Protein AF-A0A1H1L0J8-F1 (afdb_monomer)

Secondary structure (DSSP, 8-state):
-----------------TTS--HHHHHHHHHHHHHS---HHHHHHHS-EEEE-TT--EEEE--HHHHHHHHHHHHHHHHHHHHHHHHT-S--HHHHHHHHHHHHHHHHHHT-TTSSPPP-TTGGG-HHHHHHHHHHHHHHHHTTHHHHHSS---HHHHHHHHHHHHHHHHHIIIIIITTTSSPPPGGG------GGGGS-TTEETTEEEETTTEEEE-SSSS-EETT---HHHHHHHHHHHHHHHHHHHHHHHHHHHHHHHHHTTHHHHHHHSPP--TTPPPPTTTTT-HHHHHHHHHHHHHHHSTT-----HHHHHHHHHHHTS---HHHHHHHTT---HHHHHHHHHHHHHH-TTS-HHHHHT-BSB-TTS-B-SEEEETTEEEEEEE-TTT--EEEEEPPHHHHHHHHHHHHHHHHHHHHHHHTT-GGGGBS--EEETTTTEEEE---SHHHHHHHHTSHHHHHHHHHHHTTHHHH--HHHHHHHHHHHHHHHH--HHHHHHHTTS-HHHHHHHTS-HHHHHHHHHHHHHHHHHHHHHHHHTT-TTTTTTSS-SSHHHHHHHHHHHPPPPPP---S---S--TTS---TT-PPP----HHHHHHHHHHHHHHHHHGGGS-HHHHHHHHHHHHHHHHHHSTT---HHHHHHHHHHHHH--GGGTHHHH--

Organism: NCBI:txid797277

Foldseek 3Di:
DDDDDPDPDPDPPDDDDPPPDDPVRVVVVVVVVVPDDDDPLVVVLVVFQWAAALQRDIDTADCNLVCVQAHDVLVVLLSVLLNVVRPVDPDCVLVSVLRVLVSVLSVVQQPDCPPHDGDYQVLLADQASVQVSQVSSLCCLPVVPCVVPVDDQDLQNQLVSLVSLLVNVVCCVRRCDVSVSGHQHPPNDHPNDDPVSNDRPQDDPQWGDDVNPFIWGLQALDTHTQPDDDPVVVVVSLVVLVVLLVLLLVLLVVLLVLLVVLQVCLVVLLVLEDADDDPAADDPVQQPPVSNLLSNLSNNCCPVQVLAAACDPVNQVSSCVRRVDHDDLLVSLVSSSAQALLSVLSLLLNLCLQQLQQDPCFQLVQFQADPVGDGDQWDQDPLGIWGWTADPVPRDIDIDHDDPVNSVSLVSLCVNCVSVLVVCVVVVHPLSRTSRKHQPDSRRDNIDGPPDQVSSVVSLVDPVNCVVCCVSNPPSSVSDGSSNSSLSSLVVLCVVPVDLVSSCVSNVHDSVCNVPNRHRPSNVVVVVVVVVLLVVLLVLCVVCVVPPCSCVSHPDPDPVRVVVSCVVRNDPDDPPPPDDDDPDPPPPDPPPDDDDDDDDALVNLLALLLLLVLCVVCDPLFDPVSVVSNVVSVVVLVVCVDPPNDDVRRVVSNVNSVVNRHNVVCNVVGRD

Sequence (672 aa):
MAIDTEVSKSTHVNIFVPSDLTDSQVKECIVQFESIRVDSVRVAKLTGWHVANRNAGSFRLKMGAVFDVLGPAFTRGLHEESQRHALTHSHYGNYANVVSRFDDFVRWYDGDPLEKQPLSRKVLQDPLFVYQFFWTFQRWHFEGYSVRSQTQPMERVLANLQRQWIRIICWAKFVLVRSGLMCLPLGEVWPEGSKKLTRSLREVGHHRYADGEALVSQKLLTQVPLSVTDKEATELLFKRIEDDFNKVVLWARRQIDRTAHRLNAIDRACEKGDLITLGSRISSRAYGQPAMAMSSLVRTVKETHNGFTIIDQTMRGRLVSATGTSFSTADLAENLVLPSKYAIAPIAIWLVAQHPVLTDASLLGCELFDRNGKRTGFVHTDSGSVLVVKKNRKGSQQEVILSEEAASVIELLIQITTPVRSYLKEKGDDGWRRLFIVAGGQGFQEPYVFTSQTSFAKSLRQKTFVHAHSAELGDLIHALSLARIRATAGVLVYLDSLSIEKMAESLGNSKRVAMNHYLPPTIMQFFQERWVRIFQNAVIIHAMKDSRFLLDATDFNSMSELDRFLEAHALRALPEESGPLTSSAEQAFEATGSEIVISLDEGILGVLLSLKLAVENAGPRAAGTAVYWSEFAAKVESHIESDDFLDPYIRSCLVKARGIASPQQFEGLVCG

Mean predicted aligned error: 17.65 Å

pLDDT: mean 81.43, std 15.89, range [28.64, 98.0]

Nearest PDB structures (foldseek):
  8wwm-assembly1_R  TM=1.175E-01  e=3.841E+00  Homo sapiens

Solvent-accessible surface area (backbone atoms only — not comparable to full-atom values): 37532 Å² total; per-residue (Å²): 132,91,78,84,84,80,72,78,79,78,73,81,82,78,83,76,65,90,87,77,63,50,76,67,55,50,52,50,52,48,54,53,56,74,65,56,79,79,55,66,69,62,47,60,65,67,73,55,50,73,34,46,20,58,68,71,50,76,46,71,42,50,48,66,39,35,32,73,58,49,28,66,70,51,41,51,53,50,48,54,40,49,32,59,56,18,48,78,28,80,72,40,67,71,53,36,51,40,44,34,50,49,19,53,47,47,43,59,58,63,74,48,61,91,85,41,85,78,72,39,68,70,54,33,58,34,28,63,50,38,34,50,49,51,49,53,49,48,47,49,62,59,70,45,36,45,77,73,63,79,44,84,77,50,66,68,48,49,13,49,52,40,52,49,48,43,49,41,52,54,46,41,51,62,46,32,31,71,66,62,69,21,45,65,26,50,92,72,57,69,86,66,71,59,80,77,48,46,39,50,96,59,46,63,89,62,27,33,48,51,98,77,79,45,55,21,39,62,52,32,58,52,76,44,57,60,82,74,84,48,74,68,64,48,53,54,48,52,52,47,46,50,50,57,48,50,53,52,43,54,51,19,48,53,53,49,52,52,48,54,56,40,54,74,41,38,63,63,30,32,76,69,19,58,77,68,50,97,89,46,60,58,57,85,91,50,56,61,38,67,70,51,37,51,19,13,51,48,25,29,37,39,74,78,39,60,55,39,64,72,63,49,74,67,54,46,52,50,52,29,65,31,34,59,46,88,78,58,63,48,59,53,22,57,59,63,39,42,28,21,69,75,62,46,48,32,53,57,46,37,51,23,48,78,40,27,47,53,43,59,66,25,55,52,62,19,41,31,32,49,97,85,69,48,68,60,16,55,44,82,50,99,91,40,40,30,40,38,26,53,38,90,90,75,77,43,78,42,80,41,79,44,54,72,69,55,44,53,53,49,50,52,47,47,58,42,30,43,28,56,28,51,53,28,51,76,71,70,39,78,63,45,25,38,56,54,48,29,27,15,91,57,31,36,39,76,66,47,58,62,88,42,65,67,60,51,50,51,53,57,66,31,68,69,52,40,66,76,42,34,88,82,50,46,75,52,53,81,44,64,40,58,66,17,45,24,28,36,42,24,40,49,46,23,73,78,64,76,30,61,62,60,18,4,58,46,38,66,46,54,48,70,54,33,52,76,72,50,48,55,66,45,62,51,49,54,53,50,54,50,50,50,51,53,50,52,50,52,52,50,48,64,75,26,68,90,43,96,53,40,52,82,74,44,97,45,95,44,72,72,52,46,49,55,46,42,78,75,65,53,76,75,76,73,82,80,92,79,71,84,88,69,96,78,76,90,83,79,79,90,66,87,80,86,78,84,88,76,94,77,49,39,65,59,41,13,50,38,50,9,44,29,50,18,30,64,73,48,43,95,52,32,32,72,68,41,50,51,52,24,54,50,33,50,51,54,52,52,49,57,68,34,90,87,45,82,56,68,66,62,45,51,25,49,59,52,10,67,76,64,41,50,27,81,84,31,46,75,68,24,48,105

Radius of gyration: 36.66 Å; Cα contacts (8 Å, |Δi|>4): 808; chains: 1; bounding box: 96×98×92 Å

Structure (mmCIF, N/CA/C/O backbone):
data_AF-A0A1H1L0J8-F1
#
_entry.id   AF-A0A1H1L0J8-F1
#
loop_
_atom_site.group_PDB
_atom_site.id
_atom_site.type_symbol
_atom_site.label_atom_id
_atom_site.label_alt_id
_atom_site.label_comp_id
_atom_site.label_asym_id
_atom_site.label_entity_id
_atom_site.label_seq_id
_atom_site.pdbx_PDB_ins_code
_atom_site.Cartn_x
_atom_site.Cartn_y
_atom_site.Cartn_z
_atom_site.occupancy
_atom_site.B_iso_or_equiv
_atom_site.auth_seq_id
_atom_site.auth_comp_id
_atom_site.auth_asym_id
_atom_site.auth_atom_id
_atom_site.pdbx_PDB_model_num
ATOM 1 N N . MET A 1 1 ? 22.672 -68.314 0.131 1.00 35.62 1 MET A N 1
ATOM 2 C CA . MET A 1 1 ? 23.165 -68.596 -1.233 1.00 35.62 1 MET A CA 1
ATOM 3 C C . MET A 1 1 ? 23.289 -67.268 -1.949 1.00 35.62 1 MET A C 1
ATOM 5 O O . MET A 1 1 ? 22.345 -66.490 -1.896 1.00 35.62 1 MET A O 1
ATOM 9 N N . ALA A 1 2 ? 24.490 -66.975 -2.441 1.00 33.81 2 ALA A N 1
ATOM 10 C CA . ALA A 1 2 ? 24.915 -65.667 -2.924 1.00 33.81 2 ALA A CA 1
ATOM 11 C C . ALA A 1 2 ? 24.088 -65.206 -4.133 1.00 33.81 2 ALA A C 1
ATOM 13 O O . ALA A 1 2 ? 23.899 -65.971 -5.074 1.00 33.81 2 ALA A O 1
ATOM 14 N N . ILE A 1 3 ? 23.599 -63.968 -4.081 1.00 31.56 3 ILE A N 1
ATOM 15 C CA . ILE A 1 3 ? 23.063 -63.250 -5.238 1.00 31.56 3 ILE A CA 1
ATOM 16 C C . ILE A 1 3 ? 24.108 -62.192 -5.570 1.00 31.56 3 ILE A C 1
ATOM 18 O O . ILE A 1 3 ? 24.412 -61.338 -4.736 1.00 31.56 3 ILE A O 1
ATOM 22 N N . ASP A 1 4 ? 24.690 -62.336 -6.755 1.00 28.64 4 ASP A N 1
ATOM 23 C CA . ASP A 1 4 ? 25.772 -61.525 -7.295 1.00 28.64 4 ASP A CA 1
ATOM 24 C C . ASP A 1 4 ? 25.465 -60.024 -7.269 1.00 28.64 4 ASP A C 1
ATOM 26 O O . ASP A 1 4 ? 24.506 -59.530 -7.864 1.00 28.64 4 ASP A O 1
ATOM 30 N N . THR A 1 5 ? 26.355 -59.286 -6.615 1.00 36.59 5 THR A N 1
ATOM 31 C CA . THR A 1 5 ? 26.549 -57.847 -6.784 1.00 36.59 5 THR A CA 1
ATOM 32 C C . THR A 1 5 ? 27.314 -57.592 -8.086 1.00 36.59 5 THR A C 1
ATOM 34 O O . THR A 1 5 ? 28.525 -57.383 -8.068 1.00 36.59 5 THR A O 1
ATOM 37 N N . GLU A 1 6 ? 26.628 -57.553 -9.230 1.00 30.12 6 GLU A N 1
ATOM 38 C CA . GLU A 1 6 ? 27.166 -56.851 -10.404 1.00 30.12 6 GLU A CA 1
ATOM 39 C C . GLU A 1 6 ? 26.907 -55.348 -10.246 1.00 30.12 6 GLU A C 1
ATOM 41 O O . GLU A 1 6 ? 25.922 -54.771 -10.709 1.00 30.12 6 GLU A O 1
ATOM 46 N N . VAL A 1 7 ? 27.828 -54.697 -9.536 1.00 34.91 7 VAL A N 1
ATOM 47 C CA . VAL A 1 7 ? 27.990 -53.246 -9.578 1.00 34.91 7 VAL A CA 1
ATOM 48 C C . VAL A 1 7 ? 28.312 -52.863 -11.021 1.00 34.91 7 VAL A C 1
ATOM 50 O O . VAL A 1 7 ? 29.339 -53.265 -11.563 1.00 34.91 7 VAL A O 1
ATOM 53 N N . SER A 1 8 ? 27.401 -52.093 -11.622 1.00 37.03 8 SER A N 1
ATOM 54 C CA . SER A 1 8 ? 27.532 -51.355 -12.882 1.00 37.03 8 SER A CA 1
ATOM 55 C C . SER A 1 8 ? 28.993 -51.073 -13.244 1.00 37.03 8 SER A C 1
ATOM 57 O O . SER A 1 8 ? 29.598 -50.141 -12.709 1.00 37.03 8 SER A O 1
ATOM 59 N N . LYS A 1 9 ? 29.552 -51.855 -14.176 1.00 35.28 9 LYS A N 1
ATOM 60 C CA . LYS A 1 9 ? 30.834 -51.541 -14.814 1.00 35.28 9 LYS A CA 1
ATOM 61 C C . LYS A 1 9 ? 30.725 -50.131 -15.387 1.00 35.28 9 LYS A C 1
ATOM 63 O O . LYS A 1 9 ? 29.948 -49.885 -16.305 1.00 35.28 9 LYS A O 1
ATOM 68 N N . SER A 1 10 ? 31.471 -49.197 -14.807 1.00 41.50 10 SER A N 1
ATOM 69 C CA . SER A 1 10 ? 31.691 -47.871 -15.373 1.00 41.50 10 SER A CA 1
ATOM 70 C C . SER A 1 10 ? 32.407 -48.050 -16.710 1.00 41.50 10 SER A C 1
ATOM 72 O O . SER A 1 10 ? 33.632 -48.146 -16.757 1.00 41.50 10 SER A O 1
ATOM 74 N N . THR A 1 11 ? 31.659 -48.118 -17.807 1.00 35.66 11 THR A N 1
ATOM 75 C CA . THR A 1 11 ? 32.219 -47.882 -19.136 1.00 35.66 11 THR A CA 1
ATOM 76 C C . THR A 1 11 ? 32.725 -46.447 -19.172 1.00 35.66 11 THR A C 1
ATOM 78 O O . THR A 1 11 ? 31.943 -45.511 -19.003 1.00 35.66 11 THR A O 1
ATOM 81 N N . HIS A 1 12 ? 34.037 -46.277 -19.355 1.00 35.69 12 HIS A N 1
ATOM 82 C CA . HIS A 1 12 ? 34.640 -44.981 -19.650 1.00 35.69 12 HIS A CA 1
ATOM 83 C C . HIS A 1 12 ? 33.871 -44.332 -20.806 1.00 35.69 12 HIS A C 1
ATOM 85 O O . HIS A 1 12 ? 33.848 -44.862 -21.916 1.00 35.69 12 HIS A O 1
ATOM 91 N N . VAL A 1 13 ? 33.222 -43.196 -20.549 1.00 38.91 13 VAL A N 1
ATOM 92 C CA . VAL A 1 13 ? 32.659 -42.368 -21.618 1.00 38.91 13 VAL A CA 1
ATOM 93 C C . VAL A 1 13 ? 33.834 -41.646 -22.268 1.00 38.91 13 VAL A C 1
ATOM 95 O O . VAL A 1 13 ? 34.292 -40.619 -21.772 1.00 38.91 13 VAL A O 1
ATOM 98 N N . ASN A 1 14 ? 34.359 -42.215 -23.350 1.00 45.75 14 ASN A N 1
ATOM 99 C CA . ASN A 1 14 ? 35.328 -41.536 -24.200 1.00 45.75 14 ASN A CA 1
ATOM 100 C C . ASN A 1 14 ? 34.580 -40.479 -25.018 1.00 45.75 14 ASN A C 1
ATOM 102 O O . ASN A 1 14 ? 33.778 -40.803 -25.891 1.00 45.75 14 ASN A O 1
ATOM 106 N N . ILE A 1 15 ? 34.807 -39.206 -24.695 1.00 46.12 15 ILE A N 1
ATOM 107 C CA . ILE A 1 15 ? 34.272 -38.079 -25.460 1.00 46.12 15 ILE A CA 1
ATOM 108 C C . ILE A 1 15 ? 35.155 -37.924 -26.703 1.00 46.12 15 ILE A C 1
ATOM 110 O O . ILE A 1 15 ? 36.281 -37.443 -26.600 1.00 46.12 15 ILE A O 1
ATOM 114 N N . PHE A 1 16 ? 34.659 -38.353 -27.863 1.00 51.94 16 PHE A N 1
ATOM 115 C CA . PHE A 1 16 ? 35.332 -38.138 -29.145 1.00 51.94 16 PHE A CA 1
ATOM 116 C C . PHE A 1 16 ? 35.032 -36.732 -29.677 1.00 51.94 16 PHE A C 1
ATOM 118 O O . PHE A 1 16 ? 33.893 -36.262 -29.621 1.00 51.94 16 PHE A O 1
ATOM 125 N N . VAL A 1 17 ? 36.057 -36.056 -30.197 1.00 51.44 17 VAL A N 1
ATOM 126 C CA . VAL A 1 17 ? 35.898 -34.803 -30.946 1.00 51.44 17 VAL A CA 1
ATOM 127 C C . VAL A 1 17 ? 35.272 -35.156 -32.310 1.00 51.44 17 VAL A C 1
ATOM 129 O O . VAL A 1 17 ? 35.649 -36.178 -32.882 1.00 51.44 17 VAL A O 1
ATOM 132 N N . PRO A 1 18 ? 34.320 -34.370 -32.860 1.00 51.81 18 PRO A N 1
ATOM 133 C CA . PRO A 1 18 ? 33.539 -34.752 -34.051 1.00 51.81 18 PRO A CA 1
ATOM 134 C C . PRO A 1 18 ? 34.341 -35.058 -35.329 1.00 51.81 18 PRO A C 1
ATOM 136 O O . PRO A 1 18 ? 33.763 -35.533 -36.300 1.00 51.81 18 PRO A O 1
ATOM 139 N N . SER A 1 19 ? 35.642 -34.767 -35.356 1.00 56.91 19 SER A N 1
ATOM 140 C CA . SER A 1 19 ? 36.529 -34.933 -36.511 1.00 56.91 19 SER A CA 1
ATOM 141 C C . SER A 1 19 ? 37.076 -36.351 -36.720 1.00 56.91 19 SER A C 1
ATOM 143 O O . SER A 1 19 ? 37.655 -36.598 -37.774 1.00 56.91 19 SER A O 1
ATOM 145 N N . ASP A 1 20 ? 36.891 -37.274 -35.767 1.00 59.44 20 ASP A N 1
ATOM 146 C CA . ASP A 1 20 ? 37.634 -38.551 -35.744 1.00 59.44 20 ASP A CA 1
ATOM 147 C C . ASP A 1 20 ? 36.763 -39.801 -35.982 1.00 59.44 20 ASP A C 1
ATOM 149 O O . ASP A 1 20 ? 37.250 -40.928 -35.889 1.00 59.44 20 ASP A O 1
ATOM 153 N N . LEU A 1 21 ? 35.468 -39.632 -36.274 1.00 68.56 21 LEU A N 1
ATOM 154 C CA . LEU A 1 21 ? 34.533 -40.744 -36.466 1.00 68.56 21 LEU A CA 1
ATOM 155 C C . LEU A 1 21 ? 34.239 -40.966 -37.952 1.00 68.56 21 LEU A C 1
ATOM 157 O O . LEU A 1 21 ? 33.794 -40.066 -38.658 1.00 68.56 21 LEU A O 1
ATOM 161 N N . THR A 1 22 ? 34.447 -42.193 -38.420 1.00 80.25 22 THR A N 1
ATOM 162 C CA . THR A 1 22 ? 34.012 -42.629 -39.756 1.00 80.25 22 THR A CA 1
ATOM 163 C C . THR A 1 22 ? 32.490 -42.806 -39.810 1.00 80.25 22 THR A C 1
ATOM 165 O O . THR A 1 22 ? 31.863 -43.128 -38.801 1.00 80.25 22 THR A O 1
ATOM 168 N N . ASP A 1 23 ? 31.884 -42.697 -40.999 1.00 76.25 23 ASP A N 1
ATOM 169 C CA . ASP A 1 23 ? 30.438 -42.919 -41.207 1.00 76.25 23 ASP A CA 1
ATOM 170 C C . ASP A 1 23 ? 29.936 -44.261 -40.641 1.00 76.25 23 ASP A C 1
ATOM 172 O O . ASP A 1 23 ? 28.797 -44.373 -40.182 1.00 76.25 23 ASP A O 1
ATOM 176 N N . SER A 1 24 ? 30.789 -45.290 -40.655 1.00 77.81 24 SER A N 1
ATOM 177 C CA . SER A 1 24 ? 30.479 -46.598 -40.071 1.00 77.81 24 SER A CA 1
ATOM 178 C C . SER A 1 24 ? 30.391 -46.537 -38.545 1.00 77.81 24 SER A C 1
ATOM 180 O O . SER A 1 24 ? 29.457 -47.087 -37.968 1.00 77.81 24 SER A O 1
ATOM 182 N N . GLN A 1 25 ? 31.325 -45.839 -37.894 1.00 78.19 25 GLN A N 1
ATOM 183 C CA . GLN A 1 25 ? 31.328 -45.657 -36.439 1.00 78.19 25 GLN A CA 1
ATOM 184 C C . GLN A 1 25 ? 30.167 -44.769 -35.986 1.00 78.19 25 GLN A C 1
ATOM 186 O O . GLN A 1 25 ? 29.551 -45.048 -34.964 1.00 78.19 25 GLN A O 1
ATOM 191 N N . VAL A 1 26 ? 29.803 -43.748 -36.771 1.00 77.50 26 VAL A N 1
ATOM 192 C CA . VAL A 1 26 ? 28.619 -42.916 -36.497 1.00 77.50 26 VAL A CA 1
ATOM 193 C C . VAL A 1 26 ? 27.344 -43.760 -36.528 1.00 77.50 26 VAL A C 1
ATOM 195 O O . VAL A 1 26 ? 26.537 -43.675 -35.604 1.00 77.50 26 VAL A O 1
ATOM 198 N N . LYS A 1 27 ? 27.167 -44.615 -37.546 1.00 80.38 27 LYS A N 1
ATOM 199 C CA . LYS A 1 27 ? 26.017 -45.535 -37.620 1.00 80.38 27 LYS A CA 1
ATOM 200 C C . LYS A 1 27 ? 25.979 -46.504 -36.443 1.00 80.38 27 LYS A C 1
ATOM 202 O O . LYS A 1 27 ? 24.908 -46.734 -35.890 1.00 80.38 27 LYS A O 1
ATOM 207 N N . GLU A 1 28 ? 27.126 -47.035 -36.036 1.00 81.75 28 GLU A N 1
ATOM 208 C CA . GLU A 1 28 ? 27.218 -47.917 -34.874 1.00 81.75 28 GLU A CA 1
ATOM 209 C C . GLU A 1 28 ? 26.854 -47.186 -33.574 1.00 81.75 28 GLU A C 1
ATOM 211 O O . GLU A 1 28 ? 26.057 -47.698 -32.791 1.00 81.75 28 GLU A O 1
ATOM 216 N N . CYS A 1 29 ? 27.334 -45.954 -33.375 1.00 78.50 29 CYS A N 1
ATOM 217 C CA . CYS A 1 29 ? 26.951 -45.121 -32.235 1.00 78.50 29 CYS A CA 1
ATOM 218 C C . CYS A 1 29 ? 25.455 -44.772 -32.231 1.00 78.50 29 CYS A C 1
ATOM 220 O O . CYS A 1 29 ? 24.851 -44.753 -31.161 1.00 78.50 29 CYS A O 1
ATOM 222 N N . ILE A 1 30 ? 24.844 -44.520 -33.396 1.00 80.19 30 ILE A N 1
ATOM 223 C CA . ILE A 1 30 ? 23.395 -44.284 -33.516 1.00 80.19 30 ILE A CA 1
ATOM 224 C C . ILE A 1 30 ? 22.621 -45.542 -33.120 1.00 80.19 30 ILE A C 1
ATOM 226 O O . ILE A 1 30 ? 21.742 -45.456 -32.270 1.00 80.19 30 ILE A O 1
ATOM 230 N N . VAL A 1 31 ? 22.985 -46.714 -33.652 1.00 82.75 31 VAL A N 1
ATOM 231 C CA . VAL A 1 31 ? 22.344 -47.989 -33.285 1.00 82.75 31 VAL A CA 1
ATOM 232 C C . VAL A 1 31 ? 22.512 -48.273 -31.791 1.00 82.75 31 VAL A C 1
ATOM 234 O O . VAL A 1 31 ? 21.556 -48.668 -31.125 1.00 82.75 31 VAL A O 1
ATOM 237 N N . GLN A 1 32 ? 23.702 -48.022 -31.235 1.00 81.88 32 GLN A N 1
ATOM 238 C CA . GLN A 1 32 ? 23.944 -48.140 -29.799 1.00 81.88 32 GLN A CA 1
ATOM 239 C C . GLN A 1 32 ? 23.046 -47.183 -29.011 1.00 81.88 32 GLN A C 1
ATOM 241 O O . GLN A 1 32 ? 22.374 -47.640 -28.092 1.00 81.88 32 GLN A O 1
ATOM 246 N N . PHE A 1 33 ? 22.962 -45.904 -29.387 1.00 79.81 33 PHE A N 1
ATOM 247 C CA . PHE A 1 33 ? 22.110 -44.911 -28.730 1.00 79.81 33 PHE A CA 1
ATOM 248 C C . PHE A 1 33 ? 20.619 -45.267 -28.805 1.00 79.81 33 PHE A C 1
ATOM 250 O O . PHE A 1 33 ? 19.932 -45.228 -27.788 1.00 79.81 33 PHE A O 1
ATOM 257 N N . GLU A 1 34 ? 20.124 -45.676 -29.974 1.00 80.44 34 GLU A N 1
ATOM 258 C CA . GLU A 1 34 ? 18.733 -46.099 -30.180 1.00 80.44 34 GLU A CA 1
ATOM 259 C C . GLU A 1 34 ? 18.393 -47.388 -29.417 1.00 80.44 34 GLU A C 1
ATOM 261 O O . GLU A 1 34 ? 17.249 -47.588 -29.007 1.00 80.44 34 GLU A O 1
ATOM 266 N N . SER A 1 35 ? 19.389 -48.244 -29.161 1.00 81.38 35 SER A N 1
ATOM 267 C CA . SER A 1 35 ? 19.229 -49.441 -28.330 1.00 81.38 35 SER A CA 1
ATOM 268 C C . SER A 1 35 ? 19.198 -49.150 -26.821 1.00 81.38 35 SER A C 1
ATOM 270 O O . SER A 1 35 ? 18.783 -50.016 -26.041 1.00 81.38 35 SER A O 1
ATOM 272 N N . ILE A 1 36 ? 19.594 -47.942 -26.383 1.00 82.94 36 ILE A N 1
ATOM 273 C CA . ILE A 1 36 ? 19.550 -47.549 -24.969 1.00 82.94 36 ILE A CA 1
ATOM 274 C C . ILE A 1 36 ? 18.089 -47.442 -24.537 1.00 82.94 36 ILE A C 1
ATOM 276 O O . ILE A 1 36 ? 17.365 -46.503 -24.869 1.00 82.94 36 ILE A O 1
ATOM 280 N N . ARG A 1 37 ? 17.654 -48.394 -23.709 1.00 80.19 37 ARG A N 1
ATOM 281 C CA . ARG A 1 37 ? 16.349 -48.314 -23.053 1.00 80.19 37 ARG A CA 1
ATOM 282 C C . ARG A 1 37 ? 16.339 -47.149 -22.071 1.00 80.19 37 ARG A C 1
ATOM 284 O O . ARG A 1 37 ? 17.086 -47.129 -21.094 1.00 80.19 37 ARG A O 1
ATOM 291 N N . VAL A 1 38 ? 15.448 -46.196 -22.316 1.00 79.62 38 VAL A N 1
ATOM 292 C CA . VAL A 1 38 ? 15.222 -45.066 -21.420 1.00 79.62 38 VAL A CA 1
ATOM 293 C C . VAL A 1 38 ? 14.525 -45.562 -20.152 1.00 79.62 38 VAL A C 1
ATOM 295 O O . VAL A 1 38 ? 13.380 -46.011 -20.186 1.00 79.62 38 VAL A O 1
ATOM 298 N N . ASP A 1 39 ? 15.214 -45.467 -19.017 1.00 80.44 39 ASP A N 1
ATOM 299 C CA . ASP A 1 39 ? 14.640 -45.778 -17.709 1.00 80.44 39 ASP A CA 1
ATOM 300 C C . ASP A 1 39 ? 13.590 -44.718 -17.332 1.00 80.44 39 ASP A C 1
ATOM 302 O O . ASP A 1 39 ? 13.914 -43.586 -16.957 1.00 80.44 39 ASP A O 1
ATOM 306 N N . SER A 1 40 ? 12.314 -45.103 -17.404 1.00 77.56 40 SER A N 1
ATOM 307 C CA . SER A 1 40 ? 11.176 -44.236 -17.086 1.00 77.56 40 SER A CA 1
ATOM 308 C C . SER A 1 40 ? 11.218 -43.667 -15.662 1.00 77.56 40 SER A C 1
ATOM 310 O O . SER A 1 40 ? 10.712 -42.571 -15.422 1.00 77.56 40 SER A O 1
ATOM 312 N N . VAL A 1 41 ? 11.833 -44.380 -14.710 1.00 80.00 41 VAL A N 1
ATOM 313 C CA . VAL A 1 41 ? 11.967 -43.940 -13.314 1.00 80.00 41 VAL A CA 1
ATOM 314 C C . VAL A 1 41 ? 13.005 -42.822 -13.220 1.00 80.00 41 VAL A C 1
ATOM 316 O O . VAL A 1 41 ? 12.751 -41.790 -12.595 1.00 80.00 41 VAL A O 1
ATOM 319 N N . ARG A 1 42 ? 14.146 -42.970 -13.904 1.00 79.06 42 ARG A N 1
ATOM 320 C CA . ARG A 1 42 ? 15.168 -41.912 -13.995 1.00 79.06 42 ARG A CA 1
ATOM 321 C C . ARG A 1 42 ? 14.664 -40.685 -14.751 1.00 79.06 42 ARG A C 1
ATOM 323 O O . ARG A 1 42 ? 14.937 -39.567 -14.317 1.00 79.06 42 ARG A O 1
ATOM 330 N N . VAL A 1 43 ? 13.885 -40.869 -15.819 1.00 80.00 43 VAL A N 1
ATOM 331 C CA . VAL A 1 43 ? 13.243 -39.751 -16.530 1.00 80.00 43 VAL A CA 1
ATOM 332 C C . VAL A 1 43 ? 12.312 -38.980 -15.601 1.00 80.00 43 VAL A C 1
ATOM 334 O O . VAL A 1 43 ? 12.452 -37.765 -15.506 1.00 80.00 43 VAL A O 1
ATOM 337 N N . ALA A 1 44 ? 11.443 -39.664 -14.848 1.00 76.69 44 ALA A N 1
ATOM 338 C CA . ALA A 1 44 ? 10.531 -39.011 -13.906 1.00 76.69 44 ALA A CA 1
ATOM 339 C C . ALA A 1 44 ? 11.266 -38.172 -12.840 1.00 76.69 44 ALA A C 1
ATOM 341 O O . ALA A 1 44 ? 10.792 -37.108 -12.443 1.00 76.69 44 ALA A O 1
ATOM 342 N N . LYS A 1 45 ? 12.456 -38.610 -12.404 1.00 81.62 45 LYS A N 1
ATOM 343 C CA . LYS A 1 45 ? 13.322 -37.830 -11.505 1.00 81.62 45 LYS A CA 1
ATOM 344 C C . LYS A 1 45 ? 13.852 -36.550 -12.172 1.00 81.62 45 LYS A C 1
ATOM 346 O O . LYS A 1 45 ? 13.937 -35.509 -11.516 1.00 81.62 45 LYS A O 1
ATOM 351 N N . LEU A 1 46 ? 14.217 -36.619 -13.455 1.00 80.12 46 LEU A N 1
ATOM 352 C CA . LEU A 1 46 ? 14.873 -35.538 -14.204 1.00 80.12 46 LEU A CA 1
ATOM 353 C C . LEU A 1 46 ? 13.902 -34.511 -14.805 1.00 80.12 46 LEU A C 1
ATOM 355 O O . LEU A 1 46 ? 14.248 -33.331 -14.862 1.00 80.12 46 LEU A O 1
ATOM 359 N N . THR A 1 47 ? 12.684 -34.914 -15.185 1.00 72.56 47 THR A N 1
ATOM 360 C CA . THR A 1 47 ? 11.648 -34.023 -15.754 1.00 72.56 47 THR A CA 1
ATOM 361 C C . THR A 1 47 ? 11.202 -32.921 -14.790 1.00 72.56 47 THR A C 1
ATOM 363 O O . THR A 1 47 ? 10.605 -31.931 -15.205 1.00 72.56 47 THR A O 1
ATOM 366 N N . GLY A 1 48 ? 11.540 -33.053 -13.503 1.00 72.25 48 GLY A N 1
ATOM 367 C CA . GLY A 1 48 ? 11.230 -32.072 -12.474 1.00 72.25 48 GLY A CA 1
ATOM 368 C C . GLY A 1 48 ? 9.757 -32.094 -12.063 1.00 72.25 48 GLY A C 1
ATOM 369 O O . GLY A 1 48 ? 8.878 -32.562 -12.778 1.00 72.25 48 GLY A O 1
ATOM 370 N N . TRP A 1 49 ? 9.482 -31.574 -10.869 1.00 88.75 49 TRP A N 1
ATOM 371 C CA . TRP A 1 49 ? 8.170 -31.690 -10.239 1.00 88.75 49 TRP A CA 1
ATOM 372 C C . TRP A 1 49 ? 7.464 -30.337 -10.210 1.00 88.75 49 TRP A C 1
ATOM 374 O O . TRP A 1 49 ? 7.616 -29.565 -9.263 1.00 88.75 49 TRP A O 1
ATOM 384 N N . HIS A 1 50 ? 6.734 -30.010 -11.273 1.00 91.38 50 HIS A N 1
ATOM 385 C CA . HIS A 1 50 ? 6.055 -28.720 -11.406 1.00 91.38 50 HIS A CA 1
ATOM 386 C C . HIS A 1 50 ? 4.634 -28.743 -10.837 1.00 91.38 50 HIS A C 1
ATOM 388 O O . HIS A 1 50 ? 3.903 -29.725 -10.987 1.00 91.38 50 HIS A O 1
ATOM 394 N N . VAL A 1 51 ? 4.237 -27.640 -10.204 1.00 91.62 51 VAL A N 1
ATOM 395 C CA . VAL A 1 51 ? 2.868 -27.407 -9.731 1.00 91.62 51 VAL A CA 1
ATOM 396 C C . VAL A 1 51 ? 2.388 -26.026 -10.161 1.00 91.62 51 VAL A C 1
ATOM 398 O O . VAL A 1 51 ? 3.153 -25.059 -10.132 1.00 91.62 51 VAL A O 1
ATOM 401 N N . ALA A 1 52 ? 1.116 -25.932 -10.542 1.00 88.25 52 ALA A N 1
ATOM 402 C CA . ALA A 1 52 ? 0.449 -24.674 -10.846 1.00 88.25 52 ALA A CA 1
ATOM 403 C C . ALA A 1 52 ? -0.456 -24.271 -9.677 1.00 88.25 52 ALA A C 1
ATOM 405 O O . ALA A 1 52 ? -1.173 -25.101 -9.119 1.00 88.25 52 ALA A O 1
ATOM 406 N N . ASN A 1 53 ? -0.412 -23.000 -9.286 1.00 84.19 53 ASN A N 1
ATOM 407 C CA . ASN A 1 53 ? -1.297 -22.468 -8.253 1.00 84.19 53 ASN A CA 1
ATOM 408 C C . ASN A 1 53 ? -2.642 -21.990 -8.837 1.00 84.19 53 ASN A C 1
ATOM 410 O O . ASN A 1 53 ? -2.832 -21.983 -10.053 1.00 84.19 53 ASN A O 1
ATOM 414 N N . ARG A 1 54 ? -3.557 -21.505 -7.983 1.00 73.19 54 ARG A N 1
ATOM 415 C CA . ARG A 1 54 ? -4.878 -20.989 -8.410 1.00 73.19 54 ARG A CA 1
ATOM 416 C C . ARG A 1 54 ? -4.817 -19.885 -9.479 1.00 73.19 54 ARG A C 1
ATOM 418 O O . ARG A 1 54 ? -5.752 -19.730 -10.255 1.00 73.19 54 ARG A O 1
ATOM 425 N N . ASN A 1 55 ? -3.730 -19.117 -9.512 1.00 74.44 55 ASN A N 1
ATOM 426 C CA . ASN A 1 55 ? -3.521 -17.998 -10.432 1.00 74.44 55 ASN A CA 1
ATOM 427 C C . ASN A 1 55 ? -2.638 -18.387 -11.636 1.00 74.44 55 ASN A C 1
ATOM 429 O O . ASN A 1 55 ? -2.019 -17.511 -12.235 1.00 74.44 55 ASN A O 1
ATOM 433 N N . ALA A 1 56 ? -2.532 -19.684 -11.949 1.00 74.38 56 ALA A N 1
ATOM 434 C CA . ALA A 1 56 ? -1.688 -20.237 -13.014 1.00 74.38 56 ALA A CA 1
ATOM 435 C C . ALA A 1 56 ? -0.176 -19.941 -12.879 1.00 74.38 56 ALA A C 1
ATOM 437 O O . ALA A 1 56 ? 0.586 -20.083 -13.831 1.00 74.38 56 ALA A O 1
ATOM 438 N N . GLY A 1 57 ? 0.295 -19.567 -11.686 1.00 76.81 57 GLY A N 1
ATOM 439 C CA . GLY A 1 57 ? 1.720 -19.454 -11.387 1.00 76.81 57 GLY A CA 1
ATOM 440 C C . GLY A 1 57 ? 2.364 -20.836 -11.274 1.00 76.81 57 GLY A C 1
ATOM 441 O O . GLY A 1 57 ? 1.891 -21.660 -10.490 1.00 76.81 57 GLY A O 1
ATOM 442 N N . SER A 1 58 ? 3.442 -21.072 -12.028 1.00 87.25 58 SER A N 1
ATOM 443 C CA . SER A 1 58 ? 4.187 -22.340 -12.053 1.00 87.25 58 SER A CA 1
ATOM 444 C C . SER A 1 58 ? 5.359 -22.329 -11.070 1.00 87.25 58 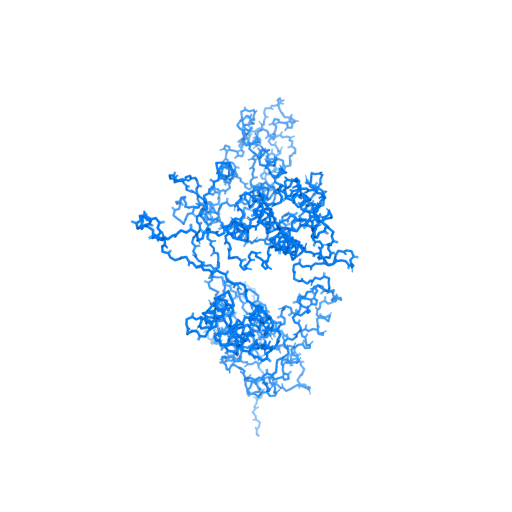SER A C 1
ATOM 446 O O . SER A 1 58 ? 6.155 -21.389 -11.045 1.00 87.25 58 SER A O 1
ATOM 448 N N . PHE A 1 59 ? 5.478 -23.383 -10.261 1.00 89.44 59 PHE A N 1
ATOM 449 C CA . PHE A 1 59 ? 6.543 -23.557 -9.273 1.00 89.44 59 PHE A CA 1
ATOM 450 C C . PHE A 1 59 ? 7.168 -24.943 -9.410 1.00 89.44 59 PHE A C 1
ATOM 452 O O . PHE A 1 59 ? 6.460 -25.948 -9.440 1.00 89.44 59 PHE A O 1
ATOM 459 N N . ARG A 1 60 ? 8.502 -25.007 -9.446 1.00 90.69 60 ARG A N 1
ATOM 460 C CA . ARG A 1 60 ? 9.251 -26.268 -9.413 1.00 90.69 60 ARG A CA 1
ATOM 461 C C . ARG A 1 60 ? 9.503 -26.684 -7.965 1.00 90.69 60 ARG A C 1
ATOM 463 O O . ARG A 1 60 ? 10.042 -25.903 -7.184 1.00 90.69 60 ARG A O 1
ATOM 470 N N . LEU A 1 61 ? 9.143 -27.914 -7.616 1.00 92.81 61 LEU A N 1
ATOM 471 C CA . LEU A 1 61 ? 9.393 -28.513 -6.310 1.00 92.81 61 LEU A CA 1
ATOM 472 C C . LEU A 1 61 ? 10.712 -29.296 -6.328 1.00 92.81 61 LEU A C 1
ATOM 474 O O . LEU A 1 61 ? 10.959 -30.117 -7.215 1.00 92.81 61 LEU A O 1
ATOM 478 N N . LYS A 1 62 ? 11.563 -29.051 -5.330 1.00 92.06 62 LYS A N 1
ATOM 479 C CA . LYS A 1 62 ? 12.785 -29.826 -5.096 1.00 92.06 62 LYS A CA 1
ATOM 480 C C . LYS A 1 62 ? 12.415 -31.077 -4.296 1.00 92.06 62 LYS A C 1
ATOM 482 O O . LYS A 1 62 ? 12.048 -30.946 -3.138 1.00 92.06 62 LYS A O 1
ATOM 487 N N . MET A 1 63 ? 12.477 -32.252 -4.926 1.00 93.12 63 MET A N 1
ATOM 488 C CA . MET A 1 63 ? 12.128 -33.551 -4.318 1.00 93.12 63 MET A CA 1
ATOM 489 C C . MET A 1 63 ? 13.136 -34.654 -4.688 1.00 93.12 63 MET A C 1
ATOM 491 O O . MET A 1 63 ? 12.770 -35.815 -4.839 1.00 93.12 63 MET A O 1
ATOM 495 N N . GLY A 1 64 ? 14.402 -34.286 -4.907 1.00 91.50 64 GLY A N 1
ATOM 496 C CA . GLY A 1 64 ? 15.446 -35.228 -5.316 1.00 91.50 64 GLY A CA 1
ATOM 497 C C . GLY A 1 64 ? 15.807 -36.236 -4.224 1.00 91.50 64 GLY A C 1
ATOM 498 O O . GLY A 1 64 ? 15.790 -37.431 -4.483 1.00 91.50 64 GLY A O 1
ATOM 499 N N . ALA A 1 65 ? 16.067 -35.771 -3.000 1.00 92.94 65 ALA A N 1
ATOM 500 C CA . ALA A 1 65 ? 16.353 -36.655 -1.871 1.00 92.94 65 ALA A CA 1
ATOM 501 C C . ALA A 1 65 ? 15.104 -37.413 -1.417 1.00 92.94 65 ALA A C 1
ATOM 503 O O . ALA A 1 65 ? 15.193 -38.579 -1.061 1.00 92.94 65 ALA A O 1
ATOM 504 N N . VAL A 1 66 ? 13.923 -36.792 -1.501 1.00 94.06 66 VAL A N 1
ATOM 505 C CA . VAL A 1 66 ? 12.658 -37.513 -1.277 1.00 94.06 66 VAL A CA 1
ATOM 506 C C . VAL A 1 66 ? 12.527 -38.692 -2.247 1.00 94.06 66 VAL A C 1
ATOM 508 O O . VAL A 1 66 ? 12.137 -39.776 -1.829 1.00 94.06 66 VAL A O 1
ATOM 511 N N . PHE A 1 67 ? 12.863 -38.495 -3.523 1.00 93.50 67 PHE A N 1
ATOM 512 C CA . PHE A 1 67 ? 12.841 -39.556 -4.531 1.00 93.50 67 PHE A CA 1
ATOM 513 C C . PHE A 1 67 ? 13.848 -40.665 -4.247 1.00 93.50 67 PHE A C 1
ATOM 515 O O . PHE A 1 67 ? 13.497 -41.837 -4.358 1.00 93.50 67 PHE A O 1
ATOM 522 N N . ASP A 1 68 ? 15.067 -40.296 -3.860 1.00 90.25 68 ASP A N 1
ATOM 523 C CA . ASP A 1 68 ? 16.149 -41.251 -3.617 1.00 90.25 68 ASP A CA 1
ATOM 524 C C . ASP A 1 68 ? 15.928 -42.076 -2.343 1.00 90.25 68 ASP A C 1
ATOM 526 O O . ASP A 1 68 ? 16.170 -43.278 -2.348 1.00 90.25 68 ASP A O 1
ATOM 530 N N . VAL A 1 69 ? 15.407 -41.451 -1.284 1.00 92.44 69 VAL A N 1
ATOM 531 C CA . VAL A 1 69 ? 15.282 -42.067 0.046 1.00 92.44 69 VAL A CA 1
ATOM 532 C C . VAL A 1 69 ? 13.912 -42.721 0.262 1.00 92.44 69 VAL A C 1
ATOM 534 O O . VAL A 1 69 ? 13.822 -43.852 0.726 1.00 92.44 69 VAL A O 1
ATOM 537 N N . LEU A 1 70 ? 12.813 -42.035 -0.079 1.00 92.31 70 LEU A N 1
ATOM 538 C CA . LEU A 1 70 ? 11.442 -42.535 0.147 1.00 92.31 70 LEU A CA 1
ATOM 539 C C . LEU A 1 70 ? 10.849 -43.250 -1.078 1.00 92.31 70 LEU A C 1
ATOM 541 O O . LEU A 1 70 ? 9.805 -43.904 -0.980 1.00 92.31 70 LEU A O 1
ATOM 545 N N . GLY A 1 71 ? 11.527 -43.152 -2.220 1.00 91.44 71 GLY A N 1
ATOM 546 C CA . GLY A 1 71 ? 11.226 -43.881 -3.441 1.00 91.44 71 GLY A CA 1
ATOM 547 C C . GLY A 1 71 ? 10.175 -43.225 -4.354 1.00 91.44 71 GLY A C 1
ATOM 548 O O . GLY A 1 71 ? 9.374 -42.384 -3.926 1.00 91.44 71 GLY A O 1
ATOM 549 N N . PRO A 1 72 ? 10.092 -43.668 -5.626 1.00 90.12 72 PRO A N 1
ATOM 550 C CA . PRO A 1 72 ? 9.284 -43.011 -6.662 1.00 90.12 72 PRO A CA 1
ATOM 551 C C . PRO A 1 72 ? 7.778 -42.983 -6.376 1.00 90.12 72 PRO A C 1
ATOM 553 O O . PRO A 1 72 ? 7.069 -42.072 -6.805 1.00 90.12 72 PRO A O 1
ATOM 556 N N . ALA A 1 73 ? 7.256 -43.998 -5.681 1.00 90.44 73 ALA A N 1
ATOM 557 C CA . ALA A 1 73 ? 5.837 -44.072 -5.339 1.00 90.44 73 ALA A CA 1
ATOM 558 C C . ALA A 1 73 ? 5.442 -42.990 -4.323 1.00 90.44 73 ALA A C 1
ATOM 560 O O . ALA A 1 73 ? 4.428 -42.321 -4.511 1.00 90.44 73 ALA A O 1
ATOM 561 N N . PHE A 1 74 ? 6.263 -42.782 -3.289 1.00 93.94 74 PHE A N 1
ATOM 562 C CA . PHE A 1 74 ? 6.026 -41.739 -2.296 1.00 93.94 74 PHE A CA 1
ATOM 563 C C . PHE A 1 74 ? 6.133 -40.348 -2.928 1.00 93.94 74 PHE A C 1
ATOM 565 O O . PHE A 1 74 ? 5.268 -39.505 -2.711 1.00 93.94 74 PHE A O 1
ATOM 572 N N . THR A 1 75 ? 7.152 -40.114 -3.763 1.00 94.12 75 THR A N 1
ATOM 573 C CA . THR A 1 75 ? 7.351 -38.813 -4.419 1.00 94.12 75 THR A CA 1
ATOM 574 C C . THR A 1 75 ? 6.209 -38.441 -5.356 1.00 94.12 75 THR A C 1
ATOM 576 O O . THR A 1 75 ? 5.795 -37.285 -5.355 1.00 94.12 75 THR A O 1
ATOM 579 N N . ARG A 1 76 ? 5.668 -39.401 -6.122 1.00 92.12 76 ARG A N 1
ATOM 580 C CA . ARG A 1 76 ? 4.491 -39.158 -6.972 1.00 92.12 76 ARG A CA 1
ATOM 581 C C . ARG A 1 76 ? 3.263 -38.789 -6.146 1.00 92.12 76 ARG A C 1
ATOM 583 O O . ARG A 1 76 ? 2.642 -37.774 -6.435 1.00 92.12 76 ARG A O 1
ATOM 590 N N . GLY A 1 77 ? 2.985 -39.528 -5.070 1.00 94.38 77 GLY A N 1
ATOM 591 C CA . GLY A 1 77 ? 1.899 -39.176 -4.153 1.00 94.38 77 GLY A CA 1
ATOM 592 C C . GLY A 1 77 ? 2.086 -37.780 -3.549 1.00 94.38 77 GLY A C 1
ATOM 593 O O . GLY A 1 77 ? 1.176 -36.958 -3.580 1.00 94.38 77 GLY A O 1
ATOM 594 N N . LEU A 1 78 ? 3.299 -37.450 -3.094 1.00 95.56 78 LEU A N 1
ATOM 595 C CA . LEU A 1 78 ? 3.613 -36.117 -2.575 1.00 95.56 78 LEU A CA 1
ATOM 596 C C . LEU A 1 78 ? 3.416 -35.011 -3.621 1.00 95.56 78 LEU A C 1
ATOM 598 O O . LEU A 1 78 ? 2.949 -33.918 -3.289 1.00 95.56 78 LEU A O 1
ATOM 602 N N . HIS A 1 79 ? 3.782 -35.276 -4.876 1.00 94.69 79 HIS A N 1
ATOM 603 C CA . HIS A 1 79 ? 3.609 -34.345 -5.987 1.00 94.69 79 HIS A CA 1
ATOM 604 C C . HIS A 1 79 ? 2.132 -34.095 -6.295 1.00 94.69 79 HIS A C 1
ATOM 606 O 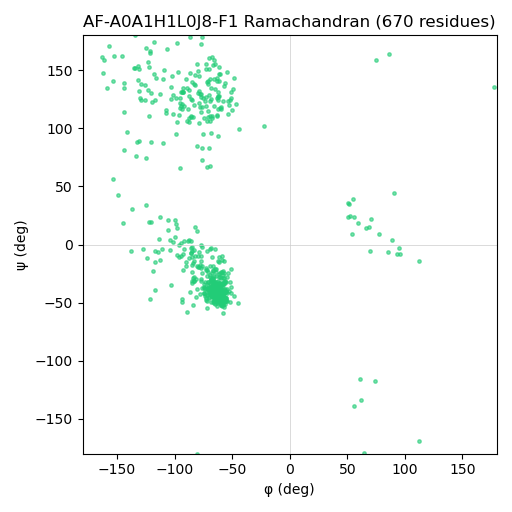O . HIS A 1 79 ? 1.734 -32.933 -6.370 1.00 94.69 79 HIS A O 1
ATOM 612 N N . GLU A 1 80 ? 1.321 -35.147 -6.392 1.00 94.94 80 GLU A N 1
ATOM 613 C CA . GLU A 1 80 ? -0.125 -35.054 -6.629 1.00 94.94 80 GLU A CA 1
ATOM 614 C C . GLU A 1 80 ? -0.830 -34.262 -5.520 1.00 94.94 80 GLU A C 1
ATOM 616 O O . GLU A 1 80 ? -1.588 -33.328 -5.795 1.00 94.94 80 GLU A O 1
ATOM 621 N N . GLU A 1 81 ? -0.528 -34.551 -4.253 1.00 95.56 81 GLU A N 1
ATOM 622 C CA . GLU A 1 81 ? -1.105 -33.802 -3.131 1.00 95.56 81 GLU A CA 1
ATOM 623 C C . GLU A 1 81 ? -0.622 -32.353 -3.098 1.00 95.56 81 GLU A C 1
ATOM 625 O O . GLU A 1 81 ? -1.387 -31.431 -2.804 1.00 95.56 81 GLU A O 1
ATOM 630 N N . SER A 1 82 ? 0.637 -32.117 -3.470 1.00 94.38 82 SER A N 1
ATOM 631 C CA . SER A 1 82 ? 1.166 -30.762 -3.609 1.00 94.38 82 SER A CA 1
ATOM 632 C C . SER A 1 82 ? 0.487 -29.990 -4.744 1.00 94.38 82 SER A C 1
ATOM 634 O O . SER A 1 82 ? 0.310 -28.780 -4.607 1.00 94.38 82 SER A O 1
ATOM 636 N N . GLN A 1 83 ? 0.078 -30.647 -5.837 1.00 92.81 83 GLN A N 1
ATOM 637 C CA . GLN A 1 83 ? -0.724 -30.022 -6.895 1.00 92.81 83 GLN A CA 1
ATOM 638 C C . GLN A 1 83 ? -2.108 -29.626 -6.375 1.00 92.81 83 GLN A C 1
ATOM 640 O O . GLN A 1 83 ? -2.507 -28.471 -6.533 1.00 92.81 83 GLN A O 1
ATOM 645 N N . ARG A 1 84 ? -2.815 -30.532 -5.686 1.00 92.56 84 ARG A N 1
ATOM 646 C CA . ARG A 1 84 ? -4.134 -30.226 -5.098 1.00 92.56 84 ARG A CA 1
ATOM 647 C C . ARG A 1 84 ? -4.046 -29.086 -4.085 1.00 92.56 84 ARG A C 1
ATOM 649 O O . ARG A 1 84 ? -4.845 -28.152 -4.123 1.00 92.56 84 ARG A O 1
ATOM 656 N N . HIS A 1 85 ? -3.029 -29.110 -3.230 1.00 92.25 85 HIS A N 1
ATOM 657 C CA . HIS A 1 85 ? -2.768 -28.047 -2.265 1.00 92.25 85 HIS A CA 1
ATOM 658 C C . HIS A 1 85 ? -2.383 -26.714 -2.940 1.00 92.25 85 HIS A C 1
ATOM 660 O O . HIS A 1 85 ? -2.733 -25.645 -2.440 1.00 92.25 85 HIS A O 1
ATOM 666 N N . ALA A 1 86 ? -1.718 -26.731 -4.099 1.00 88.62 86 ALA A N 1
ATOM 667 C CA . ALA A 1 86 ? -1.404 -25.513 -4.847 1.00 88.62 86 ALA A CA 1
ATOM 668 C C . ALA A 1 86 ? -2.641 -24.824 -5.436 1.00 88.62 86 ALA A C 1
ATOM 670 O O . ALA A 1 86 ? -2.718 -23.591 -5.420 1.00 88.62 86 ALA A O 1
ATOM 671 N N . LEU A 1 87 ? -3.635 -25.592 -5.883 1.00 87.25 87 LEU A N 1
ATOM 672 C CA . LEU A 1 87 ? -4.884 -25.062 -6.439 1.00 87.25 87 LEU A CA 1
ATOM 673 C C . LEU A 1 87 ? -5.744 -24.319 -5.405 1.00 87.25 87 LEU A C 1
ATOM 675 O O . LEU A 1 87 ? -6.525 -23.440 -5.770 1.00 87.25 87 LEU A O 1
ATOM 679 N N . THR A 1 88 ? -5.570 -24.595 -4.110 1.00 83.12 88 THR A N 1
ATOM 680 C CA . THR A 1 88 ? -6.281 -23.878 -3.037 1.00 83.12 88 THR A CA 1
ATOM 681 C C . THR A 1 88 ? -5.615 -22.552 -2.649 1.00 83.12 88 THR A C 1
ATOM 683 O O . THR A 1 88 ? -6.184 -21.777 -1.880 1.00 83.12 88 THR A O 1
ATOM 686 N N . HIS A 1 89 ? -4.445 -22.230 -3.215 1.00 74.56 89 HIS A N 1
ATOM 687 C CA . HIS A 1 89 ? -3.645 -21.065 -2.839 1.00 74.56 89 HIS A CA 1
ATOM 688 C C . HIS A 1 89 ? -3.355 -20.133 -4.024 1.00 74.56 89 HIS A C 1
ATOM 690 O O . HIS A 1 89 ? -2.853 -20.540 -5.068 1.00 74.56 89 HIS A O 1
ATOM 696 N N . SER A 1 90 ? -3.559 -18.826 -3.834 1.00 66.62 90 SER A N 1
ATOM 697 C CA . SER A 1 90 ? -3.226 -17.802 -4.842 1.00 66.62 90 SER A CA 1
ATOM 698 C C . SER A 1 90 ? -1.717 -17.544 -4.998 1.00 66.62 90 SER A C 1
ATOM 700 O O . SER A 1 90 ? -1.285 -17.028 -6.026 1.00 66.62 90 SER A O 1
ATOM 702 N N . HIS A 1 91 ? -0.891 -17.909 -4.006 1.00 72.69 91 HIS A N 1
ATOM 703 C CA . HIS A 1 91 ? 0.567 -17.709 -4.009 1.00 72.69 91 HIS A CA 1
ATOM 704 C C . HIS A 1 91 ? 1.297 -18.906 -3.376 1.00 72.69 91 HIS A C 1
ATOM 706 O O . HIS A 1 91 ? 1.447 -18.974 -2.156 1.00 72.69 91 HIS A O 1
ATOM 712 N N . TYR A 1 92 ? 1.788 -19.838 -4.201 1.00 82.06 92 TYR A N 1
ATOM 713 C CA . TYR A 1 92 ? 2.350 -21.108 -3.722 1.00 82.06 92 TYR A CA 1
ATOM 714 C C . TYR A 1 92 ? 3.867 -21.096 -3.482 1.00 82.06 92 TYR A C 1
ATOM 716 O O . TYR A 1 92 ? 4.406 -22.024 -2.887 1.00 82.06 92 TYR A O 1
ATOM 724 N N . GLY A 1 93 ? 4.574 -20.026 -3.865 1.00 80.12 93 GLY A N 1
ATOM 725 C CA . GLY A 1 93 ? 6.039 -19.962 -3.747 1.00 80.12 93 GLY A CA 1
ATOM 726 C C . GLY A 1 93 ? 6.576 -20.188 -2.327 1.00 80.12 93 GLY A C 1
ATOM 727 O O . GLY A 1 93 ? 7.636 -20.781 -2.150 1.00 80.12 93 GLY A O 1
ATOM 728 N N . ASN A 1 94 ? 5.821 -19.802 -1.291 1.00 81.69 94 ASN A N 1
ATOM 729 C CA . ASN A 1 94 ? 6.202 -20.090 0.096 1.00 81.69 94 ASN A CA 1
ATOM 730 C C . ASN A 1 94 ? 6.179 -21.592 0.420 1.00 81.69 94 ASN A C 1
ATOM 732 O O . ASN A 1 94 ? 7.016 -22.043 1.196 1.00 81.69 94 ASN A O 1
ATOM 736 N N . TYR A 1 95 ? 5.248 -22.352 -0.159 1.00 88.31 95 TYR A N 1
ATOM 737 C CA . TYR A 1 95 ? 5.142 -23.798 0.038 1.00 88.31 95 TYR A CA 1
ATOM 738 C C . TYR A 1 95 ? 6.124 -24.571 -0.841 1.00 88.31 95 TYR A C 1
ATOM 740 O O . TYR A 1 95 ? 6.641 -25.589 -0.400 1.00 88.31 95 TYR A O 1
ATOM 748 N N . ALA A 1 96 ? 6.492 -24.051 -2.016 1.00 88.12 96 ALA A N 1
ATOM 749 C CA . ALA A 1 96 ? 7.610 -24.605 -2.783 1.00 88.12 96 ALA A CA 1
ATOM 750 C C . ALA A 1 96 ? 8.910 -24.623 -1.951 1.00 88.12 96 ALA A C 1
ATOM 752 O O . ALA A 1 96 ? 9.617 -25.630 -1.910 1.00 88.12 96 ALA A O 1
ATOM 753 N N . ASN A 1 97 ? 9.167 -23.551 -1.188 1.00 88.94 97 ASN A N 1
ATOM 754 C CA . ASN A 1 97 ? 10.276 -23.511 -0.230 1.00 88.94 97 ASN A CA 1
ATOM 755 C C . ASN A 1 97 ? 10.111 -24.519 0.919 1.00 88.94 97 ASN A C 1
ATOM 757 O O . ASN A 1 97 ? 11.107 -25.067 1.378 1.00 88.94 97 ASN A O 1
ATOM 761 N N . VAL A 1 98 ? 8.883 -24.783 1.383 1.00 94.00 98 VAL A N 1
ATOM 762 C CA . VAL A 1 98 ? 8.611 -25.813 2.405 1.00 94.00 98 VAL A CA 1
ATOM 763 C C . VAL A 1 98 ? 8.979 -27.203 1.888 1.00 94.00 98 VAL A C 1
ATOM 765 O O . VAL A 1 98 ? 9.703 -27.919 2.574 1.00 94.00 98 VAL A O 1
ATOM 768 N N . VAL A 1 99 ? 8.571 -27.553 0.664 1.00 94.44 99 VAL A N 1
ATOM 769 C CA . VAL A 1 99 ? 8.933 -28.842 0.049 1.00 94.44 99 VAL A CA 1
ATOM 770 C C . VAL A 1 99 ? 10.450 -28.957 -0.111 1.00 94.44 99 VAL A C 1
ATOM 772 O O . VAL A 1 99 ? 11.023 -29.980 0.246 1.00 94.44 99 VAL A O 1
ATOM 775 N N . SER A 1 100 ? 11.126 -27.883 -0.536 1.00 92.12 100 SER A N 1
ATOM 776 C CA . SER A 1 100 ? 12.595 -27.865 -0.597 1.00 92.12 100 SER A CA 1
ATOM 777 C C . SER A 1 100 ? 13.251 -28.076 0.768 1.00 92.12 100 SER A C 1
ATOM 779 O O . SER A 1 100 ? 14.282 -28.736 0.848 1.00 92.12 100 SER A O 1
ATOM 781 N N . ARG A 1 101 ? 12.686 -27.515 1.844 1.00 92.69 101 ARG A N 1
ATOM 782 C CA . ARG A 1 101 ? 13.200 -27.717 3.207 1.00 92.69 101 ARG A CA 1
ATOM 783 C C . ARG A 1 101 ? 13.000 -29.148 3.684 1.00 92.69 101 ARG A C 1
ATOM 785 O O . ARG A 1 101 ? 13.888 -29.679 4.340 1.00 92.69 101 ARG A O 1
ATOM 792 N N . PHE A 1 102 ? 11.867 -29.752 3.347 1.00 96.06 102 PHE A N 1
ATOM 793 C CA . PHE A 1 102 ? 11.611 -31.158 3.626 1.00 96.06 102 PHE A CA 1
ATOM 794 C C . PHE A 1 102 ? 12.590 -32.068 2.866 1.00 96.06 102 PHE A C 1
ATOM 796 O O . PHE A 1 102 ? 13.175 -32.955 3.472 1.00 96.06 102 PHE A O 1
ATOM 803 N N . ASP A 1 103 ? 12.857 -31.793 1.584 1.00 95.00 103 ASP A N 1
ATOM 804 C CA . ASP A 1 103 ? 13.870 -32.512 0.795 1.00 95.00 103 ASP A CA 1
ATOM 805 C C . ASP A 1 103 ? 15.272 -32.421 1.407 1.00 95.00 103 ASP A C 1
ATOM 807 O O . ASP A 1 103 ? 15.975 -33.423 1.521 1.00 95.00 103 ASP A O 1
ATOM 811 N N . ASP A 1 104 ? 15.672 -31.227 1.848 1.00 93.88 104 ASP A N 1
ATOM 812 C CA . ASP A 1 104 ? 16.965 -31.027 2.506 1.00 93.88 104 ASP A CA 1
ATOM 813 C C . ASP A 1 104 ? 17.058 -31.761 3.848 1.00 93.88 104 ASP A C 1
ATOM 815 O O . ASP A 1 104 ? 18.118 -32.294 4.177 1.00 93.88 104 ASP A O 1
ATOM 819 N N . PHE A 1 105 ? 15.959 -31.818 4.602 1.00 94.69 105 PHE A N 1
ATOM 820 C CA . PHE A 1 105 ? 15.896 -32.588 5.838 1.00 94.69 105 PHE A CA 1
ATOM 821 C C . PHE A 1 105 ? 15.985 -34.092 5.581 1.00 94.69 105 PHE A C 1
ATOM 823 O O . PHE A 1 105 ? 16.762 -34.757 6.254 1.00 94.69 105 PHE A O 1
ATOM 830 N N . VAL A 1 106 ? 15.262 -34.621 4.589 1.00 94.38 106 VAL A N 1
ATOM 831 C CA . VAL A 1 106 ? 15.334 -36.042 4.210 1.00 94.38 106 VAL A CA 1
ATOM 832 C C . VAL A 1 106 ? 16.759 -36.420 3.802 1.00 94.38 106 VAL A C 1
ATOM 834 O O . VAL A 1 106 ? 17.275 -37.422 4.285 1.00 94.38 106 VAL A O 1
ATOM 837 N N . ARG A 1 107 ? 17.438 -35.575 3.009 1.00 92.62 107 ARG A N 1
ATOM 838 C CA . ARG A 1 107 ? 18.858 -35.771 2.663 1.00 92.62 107 ARG A CA 1
ATOM 839 C C . ARG A 1 107 ? 19.751 -35.834 3.902 1.00 92.62 107 ARG A C 1
ATOM 841 O O . ARG A 1 107 ? 20.640 -36.670 3.979 1.00 92.62 107 ARG A O 1
ATOM 848 N N . TRP A 1 108 ? 19.547 -34.919 4.849 1.00 91.38 108 TRP A N 1
ATOM 849 C CA . TRP A 1 108 ? 20.333 -34.882 6.083 1.00 91.38 108 TRP A CA 1
ATOM 850 C C . TRP A 1 108 ? 20.037 -36.072 7.003 1.00 91.38 108 TRP A C 1
ATOM 852 O O . TRP A 1 108 ? 20.944 -36.577 7.657 1.00 91.38 108 TRP A O 1
ATOM 862 N N . TYR A 1 109 ? 18.780 -36.510 7.069 1.00 91.25 109 TYR A N 1
ATOM 863 C CA . TYR A 1 109 ? 18.372 -37.635 7.902 1.00 91.25 109 TYR A CA 1
ATOM 864 C C . TYR A 1 109 ? 19.003 -38.941 7.404 1.00 91.25 109 TYR A C 1
ATOM 866 O O . TYR A 1 109 ? 19.478 -39.723 8.219 1.00 91.25 109 TYR A O 1
ATOM 874 N N . ASP A 1 110 ? 19.059 -39.126 6.083 1.00 88.38 110 ASP A N 1
ATOM 875 C CA . ASP A 1 110 ? 19.638 -40.302 5.419 1.00 88.38 110 ASP A CA 1
ATOM 876 C C . ASP A 1 110 ? 21.176 -40.368 5.495 1.00 88.38 110 ASP A C 1
ATOM 878 O O . ASP A 1 110 ? 21.757 -41.447 5.507 1.00 88.38 110 ASP A O 1
ATOM 882 N N . GLY A 1 111 ? 21.849 -39.218 5.604 1.00 82.44 111 GLY A N 1
ATOM 883 C CA . GLY A 1 111 ? 23.314 -39.127 5.577 1.00 82.44 111 GLY A CA 1
ATOM 884 C C . GLY A 1 111 ? 24.060 -39.720 6.781 1.00 82.44 111 GLY A C 1
ATOM 885 O O . GLY A 1 111 ? 25.288 -39.703 6.765 1.00 82.44 111 GLY A O 1
ATOM 886 N N . ASP A 1 112 ? 23.361 -40.218 7.808 1.00 69.75 112 ASP A N 1
ATOM 887 C CA . ASP A 1 112 ? 23.975 -40.885 8.968 1.00 69.75 112 ASP A CA 1
ATOM 888 C C . ASP A 1 112 ? 23.105 -42.059 9.480 1.00 69.75 112 ASP A C 1
ATOM 890 O O . ASP A 1 112 ? 22.310 -41.890 10.414 1.00 69.75 112 ASP A O 1
ATOM 894 N N . PRO A 1 113 ? 23.191 -43.241 8.834 1.00 61.31 113 PRO A N 1
ATOM 895 C CA . PRO A 1 113 ? 22.315 -44.379 9.112 1.00 61.31 113 PRO A CA 1
ATOM 896 C C . PRO A 1 113 ? 22.711 -45.198 10.349 1.00 61.31 113 PRO A C 1
ATOM 898 O O . PRO A 1 113 ? 21.942 -46.060 10.767 1.00 61.31 113 PRO A O 1
ATOM 901 N N . LEU A 1 114 ? 23.888 -44.963 10.945 1.00 57.81 114 LEU A N 1
ATOM 902 C CA . LEU A 1 114 ? 24.381 -45.757 12.081 1.00 57.81 114 LEU A CA 1
ATOM 903 C C . LEU A 1 114 ? 23.632 -45.457 13.392 1.00 57.81 114 LEU A C 1
ATOM 905 O O . LEU A 1 114 ? 23.588 -46.315 14.269 1.00 57.81 114 LEU A O 1
ATOM 909 N N . GLU A 1 115 ? 22.987 -44.291 13.501 1.00 65.44 115 GLU A N 1
ATOM 910 C CA . GLU A 1 115 ? 22.205 -43.888 14.683 1.00 65.44 115 GLU A CA 1
ATOM 911 C C . GLU A 1 115 ? 20.692 -43.745 14.423 1.00 65.44 115 GLU A C 1
ATOM 913 O O . GLU A 1 115 ? 19.924 -43.505 15.357 1.00 65.44 115 GLU A O 1
ATOM 918 N N . LYS A 1 116 ? 20.227 -43.864 13.170 1.00 75.69 116 LYS A N 1
ATOM 919 C CA . LYS A 1 116 ? 18.847 -43.514 12.778 1.00 75.69 116 LYS A CA 1
ATOM 920 C C . LYS A 1 116 ? 18.168 -44.637 12.005 1.00 75.69 116 LYS A C 1
ATOM 922 O O . LYS A 1 116 ? 18.747 -45.232 11.103 1.00 75.69 116 LYS A O 1
ATOM 927 N N . GLN A 1 117 ? 16.896 -44.885 12.317 1.00 82.31 117 GLN A N 1
ATOM 928 C CA . GLN A 1 117 ? 16.083 -45.855 11.585 1.00 82.31 117 GLN A CA 1
ATOM 929 C C . GLN A 1 117 ? 15.903 -45.406 10.120 1.00 82.31 117 GLN A C 1
ATOM 931 O O . GLN A 1 117 ? 15.427 -44.292 9.896 1.00 82.31 117 GLN A O 1
ATOM 936 N N . PRO A 1 118 ? 16.223 -46.249 9.118 1.00 85.69 118 PRO A N 1
ATOM 937 C CA . PRO A 1 118 ? 16.100 -45.881 7.712 1.00 85.69 118 PRO A CA 1
ATOM 938 C C . PRO A 1 118 ? 14.684 -45.453 7.332 1.00 85.69 118 PRO A C 1
ATOM 940 O O . PRO A 1 118 ? 13.690 -46.101 7.683 1.00 85.69 118 PRO A O 1
ATOM 943 N N . LEU A 1 119 ? 14.596 -44.370 6.565 1.00 89.88 119 LEU A N 1
ATOM 944 C CA . LEU A 1 119 ? 13.323 -43.853 6.091 1.00 89.88 119 LEU A CA 1
ATOM 945 C C . LEU A 1 119 ? 12.717 -44.798 5.054 1.00 89.88 119 LEU A C 1
ATOM 947 O O . LEU A 1 119 ? 13.337 -45.183 4.071 1.00 89.88 119 LEU A O 1
ATOM 951 N N . SER A 1 120 ? 11.459 -45.162 5.268 1.00 87.50 120 SER A N 1
ATOM 952 C CA . SER A 1 120 ? 10.681 -45.964 4.333 1.00 87.50 120 SER A CA 1
ATOM 953 C C . SER A 1 120 ? 9.199 -45.654 4.485 1.00 87.50 120 SER A C 1
ATOM 955 O O . SER A 1 120 ? 8.744 -45.144 5.511 1.00 87.50 120 SER A O 1
ATOM 957 N N . ARG A 1 121 ? 8.401 -46.023 3.482 1.00 84.62 121 ARG A N 1
ATOM 958 C CA . ARG A 1 121 ? 6.945 -45.855 3.556 1.00 84.62 121 ARG A CA 1
ATOM 959 C C . ARG A 1 121 ? 6.330 -46.548 4.778 1.00 84.62 121 ARG A C 1
ATOM 961 O O . ARG A 1 121 ? 5.339 -46.054 5.293 1.00 84.62 121 ARG A O 1
ATOM 968 N N . LYS A 1 122 ? 6.896 -47.673 5.234 1.00 87.88 122 LYS A N 1
ATOM 969 C CA . LYS A 1 122 ? 6.358 -48.439 6.370 1.00 87.88 122 LYS A CA 1
ATOM 970 C C . LYS A 1 122 ? 6.549 -47.706 7.697 1.00 87.88 122 LYS A C 1
ATOM 972 O O . LYS A 1 122 ? 5.599 -47.600 8.458 1.00 87.88 122 LYS A O 1
ATOM 977 N N . VAL A 1 123 ? 7.740 -47.160 7.947 1.00 91.88 123 VAL A N 1
ATOM 978 C CA . VAL A 1 123 ? 8.032 -46.454 9.212 1.00 91.88 123 VAL A CA 1
ATOM 979 C C . VAL A 1 123 ? 7.271 -45.133 9.321 1.00 91.88 123 VAL A C 1
ATOM 981 O O . VAL A 1 123 ? 6.884 -44.726 10.405 1.00 91.88 123 VAL A O 1
ATOM 984 N N . LEU A 1 124 ? 6.942 -44.504 8.189 1.00 93.31 124 LEU A N 1
ATOM 985 C CA . LEU A 1 124 ? 6.083 -43.315 8.140 1.00 93.31 124 LEU A CA 1
ATOM 986 C C . LEU A 1 124 ? 4.606 -43.582 8.485 1.00 93.31 124 LEU A C 1
ATOM 988 O O . LEU A 1 124 ? 3.812 -42.642 8.527 1.00 93.31 124 LEU A O 1
ATOM 992 N N . GLN A 1 125 ? 4.232 -44.842 8.707 1.00 95.19 125 GLN A N 1
ATOM 993 C CA . GLN A 1 125 ? 2.903 -45.247 9.173 1.00 95.19 125 GLN A CA 1
ATOM 994 C C . GLN A 1 125 ? 2.899 -45.645 10.659 1.00 95.19 125 GLN A C 1
ATOM 996 O O . GLN A 1 125 ? 1.864 -46.069 11.165 1.00 95.19 125 GLN A O 1
ATOM 1001 N N . ASP A 1 126 ? 4.029 -45.501 11.358 1.00 94.81 126 ASP A N 1
ATOM 1002 C CA . ASP A 1 126 ? 4.127 -45.666 12.809 1.00 94.81 126 ASP A CA 1
ATOM 1003 C C . ASP A 1 126 ? 3.953 -44.299 13.513 1.00 94.81 126 ASP A C 1
ATOM 1005 O O . ASP A 1 126 ? 4.794 -43.407 13.339 1.00 94.81 126 ASP A O 1
ATOM 1009 N N . PRO A 1 127 ? 2.896 -44.107 14.332 1.00 94.44 127 PRO A N 1
ATOM 1010 C CA . PRO A 1 127 ? 2.643 -42.848 15.034 1.00 94.44 127 PRO A CA 1
ATOM 1011 C C . PRO A 1 127 ? 3.788 -42.381 15.936 1.00 94.44 127 PRO A C 1
ATOM 1013 O O . PRO A 1 127 ? 4.007 -41.170 16.068 1.00 94.44 127 PRO A O 1
ATOM 1016 N N . LEU A 1 128 ? 4.521 -43.309 16.561 1.00 93.38 128 LEU A N 1
ATOM 1017 C CA . LEU A 1 128 ? 5.653 -42.974 17.424 1.00 93.38 128 LEU A CA 1
ATOM 1018 C C . LEU A 1 128 ? 6.833 -42.475 16.587 1.00 93.38 128 LEU A C 1
ATOM 1020 O O . LEU A 1 128 ? 7.434 -41.450 16.921 1.00 93.38 128 LEU A O 1
ATOM 1024 N N . PHE A 1 129 ? 7.115 -43.148 15.470 1.00 94.38 129 PHE A N 1
ATOM 1025 C CA . PHE A 1 129 ? 8.148 -42.714 14.535 1.00 94.38 129 PHE A CA 1
ATOM 1026 C C . PHE A 1 129 ? 7.826 -41.335 13.956 1.00 94.38 129 PHE A C 1
ATOM 1028 O O . PHE A 1 129 ? 8.678 -40.451 13.969 1.00 94.38 129 PHE A O 1
ATOM 1035 N N . VAL A 1 130 ? 6.589 -41.107 13.500 1.00 94.25 130 VAL A N 1
ATOM 1036 C CA . VAL A 1 130 ? 6.174 -39.811 12.938 1.00 94.25 130 VAL A CA 1
ATOM 1037 C C . VAL A 1 130 ? 6.289 -38.691 13.975 1.00 94.25 130 VAL A C 1
ATOM 1039 O O . VAL A 1 130 ? 6.769 -37.602 13.648 1.00 94.25 130 VAL A O 1
ATOM 1042 N N . TYR A 1 131 ? 5.916 -38.953 15.232 1.00 93.62 131 TYR A N 1
ATOM 1043 C CA . TYR A 1 131 ? 6.126 -38.009 16.331 1.00 93.62 131 TYR A CA 1
ATOM 1044 C C . TYR A 1 131 ? 7.611 -37.634 16.464 1.00 93.62 131 TYR A C 1
ATOM 1046 O O . TYR A 1 131 ? 7.960 -36.453 16.391 1.00 93.62 131 TYR A O 1
ATOM 1054 N N . GLN A 1 132 ? 8.499 -38.624 16.584 1.00 92.81 132 GLN A N 1
ATOM 1055 C CA . GLN A 1 132 ? 9.942 -38.393 16.717 1.00 92.81 132 GLN A CA 1
ATOM 1056 C C . GLN A 1 132 ? 10.528 -37.686 15.488 1.00 92.81 132 GLN A C 1
ATOM 1058 O O . GLN A 1 132 ? 11.285 -36.727 15.630 1.00 92.81 132 GLN A O 1
ATOM 1063 N N . PHE A 1 133 ? 10.116 -38.091 14.287 1.00 94.06 133 PHE A N 1
ATOM 1064 C CA . PHE A 1 133 ? 10.553 -37.531 13.014 1.00 94.06 133 PHE A CA 1
ATOM 1065 C C . PHE A 1 133 ? 10.323 -36.015 12.937 1.00 94.06 133 PHE A C 1
ATOM 1067 O O . PHE A 1 133 ? 11.235 -35.272 12.567 1.00 94.06 133 PHE A O 1
ATOM 1074 N N . PHE A 1 134 ? 9.146 -35.521 13.342 1.00 95.06 134 PHE A N 1
ATOM 1075 C CA . PHE A 1 134 ? 8.870 -34.079 13.333 1.00 95.06 134 PHE A CA 1
ATOM 1076 C C . PHE A 1 134 ? 9.642 -33.305 14.407 1.00 95.06 134 PHE A C 1
ATOM 1078 O O . PHE A 1 134 ? 10.031 -32.162 14.158 1.00 95.06 134 PHE A O 1
ATOM 1085 N N . TRP A 1 135 ? 9.920 -33.905 15.567 1.00 92.88 135 TRP A N 1
ATOM 1086 C CA . TRP A 1 135 ? 10.794 -33.296 16.576 1.00 92.88 135 TRP A CA 1
ATOM 1087 C C . TRP A 1 135 ? 12.248 -33.221 16.103 1.00 92.88 135 TRP A C 1
ATOM 1089 O O . TRP A 1 135 ? 12.890 -32.179 16.240 1.00 92.88 135 TRP A O 1
ATOM 1099 N N . THR A 1 136 ? 12.757 -34.274 15.460 1.00 92.75 136 THR A N 1
ATOM 1100 C CA . THR A 1 136 ? 14.077 -34.255 14.818 1.00 92.75 136 THR A CA 1
ATOM 1101 C C . THR A 1 136 ? 14.132 -33.204 13.712 1.00 92.75 136 THR A C 1
ATOM 1103 O O . THR A 1 136 ? 15.108 -32.458 13.620 1.00 92.75 136 THR A O 1
ATOM 1106 N N . PHE A 1 137 ? 13.068 -33.077 12.914 1.00 94.44 137 PHE A N 1
ATOM 1107 C CA . PHE A 1 137 ? 12.981 -32.051 11.879 1.00 94.44 137 PHE A CA 1
ATOM 1108 C C . PHE A 1 137 ? 12.989 -30.640 12.475 1.00 94.44 137 PHE A C 1
ATOM 1110 O O . PHE A 1 137 ? 13.689 -29.762 11.968 1.00 94.44 137 PHE A O 1
ATOM 1117 N N . GLN A 1 138 ? 12.287 -30.421 13.589 1.00 93.00 138 GLN A N 1
ATOM 1118 C CA . GLN A 1 138 ? 12.311 -29.140 14.289 1.00 93.00 138 GLN A CA 1
ATOM 1119 C C . GLN A 1 138 ? 13.729 -28.788 14.735 1.00 93.00 138 GLN A C 1
ATOM 1121 O O . GLN A 1 138 ? 14.226 -27.705 14.420 1.00 93.00 138 GLN A O 1
ATOM 1126 N N . ARG A 1 139 ? 14.400 -29.714 15.428 1.00 90.38 139 ARG A N 1
ATOM 1127 C CA . ARG A 1 139 ? 15.771 -29.511 15.910 1.00 90.38 139 ARG A CA 1
ATOM 1128 C C . ARG A 1 139 ? 16.718 -29.220 14.757 1.00 90.38 139 ARG A C 1
ATOM 1130 O O . ARG A 1 139 ? 17.421 -28.216 14.787 1.00 90.38 139 ARG A O 1
ATOM 1137 N N . TRP A 1 140 ? 16.657 -30.001 13.680 1.00 91.88 140 TRP A N 1
ATOM 1138 C CA . TRP A 1 140 ? 17.439 -29.732 12.475 1.00 91.88 140 TRP A CA 1
ATOM 1139 C C . TRP A 1 140 ? 17.156 -28.341 11.890 1.00 91.88 140 TRP A C 1
ATOM 1141 O O . TRP A 1 140 ? 18.082 -27.619 11.506 1.00 91.88 140 TRP A O 1
ATOM 1151 N N . HIS A 1 141 ? 15.886 -27.936 11.820 1.00 90.94 141 HIS A N 1
ATOM 1152 C CA . HIS A 1 141 ? 15.481 -26.650 11.254 1.00 90.94 141 HIS A CA 1
ATOM 1153 C C . HIS A 1 141 ? 16.050 -25.470 12.050 1.00 90.94 141 HIS A C 1
ATOM 1155 O O . HIS A 1 141 ? 16.582 -24.542 11.435 1.00 90.94 141 HIS A O 1
ATOM 1161 N N . PHE A 1 142 ? 16.008 -25.530 13.383 1.00 87.94 142 PHE A N 1
ATOM 1162 C CA . PHE A 1 142 ? 16.478 -24.456 14.264 1.00 87.94 142 PHE A CA 1
ATOM 1163 C C . PHE A 1 142 ? 17.965 -24.564 14.635 1.00 87.94 142 PHE A C 1
ATOM 1165 O O . PHE A 1 142 ? 18.723 -23.643 14.338 1.00 87.94 142 PHE A O 1
ATOM 1172 N N . GLU A 1 143 ? 18.405 -25.669 15.242 1.00 86.44 143 GLU A N 1
ATOM 1173 C CA . GLU A 1 143 ? 19.778 -25.854 15.751 1.00 86.44 143 GLU A CA 1
ATOM 1174 C C . GLU A 1 143 ? 20.790 -25.928 14.600 1.00 86.44 143 GLU A C 1
ATOM 1176 O O . GLU A 1 143 ? 21.848 -25.300 14.636 1.00 86.44 143 GLU A O 1
ATOM 1181 N N . GLY A 1 144 ? 20.429 -26.616 13.514 1.00 80.44 144 GLY A N 1
ATOM 1182 C CA . GLY A 1 144 ? 21.285 -26.737 12.334 1.00 80.44 144 GLY A CA 1
ATOM 1183 C C . GLY A 1 144 ? 21.406 -25.447 11.515 1.00 80.44 144 GLY A C 1
ATOM 1184 O O . GLY A 1 144 ? 22.159 -25.417 10.543 1.00 80.44 144 GLY A O 1
ATOM 1185 N N . TYR A 1 145 ? 20.669 -24.379 11.850 1.00 83.00 145 TYR A N 1
ATOM 1186 C CA . TYR A 1 145 ? 20.692 -23.143 11.068 1.00 83.00 145 TYR A CA 1
ATOM 1187 C C . TYR A 1 145 ? 22.073 -22.485 11.063 1.00 83.00 145 TYR A C 1
ATOM 1189 O O . TYR A 1 145 ? 22.582 -22.204 9.982 1.00 83.00 145 TYR A O 1
ATOM 1197 N N . SER A 1 146 ? 22.689 -22.289 12.232 1.00 73.12 146 SER A N 1
ATOM 1198 C CA . SER A 1 146 ? 23.981 -21.596 12.360 1.00 73.12 146 SER A CA 1
ATOM 1199 C C . SER A 1 146 ? 25.097 -22.306 11.590 1.00 73.12 146 SER A C 1
ATOM 1201 O O . SER A 1 146 ? 25.926 -21.657 10.954 1.00 73.12 146 SER A O 1
ATOM 1203 N N . VAL A 1 147 ? 25.067 -23.643 11.579 1.00 74.44 147 VAL A N 1
ATOM 1204 C CA . VAL A 1 147 ? 26.002 -24.483 10.815 1.00 74.44 147 VAL A CA 1
ATOM 1205 C C . VAL A 1 147 ? 25.791 -24.302 9.307 1.00 74.44 147 VAL A C 1
ATOM 1207 O O . VAL A 1 147 ? 26.754 -24.211 8.553 1.00 74.44 147 VAL A O 1
ATOM 1210 N N . ARG A 1 148 ? 24.533 -24.185 8.855 1.00 79.19 148 ARG A N 1
ATOM 1211 C CA . ARG A 1 148 ? 24.196 -23.981 7.435 1.00 79.19 148 ARG A CA 1
ATOM 1212 C C . ARG A 1 148 ? 24.411 -22.548 6.945 1.00 79.19 148 ARG A C 1
ATOM 1214 O O . ARG A 1 148 ? 24.654 -22.361 5.758 1.00 79.19 148 ARG A O 1
ATOM 1221 N N . SER A 1 149 ? 24.244 -21.540 7.802 1.00 70.81 149 SER A N 1
ATOM 1222 C CA . SER A 1 149 ? 24.263 -20.125 7.404 1.00 70.81 149 SER A CA 1
ATOM 1223 C C . SER A 1 149 ? 25.600 -19.427 7.631 1.00 70.81 149 SER A C 1
ATOM 1225 O O . SER A 1 149 ? 25.723 -18.274 7.217 1.00 70.81 149 SER A O 1
ATOM 1227 N N . GLN A 1 150 ? 26.556 -20.075 8.315 1.00 64.38 150 GLN A N 1
ATOM 1228 C CA . GLN A 1 150 ? 27.873 -19.519 8.674 1.00 64.38 150 GLN A CA 1
ATOM 1229 C C . GLN A 1 150 ? 27.789 -18.138 9.359 1.00 64.38 150 GLN A C 1
ATOM 1231 O O . GLN A 1 150 ? 28.715 -17.336 9.314 1.00 64.38 150 GLN A O 1
ATOM 1236 N N . THR A 1 151 ? 26.646 -17.829 9.973 1.00 62.91 151 THR A N 1
ATOM 1237 C CA . THR A 1 151 ? 26.326 -16.519 10.550 1.00 62.91 151 THR A CA 1
ATOM 1238 C C . THR A 1 151 ? 25.504 -16.720 11.809 1.00 62.91 151 THR A C 1
ATOM 1240 O O . THR A 1 151 ? 24.605 -17.564 11.836 1.00 62.91 151 THR A O 1
ATOM 1243 N N . GLN A 1 152 ? 25.791 -15.939 12.854 1.00 64.31 152 GLN A N 1
ATOM 1244 C CA . GLN A 1 152 ? 24.977 -15.986 14.063 1.00 64.31 152 GLN A CA 1
ATOM 1245 C C . GLN A 1 152 ? 23.546 -15.504 13.762 1.00 64.31 152 GLN A C 1
ATOM 1247 O O . GLN A 1 152 ? 23.360 -14.478 13.095 1.00 64.31 152 GLN A O 1
ATOM 1252 N N . PRO A 1 153 ? 22.516 -16.226 14.232 1.00 63.66 153 PRO A N 1
ATOM 1253 C CA . PRO A 1 153 ? 21.135 -15.844 13.999 1.00 63.66 153 PRO A CA 1
ATOM 1254 C C . PRO A 1 153 ? 20.796 -14.571 14.783 1.00 63.66 153 PRO A C 1
ATOM 1256 O O . PRO A 1 153 ? 20.674 -14.583 16.002 1.00 63.66 153 PRO A O 1
ATOM 1259 N N . MET A 1 154 ? 20.592 -13.464 14.069 1.00 66.94 154 MET A N 1
ATOM 1260 C CA . MET A 1 154 ? 19.984 -12.260 14.644 1.00 66.94 154 MET A CA 1
ATOM 1261 C C . MET A 1 154 ? 18.505 -12.510 14.993 1.00 66.94 154 MET A C 1
ATOM 1263 O O . MET A 1 154 ? 17.854 -13.378 14.414 1.00 66.94 154 MET A O 1
ATOM 1267 N N . GLU A 1 155 ? 17.912 -11.677 15.844 1.00 64.94 155 GLU A N 1
ATOM 1268 C CA . GLU A 1 155 ? 16.510 -11.786 16.290 1.00 64.94 155 GLU A CA 1
ATOM 1269 C C . GLU A 1 155 ? 15.488 -11.919 15.133 1.00 64.94 155 GLU A C 1
ATOM 1271 O O . GLU A 1 155 ? 14.600 -12.774 15.140 1.00 64.94 155 GLU A O 1
ATOM 1276 N N . ARG A 1 156 ? 15.674 -11.147 14.051 1.00 66.88 156 ARG A N 1
ATOM 1277 C CA . ARG A 1 156 ? 14.869 -11.237 12.813 1.00 66.88 156 ARG A CA 1
ATOM 1278 C C . ARG A 1 156 ? 14.950 -12.612 12.136 1.00 66.88 156 ARG A C 1
ATOM 1280 O O . ARG A 1 156 ? 14.003 -13.025 11.461 1.00 66.88 156 ARG A O 1
ATOM 1287 N N . VAL A 1 157 ? 16.092 -13.285 12.238 1.00 75.25 157 VAL A N 1
ATOM 1288 C CA . VAL A 1 157 ? 16.327 -14.600 11.632 1.00 75.25 157 VAL A CA 1
ATOM 1289 C C . VAL A 1 157 ? 15.501 -15.654 12.360 1.00 75.25 157 VAL A C 1
ATOM 1291 O O . VAL A 1 157 ? 14.785 -16.405 11.700 1.00 75.25 157 VAL A O 1
ATOM 1294 N N . LEU A 1 158 ? 15.496 -15.634 13.694 1.00 76.88 158 LEU A N 1
ATOM 1295 C CA . LEU A 1 158 ? 14.673 -16.529 14.513 1.00 76.88 158 LEU A CA 1
ATOM 1296 C C . LEU A 1 158 ? 13.178 -16.361 14.204 1.00 76.88 158 LEU A C 1
ATOM 1298 O O . LEU A 1 158 ? 12.485 -17.344 13.937 1.00 76.88 158 LEU A O 1
ATOM 1302 N N . ALA A 1 159 ? 12.704 -15.115 14.090 1.00 74.62 159 ALA A N 1
ATOM 1303 C CA . ALA A 1 159 ? 11.326 -14.818 13.694 1.00 74.62 159 ALA A CA 1
ATOM 1304 C C . ALA A 1 159 ? 10.955 -15.376 12.307 1.00 74.62 159 ALA A C 1
ATOM 1306 O O . ALA A 1 159 ? 9.839 -15.856 12.077 1.00 74.62 159 ALA A O 1
ATOM 1307 N N . ASN A 1 160 ? 11.888 -15.341 11.353 1.00 80.00 160 ASN A N 1
ATOM 1308 C CA . ASN A 1 160 ? 11.694 -15.946 10.037 1.00 80.00 160 ASN A CA 1
ATOM 1309 C C . ASN A 1 160 ? 11.680 -17.476 10.091 1.00 80.00 160 ASN A C 1
ATOM 1311 O O . ASN A 1 160 ? 10.822 -18.082 9.447 1.00 80.00 160 ASN A O 1
ATOM 1315 N N . LEU A 1 161 ? 12.585 -18.089 10.857 1.00 85.69 161 LEU A N 1
ATOM 1316 C CA . LEU A 1 161 ? 12.639 -19.540 11.036 1.00 85.69 161 LEU A CA 1
ATOM 1317 C C . LEU A 1 161 ? 11.359 -20.068 11.675 1.00 85.69 161 LEU A C 1
ATOM 1319 O O . LEU A 1 161 ? 10.795 -21.034 11.165 1.00 85.69 161 LEU A O 1
ATOM 1323 N N . GLN A 1 162 ? 10.832 -19.379 12.689 1.00 86.19 162 GLN A N 1
ATOM 1324 C CA . GLN A 1 162 ? 9.557 -19.731 13.309 1.00 86.19 162 GLN A CA 1
ATOM 1325 C C . GLN A 1 162 ? 8.385 -19.626 12.321 1.00 86.19 162 GLN A C 1
ATOM 1327 O O . GLN A 1 162 ? 7.542 -20.519 12.257 1.00 86.19 162 GLN A O 1
ATOM 1332 N N . ARG A 1 163 ? 8.330 -18.566 11.497 1.00 83.75 163 ARG A N 1
ATOM 1333 C CA . ARG A 1 163 ? 7.296 -18.434 10.450 1.00 83.75 163 ARG A CA 1
ATOM 1334 C C . ARG A 1 163 ? 7.375 -19.546 9.406 1.00 83.75 163 ARG A C 1
ATOM 1336 O O . ARG A 1 163 ? 6.339 -20.000 8.926 1.00 83.75 163 ARG A O 1
ATOM 1343 N N . GLN A 1 164 ? 8.583 -19.965 9.037 1.00 87.25 164 GLN A N 1
ATOM 1344 C CA . GLN A 1 164 ? 8.782 -21.103 8.140 1.00 87.25 164 GLN A CA 1
ATOM 1345 C C . GLN A 1 164 ? 8.339 -22.409 8.800 1.00 87.25 164 GLN A C 1
ATOM 1347 O O . GLN A 1 164 ? 7.632 -23.182 8.165 1.00 87.25 164 GLN A O 1
ATOM 1352 N N . TRP A 1 165 ? 8.671 -22.612 10.073 1.00 92.69 165 TRP A N 1
ATOM 1353 C CA . TRP A 1 165 ? 8.315 -23.815 10.818 1.00 92.69 165 TRP A CA 1
ATOM 1354 C C . TRP A 1 165 ? 6.801 -24.007 10.961 1.00 92.69 165 TRP A C 1
ATOM 1356 O O . TRP A 1 165 ? 6.279 -25.071 10.646 1.00 92.69 165 TRP A O 1
ATOM 1366 N N . ILE A 1 166 ? 6.064 -22.945 11.300 1.00 88.25 166 ILE A N 1
ATOM 1367 C CA . ILE A 1 166 ? 4.592 -22.990 11.339 1.00 88.25 166 ILE A CA 1
ATOM 1368 C C . ILE A 1 166 ? 4.024 -23.399 9.972 1.00 88.25 166 ILE A C 1
ATOM 1370 O O . ILE A 1 166 ? 3.099 -24.203 9.899 1.00 88.25 166 ILE A O 1
ATOM 1374 N N . ARG A 1 167 ? 4.595 -22.888 8.871 1.00 89.94 167 ARG A N 1
ATOM 1375 C CA . ARG A 1 167 ? 4.175 -23.285 7.517 1.00 89.94 167 ARG A CA 1
ATOM 1376 C C . ARG A 1 167 ? 4.512 -24.738 7.202 1.00 89.94 167 ARG A C 1
ATOM 1378 O O . ARG A 1 167 ? 3.695 -25.377 6.551 1.00 89.94 167 ARG A O 1
ATOM 1385 N N . ILE A 1 168 ? 5.665 -25.239 7.651 1.00 94.50 168 ILE A N 1
ATOM 1386 C CA . ILE A 1 168 ? 6.051 -26.652 7.526 1.00 94.50 168 ILE A CA 1
ATOM 1387 C C . ILE A 1 168 ? 5.018 -27.533 8.230 1.00 94.50 168 ILE A C 1
ATOM 1389 O O . ILE A 1 168 ? 4.513 -28.459 7.610 1.00 94.50 168 ILE A O 1
ATOM 1393 N N . ILE A 1 169 ? 4.638 -27.211 9.470 1.00 93.75 169 ILE A N 1
ATOM 1394 C CA . ILE A 1 169 ? 3.650 -27.988 10.232 1.00 93.75 169 ILE A CA 1
ATOM 1395 C C . ILE A 1 169 ? 2.269 -27.940 9.576 1.00 93.75 169 ILE A C 1
ATOM 1397 O O . ILE A 1 169 ? 1.644 -28.982 9.395 1.00 93.75 169 ILE A O 1
ATOM 1401 N N . CYS A 1 170 ? 1.796 -26.759 9.161 1.00 90.31 170 CYS A N 1
ATOM 1402 C CA . CYS A 1 170 ? 0.534 -26.659 8.425 1.00 90.31 170 CYS A CA 1
ATOM 1403 C C . CYS A 1 170 ? 0.576 -27.504 7.145 1.00 90.31 170 CYS A C 1
ATOM 1405 O O . CYS A 1 170 ? -0.326 -28.298 6.903 1.00 90.31 170 CYS A O 1
ATOM 1407 N N . TRP A 1 171 ? 1.636 -27.368 6.348 1.00 94.69 171 TRP A N 1
ATOM 1408 C CA . TRP A 1 171 ? 1.817 -28.156 5.133 1.00 94.69 171 TRP A CA 1
ATOM 1409 C C . TRP A 1 171 ? 1.853 -29.659 5.423 1.00 94.69 171 TRP A C 1
ATOM 1411 O O . TRP A 1 171 ? 1.153 -30.405 4.754 1.00 94.69 171 TRP A O 1
ATOM 1421 N N . ALA A 1 172 ? 2.580 -30.107 6.446 1.00 95.31 172 ALA A N 1
ATOM 1422 C CA . ALA A 1 172 ? 2.666 -31.515 6.814 1.00 95.31 172 ALA A CA 1
ATOM 1423 C C . ALA A 1 172 ? 1.298 -32.092 7.206 1.00 95.31 172 ALA A C 1
ATOM 1425 O O . ALA A 1 172 ? 0.908 -33.143 6.701 1.00 95.31 172 ALA A O 1
ATOM 1426 N N . LYS A 1 173 ? 0.524 -31.373 8.029 1.00 93.25 173 LYS A N 1
ATOM 1427 C CA . LYS A 1 173 ? -0.842 -31.776 8.401 1.00 93.25 173 LYS A CA 1
ATOM 1428 C C . LYS A 1 173 ? -1.738 -31.953 7.168 1.00 93.25 173 LYS A C 1
ATOM 1430 O O . LYS A 1 173 ? -2.437 -32.956 7.054 1.00 93.25 173 LYS A O 1
ATOM 1435 N N . PHE A 1 174 ? -1.705 -30.999 6.233 1.00 91.19 174 PHE A N 1
ATOM 1436 C CA . PHE A 1 174 ? -2.582 -31.009 5.055 1.00 91.19 174 PHE A CA 1
ATOM 1437 C C . PHE A 1 174 ? -2.117 -31.932 3.924 1.00 91.19 174 PHE A C 1
ATOM 1439 O O . PHE A 1 174 ? -2.959 -32.531 3.266 1.00 91.19 174 PHE A O 1
ATOM 1446 N N . VAL A 1 175 ? -0.811 -32.018 3.674 1.00 95.69 175 VAL A N 1
ATOM 1447 C CA . VAL A 1 175 ? -0.245 -32.679 2.488 1.00 95.69 175 VAL A CA 1
ATOM 1448 C C . VAL A 1 175 ? 0.320 -34.053 2.808 1.00 95.69 175 VAL A C 1
ATOM 1450 O O . VAL A 1 175 ? 0.216 -34.927 1.959 1.00 95.69 175 VAL A O 1
ATOM 1453 N N . LEU A 1 176 ? 0.908 -34.270 3.989 1.00 95.81 176 LEU A N 1
ATOM 1454 C CA . LEU A 1 176 ? 1.493 -35.566 4.357 1.00 95.81 176 LEU A CA 1
ATOM 1455 C C . LEU A 1 176 ? 0.498 -36.441 5.121 1.00 95.81 176 LEU A C 1
ATOM 1457 O O . LEU A 1 176 ? 0.312 -37.600 4.772 1.00 95.81 176 LEU A O 1
ATOM 1461 N N . VAL A 1 177 ? -0.155 -35.891 6.148 1.00 93.75 177 VAL A N 1
ATOM 1462 C CA . VAL A 1 177 ? -1.011 -36.692 7.038 1.00 93.75 177 VAL A CA 1
ATOM 1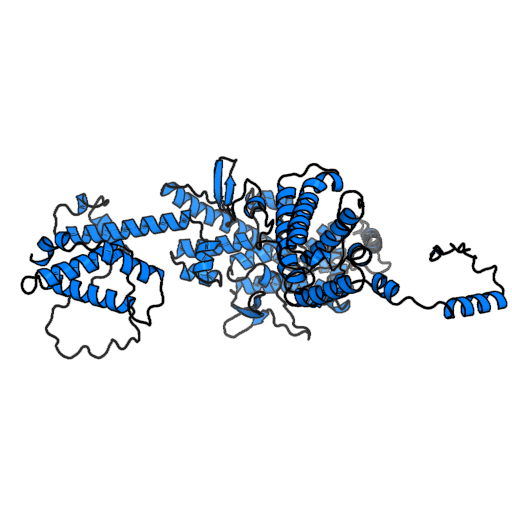463 C C . VAL A 1 177 ? -2.411 -36.884 6.472 1.00 93.75 177 VAL A C 1
ATOM 1465 O O . VAL A 1 177 ? -2.870 -38.012 6.329 1.00 93.75 177 VAL A O 1
ATOM 1468 N N . ARG A 1 178 ? -3.096 -35.800 6.086 1.00 90.81 178 ARG A N 1
ATOM 1469 C CA . ARG A 1 178 ? -4.475 -35.888 5.573 1.00 90.81 178 ARG A CA 1
ATOM 1470 C C . ARG A 1 178 ? -4.603 -36.719 4.287 1.00 90.81 178 ARG A C 1
ATOM 1472 O O . ARG A 1 178 ? -5.673 -37.254 4.024 1.00 90.81 178 ARG A O 1
ATOM 1479 N N . SER A 1 179 ? -3.535 -36.822 3.500 1.00 90.44 179 SER A N 1
ATOM 1480 C CA . SER A 1 179 ? -3.467 -37.640 2.281 1.00 90.44 179 SER A CA 1
ATOM 1481 C C . SER A 1 179 ? -3.076 -39.102 2.530 1.00 90.44 179 SER A C 1
ATOM 1483 O O . SER A 1 179 ? -3.084 -39.906 1.601 1.00 90.44 179 SER A O 1
ATOM 1485 N N . GLY A 1 180 ? -2.690 -39.456 3.760 1.00 92.94 180 GLY A N 1
ATOM 1486 C CA . GLY A 1 180 ? -2.222 -40.797 4.115 1.00 92.94 180 GLY A CA 1
ATOM 1487 C C . GLY A 1 180 ? -0.782 -41.118 3.695 1.00 92.94 180 GLY A C 1
ATOM 1488 O O . GLY A 1 180 ? -0.358 -42.269 3.819 1.00 92.94 180 GLY A O 1
ATOM 1489 N N . LEU A 1 181 ? 0.007 -40.142 3.222 1.00 94.81 181 LEU A N 1
ATOM 1490 C CA . LEU A 1 181 ? 1.443 -40.348 2.969 1.00 94.81 181 LEU A CA 1
ATOM 1491 C C . LEU A 1 181 ? 2.213 -40.637 4.269 1.00 94.81 181 LEU A C 1
ATOM 1493 O O . LEU A 1 181 ? 3.175 -41.405 4.255 1.00 94.81 181 LEU A O 1
ATOM 1497 N N . MET A 1 182 ? 1.764 -40.060 5.383 1.00 95.62 182 MET A N 1
ATOM 1498 C CA . MET A 1 182 ? 2.209 -40.354 6.746 1.00 95.62 182 MET A CA 1
ATOM 1499 C C . MET A 1 182 ? 0.990 -40.549 7.655 1.00 95.62 182 MET A C 1
ATOM 1501 O O . MET A 1 182 ? -0.068 -39.977 7.392 1.00 95.62 182 MET A O 1
ATOM 1505 N N . CYS A 1 183 ? 1.124 -41.314 8.737 1.00 94.94 183 CYS A N 1
ATOM 1506 C CA . CYS A 1 183 ? 0.075 -41.393 9.756 1.00 94.94 183 CYS A CA 1
ATOM 1507 C C . CYS A 1 183 ? 0.069 -40.146 10.666 1.00 94.94 183 CYS A C 1
ATOM 1509 O O . CYS A 1 183 ? 0.962 -39.298 10.609 1.00 94.94 183 CYS A O 1
ATOM 1511 N N . LEU A 1 184 ? -0.944 -40.028 11.530 1.00 93.56 184 LEU A N 1
ATOM 1512 C CA . LEU A 1 184 ? -0.948 -39.030 12.605 1.00 93.56 184 LEU A CA 1
ATOM 1513 C C . LEU A 1 184 ? 0.173 -39.336 13.619 1.00 93.56 184 LEU A C 1
ATOM 1515 O O . LEU A 1 184 ? 0.412 -40.512 13.905 1.00 93.56 184 LEU A O 1
ATOM 1519 N N . PRO A 1 185 ? 0.854 -38.315 14.177 1.00 93.44 185 PRO A N 1
ATOM 1520 C CA . PRO A 1 185 ? 1.805 -38.526 15.262 1.00 93.44 185 PRO A CA 1
ATOM 1521 C C . PRO A 1 185 ? 1.083 -38.991 16.530 1.00 93.44 185 PRO A C 1
ATOM 1523 O O . PRO A 1 185 ? -0.093 -38.677 16.743 1.00 93.44 185 PRO A O 1
ATOM 1526 N N . LEU A 1 186 ? 1.807 -39.704 17.394 1.00 90.00 186 LEU A N 1
ATOM 1527 C CA . LEU A 1 186 ? 1.292 -40.195 18.671 1.00 90.00 186 LEU A CA 1
ATOM 1528 C C . LEU A 1 186 ? 0.617 -39.071 19.485 1.00 90.00 186 LEU A C 1
ATOM 1530 O O . LEU A 1 186 ? 1.205 -38.014 19.721 1.00 90.00 186 LEU A O 1
ATOM 1534 N N . GLY A 1 187 ? -0.634 -39.308 19.895 1.00 84.56 187 GLY A N 1
ATOM 1535 C CA . GLY A 1 187 ? -1.436 -38.369 20.688 1.00 84.56 187 GLY A CA 1
ATOM 1536 C C . GLY A 1 187 ? -1.821 -37.071 19.967 1.00 84.56 187 GLY A C 1
ATOM 1537 O O . GLY A 1 187 ? -2.204 -36.115 20.631 1.00 84.56 187 GLY A O 1
ATOM 1538 N N . GLU A 1 188 ? -1.666 -37.005 18.639 1.00 87.31 188 GLU A N 1
ATOM 1539 C CA . GLU A 1 188 ? -1.844 -35.784 17.837 1.00 87.31 188 GLU A CA 1
ATOM 1540 C C . GLU A 1 188 ? -0.974 -34.603 18.303 1.00 87.31 188 GLU A C 1
ATOM 1542 O O . GLU A 1 188 ? -1.266 -33.438 18.026 1.00 87.31 188 GLU A O 1
ATOM 1547 N N . VAL A 1 189 ? 0.132 -34.892 18.994 1.00 87.44 189 VAL A N 1
ATOM 1548 C CA . VAL A 1 189 ? 1.032 -33.868 19.523 1.00 87.44 189 VAL A CA 1
ATOM 1549 C C . VAL A 1 189 ? 2.000 -33.430 18.430 1.00 87.44 189 VAL A C 1
ATOM 1551 O O . VAL A 1 189 ? 2.795 -34.218 17.918 1.00 87.44 189 VAL A O 1
ATOM 1554 N N . TRP A 1 190 ? 1.958 -32.142 18.092 1.00 90.38 190 TRP A N 1
ATOM 1555 C CA . TRP A 1 190 ? 2.833 -31.540 17.092 1.00 90.38 190 TRP A CA 1
ATOM 1556 C C . TRP A 1 190 ? 3.847 -30.598 17.743 1.00 90.38 190 TRP A C 1
ATOM 1558 O O . TRP A 1 190 ? 3.480 -29.815 18.622 1.00 90.38 190 TRP A O 1
ATOM 1568 N N . PRO A 1 191 ? 5.095 -30.558 17.253 1.00 89.69 191 PRO A N 1
ATOM 1569 C CA . PRO A 1 191 ? 6.041 -29.511 17.616 1.00 89.69 191 PRO A CA 1
ATOM 1570 C C . PRO A 1 191 ? 5.645 -28.181 16.953 1.00 89.69 191 PRO A C 1
ATOM 1572 O O . PRO A 1 191 ? 6.341 -27.696 16.077 1.00 89.69 191 PRO A O 1
ATOM 1575 N N . GLU A 1 192 ? 4.517 -27.557 17.305 1.00 79.31 192 GLU A N 1
ATOM 1576 C CA . GLU A 1 192 ? 3.995 -26.372 16.586 1.00 79.31 192 GLU A CA 1
ATOM 1577 C C . GLU A 1 192 ? 4.890 -25.120 16.724 1.00 79.31 192 GLU A C 1
ATOM 1579 O O . GLU A 1 192 ? 4.829 -24.184 15.917 1.00 79.31 192 GLU A O 1
ATOM 1584 N N . GLY A 1 193 ? 5.769 -25.124 17.731 1.00 71.25 193 GLY A N 1
ATOM 1585 C CA . GLY A 1 193 ? 6.579 -23.981 18.139 1.00 71.25 193 GLY A CA 1
ATOM 1586 C C . GLY A 1 193 ? 5.725 -22.819 18.666 1.00 71.25 193 GLY A C 1
ATOM 1587 O O . GLY A 1 193 ? 4.500 -22.884 18.740 1.00 71.25 193 GLY A O 1
ATOM 1588 N N . SER A 1 194 ? 6.367 -21.717 19.056 1.00 68.25 194 SER A N 1
ATOM 1589 C CA . SER A 1 194 ?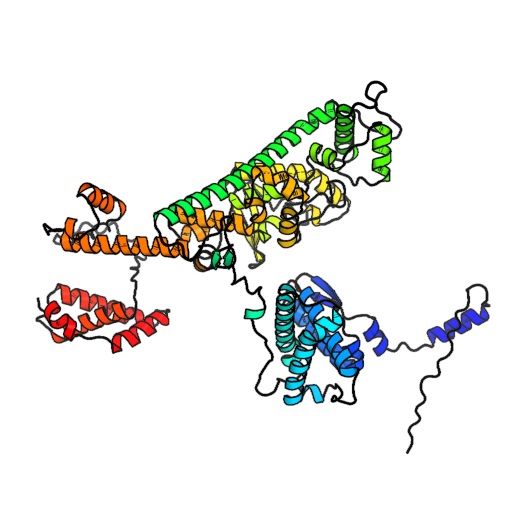 5.652 -20.583 19.651 1.00 68.25 194 SER A CA 1
ATOM 1590 C C . SER A 1 194 ? 5.267 -19.539 18.605 1.00 68.25 194 SER A C 1
ATOM 1592 O O . SER A 1 194 ? 6.124 -18.903 17.989 1.00 68.25 194 SER A O 1
ATOM 1594 N N . LYS A 1 195 ? 3.963 -19.261 18.462 1.00 63.97 195 LYS A N 1
ATOM 1595 C CA . LYS A 1 195 ? 3.476 -18.128 17.648 1.00 63.97 195 LYS A CA 1
ATOM 1596 C C . LYS A 1 195 ? 4.048 -16.785 18.130 1.00 63.97 195 LYS A C 1
ATOM 1598 O O . LYS A 1 195 ? 4.205 -15.878 17.313 1.00 63.97 195 LYS A O 1
ATOM 1603 N N . LYS A 1 196 ? 4.415 -16.666 19.415 1.00 57.75 196 LYS A N 1
ATOM 1604 C CA . LYS A 1 196 ? 5.035 -15.458 19.989 1.00 57.75 196 LYS A CA 1
ATOM 1605 C C . LYS A 1 196 ? 6.440 -15.203 19.422 1.00 57.75 196 LYS A C 1
ATOM 1607 O O . LYS A 1 196 ? 6.789 -14.053 19.195 1.00 57.75 196 LYS A O 1
ATOM 1612 N N . LEU A 1 197 ? 7.184 -16.259 19.075 1.00 58.09 197 LEU A N 1
ATOM 1613 C CA . LEU A 1 197 ? 8.534 -16.177 18.496 1.00 58.09 197 LEU A CA 1
ATOM 1614 C C . LEU A 1 197 ? 8.552 -15.796 17.005 1.00 58.09 197 LEU A C 1
ATOM 1616 O O . LEU A 1 197 ? 9.618 -15.688 16.415 1.00 58.09 197 LEU A O 1
ATOM 1620 N N . THR A 1 198 ? 7.397 -15.582 16.360 1.00 52.88 198 THR A N 1
ATOM 1621 C CA . THR A 1 198 ? 7.337 -15.104 14.959 1.00 52.88 198 THR A CA 1
ATOM 1622 C C . THR A 1 198 ? 7.640 -13.611 14.796 1.00 52.88 198 THR A C 1
ATOM 1624 O O . THR A 1 198 ? 7.619 -13.106 13.669 1.00 52.88 198 THR A O 1
ATOM 1627 N N . ARG A 1 199 ? 7.879 -12.899 15.902 1.00 53.84 199 ARG A N 1
ATOM 1628 C CA . ARG A 1 199 ? 7.981 -11.438 15.980 1.00 53.84 199 ARG A CA 1
ATOM 1629 C C . ARG A 1 199 ? 9.334 -11.034 16.560 1.00 53.84 199 ARG A C 1
ATOM 1631 O O . ARG A 1 199 ? 9.962 -11.826 17.254 1.00 53.84 199 ARG A O 1
ATOM 1638 N N . SER A 1 200 ? 9.767 -9.807 16.277 1.00 52.69 200 SER A N 1
ATOM 1639 C CA . SER A 1 200 ? 10.793 -9.185 17.117 1.00 52.69 200 SER A CA 1
ATOM 1640 C C . SER A 1 200 ? 10.235 -9.056 18.540 1.00 52.69 200 SER A C 1
ATOM 1642 O O . SER A 1 200 ? 9.065 -8.719 18.706 1.00 52.69 200 SER A O 1
ATOM 1644 N N . LEU A 1 201 ? 11.062 -9.299 19.556 1.00 49.03 201 LEU A N 1
ATOM 1645 C CA . LEU A 1 201 ? 10.807 -9.056 20.977 1.00 49.03 201 LEU A CA 1
ATOM 1646 C C . LEU A 1 201 ? 10.313 -7.623 21.243 1.00 49.03 201 LEU A C 1
ATOM 1648 O O . LEU A 1 201 ? 9.659 -7.388 22.253 1.00 49.03 201 LEU A O 1
ATOM 1652 N N . ARG A 1 202 ? 10.571 -6.674 20.328 1.00 49.09 202 ARG A N 1
ATOM 1653 C CA . ARG A 1 202 ? 10.111 -5.279 20.419 1.00 49.09 202 ARG A CA 1
ATOM 1654 C C . ARG A 1 202 ? 8.763 -5.001 19.736 1.00 49.09 202 ARG A C 1
ATOM 1656 O O . ARG A 1 202 ? 8.354 -3.841 19.712 1.00 49.09 202 ARG A O 1
ATOM 1663 N N . GLU A 1 203 ? 8.082 -6.004 19.169 1.00 45.88 203 GLU A N 1
ATOM 1664 C CA . GLU A 1 203 ? 6.847 -5.832 18.383 1.00 45.88 203 GLU A CA 1
ATOM 1665 C C . GLU A 1 203 ? 5.695 -6.756 18.835 1.00 45.88 203 GLU A C 1
ATOM 1667 O O . GLU A 1 203 ? 5.783 -7.986 18.790 1.00 45.88 203 GLU A O 1
ATOM 1672 N N . VAL A 1 204 ? 4.538 -6.167 19.164 1.00 48.66 204 VAL A N 1
ATOM 1673 C CA . VAL A 1 204 ? 3.288 -6.882 19.474 1.00 48.66 204 VAL A CA 1
ATOM 1674 C C . VAL A 1 204 ? 2.186 -6.448 18.501 1.00 48.66 204 VAL A C 1
ATOM 1676 O O . VAL A 1 204 ? 1.398 -5.541 18.755 1.00 48.66 204 VAL A O 1
ATOM 1679 N N . GLY A 1 205 ? 2.094 -7.125 17.354 1.00 56.28 205 GLY A N 1
ATOM 1680 C CA . GLY A 1 205 ? 1.067 -6.834 16.349 1.00 56.28 205 GLY A CA 1
ATOM 1681 C C . GLY A 1 205 ? 1.379 -5.540 15.597 1.00 56.28 205 GLY A C 1
ATOM 1682 O O . GLY A 1 205 ? 2.390 -5.477 14.907 1.00 56.28 205 GLY A O 1
ATOM 1683 N N . HIS A 1 206 ? 0.514 -4.529 15.704 1.00 54.22 206 HIS A N 1
ATOM 1684 C CA . HIS A 1 206 ? 0.783 -3.180 15.186 1.00 54.22 206 HIS A CA 1
ATOM 1685 C C . HIS A 1 206 ? 1.514 -2.280 16.197 1.00 54.22 206 HIS A C 1
ATOM 1687 O O . HIS A 1 206 ? 1.746 -1.110 15.895 1.00 54.22 206 HIS A O 1
ATOM 1693 N N . HIS A 1 207 ? 1.873 -2.808 17.370 1.00 56.19 207 HIS A N 1
ATOM 1694 C CA . HIS A 1 207 ? 2.500 -2.049 18.445 1.00 56.19 207 HIS A CA 1
ATOM 1695 C C . HIS A 1 207 ? 4.007 -2.305 18.517 1.00 56.19 207 HIS A C 1
ATOM 1697 O O . HIS A 1 207 ? 4.456 -3.431 18.286 1.00 56.19 207 HIS A O 1
ATOM 1703 N N . ARG A 1 208 ? 4.778 -1.275 18.869 1.00 55.91 208 ARG A N 1
ATOM 1704 C CA . ARG A 1 208 ? 6.229 -1.336 19.092 1.00 55.91 208 ARG A CA 1
ATOM 1705 C C . ARG A 1 208 ? 6.580 -0.587 20.374 1.00 55.91 208 ARG A C 1
ATOM 1707 O O . ARG A 1 208 ? 5.890 0.362 20.710 1.00 55.91 208 ARG A O 1
ATOM 1714 N N . TYR A 1 209 ? 7.655 -0.964 21.052 1.00 48.69 209 TYR A N 1
ATOM 1715 C CA . TYR A 1 209 ? 8.234 -0.110 22.091 1.00 48.69 209 TYR A CA 1
ATOM 1716 C C . TYR A 1 209 ? 8.954 1.094 21.456 1.00 48.69 209 TYR A C 1
ATOM 1718 O O . TYR A 1 209 ? 9.893 0.904 20.674 1.00 48.69 209 TYR A O 1
ATOM 1726 N N . ALA A 1 210 ? 8.503 2.311 21.764 1.00 48.97 210 ALA A N 1
ATOM 1727 C CA . ALA A 1 210 ? 9.251 3.547 21.560 1.00 48.97 210 ALA A CA 1
ATOM 1728 C C . ALA A 1 210 ? 10.336 3.632 22.640 1.00 48.97 210 ALA A C 1
ATOM 1730 O O . ALA A 1 210 ? 10.054 3.408 23.817 1.00 48.97 210 ALA A O 1
ATOM 1731 N N . ASP A 1 211 ? 11.585 3.818 22.208 1.00 53.84 211 ASP A N 1
ATOM 1732 C CA . ASP A 1 211 ? 12.794 3.941 23.041 1.00 53.84 211 ASP A CA 1
ATOM 1733 C C . ASP A 1 211 ? 13.061 2.809 24.056 1.00 53.84 211 ASP A C 1
ATOM 1735 O O . ASP A 1 211 ? 14.017 2.856 24.816 1.00 53.84 211 ASP A O 1
ATOM 1739 N N . GLY A 1 212 ? 12.293 1.714 23.984 1.00 55.66 212 GLY A N 1
ATOM 1740 C CA . GLY A 1 212 ? 12.411 0.544 24.859 1.00 55.66 212 GLY A CA 1
ATOM 1741 C C . GLY A 1 212 ? 11.463 0.546 26.059 1.00 55.66 212 GLY A C 1
ATOM 1742 O O . GLY A 1 212 ? 11.338 -0.493 26.699 1.00 55.66 212 GLY A O 1
ATOM 1743 N N . GLU A 1 213 ? 10.750 1.646 26.312 1.00 51.62 213 GLU A N 1
ATOM 1744 C CA . GLU A 1 213 ? 9.999 1.843 27.561 1.00 51.62 213 GLU A CA 1
ATOM 1745 C C . GLU A 1 213 ? 8.480 1.954 27.344 1.00 51.62 213 GLU A C 1
ATOM 1747 O O . GLU A 1 213 ? 7.713 1.346 28.089 1.00 51.62 213 GLU A O 1
ATOM 1752 N N . ALA A 1 214 ? 8.019 2.632 26.282 1.00 59.00 214 ALA A N 1
ATOM 1753 C CA . ALA A 1 214 ? 6.590 2.894 26.062 1.00 59.00 214 ALA A CA 1
ATOM 1754 C C . ALA A 1 214 ? 6.023 2.146 24.845 1.00 59.00 214 ALA A C 1
ATOM 1756 O O . ALA A 1 214 ? 6.558 2.230 23.740 1.00 59.00 214 ALA A O 1
ATOM 1757 N N . LEU A 1 215 ? 4.904 1.432 25.010 1.00 62.41 215 LEU A N 1
ATOM 1758 C CA . LEU A 1 215 ? 4.244 0.726 23.908 1.00 62.41 215 LEU A CA 1
ATOM 1759 C C . LEU A 1 215 ? 3.438 1.720 23.047 1.00 62.41 215 LEU A C 1
ATOM 1761 O O . LEU A 1 215 ? 2.498 2.349 23.529 1.00 62.41 215 LEU A O 1
ATOM 1765 N N . VAL A 1 216 ? 3.788 1.851 21.765 1.00 69.19 216 VAL A N 1
ATOM 1766 C CA . VAL A 1 216 ? 3.138 2.747 20.792 1.00 69.19 216 VAL A CA 1
ATOM 1767 C C . VAL A 1 216 ? 2.474 1.966 19.659 1.00 69.19 216 VAL A C 1
ATOM 1769 O O . VAL A 1 216 ? 3.014 0.971 19.172 1.00 69.19 216 VAL A O 1
ATOM 1772 N N . SER A 1 217 ? 1.319 2.428 19.181 1.00 71.50 217 SER A N 1
ATOM 1773 C CA . SER A 1 217 ? 0.707 1.960 17.934 1.00 71.50 217 SER A CA 1
ATOM 1774 C C . SER A 1 217 ? 1.400 2.589 16.725 1.00 71.50 217 SER A C 1
ATOM 1776 O O . SER A 1 217 ? 1.546 3.806 16.635 1.00 71.50 217 SER A O 1
ATOM 1778 N N . GLN A 1 218 ? 1.794 1.756 15.759 1.00 75.25 218 GLN A N 1
ATOM 1779 C CA . GLN A 1 218 ? 2.414 2.173 14.496 1.00 75.25 218 GLN A CA 1
ATOM 1780 C C . GLN A 1 218 ? 1.461 2.069 13.299 1.00 75.25 218 GLN A C 1
ATOM 1782 O O . GLN A 1 218 ? 1.899 1.912 12.149 1.00 75.25 218 GLN A O 1
ATOM 1787 N N . LYS A 1 219 ? 0.151 2.050 13.566 1.00 83.81 219 LYS A N 1
ATOM 1788 C CA . LYS A 1 219 ? -0.866 1.869 12.529 1.00 83.81 219 LYS A CA 1
ATOM 1789 C C . LYS A 1 219 ? -1.112 3.133 11.707 1.00 83.81 219 LYS A C 1
ATOM 1791 O O . LYS A 1 219 ? -1.455 3.013 10.532 1.00 83.81 219 LYS A O 1
ATOM 1796 N N . LEU A 1 220 ? -0.920 4.296 12.319 1.00 90.50 220 LEU A N 1
ATOM 1797 C CA . LEU A 1 220 ? -1.096 5.612 11.711 1.00 90.50 220 LEU A CA 1
ATOM 1798 C C . LEU A 1 220 ? 0.258 6.172 11.243 1.00 90.50 220 LEU A C 1
ATOM 1800 O O . LEU A 1 220 ? 1.307 5.561 11.472 1.00 90.50 220 LEU A O 1
ATOM 1804 N N . LEU A 1 221 ? 0.231 7.313 10.552 1.00 91.00 221 LEU A N 1
ATOM 1805 C CA . LEU A 1 221 ? 1.423 8.121 10.263 1.00 91.00 221 LEU A CA 1
ATOM 1806 C C . LEU A 1 221 ? 2.110 8.577 11.559 1.00 91.00 221 LEU A C 1
ATOM 1808 O O . LEU A 1 221 ? 3.315 8.384 11.716 1.00 91.00 221 LEU A O 1
ATOM 1812 N N . THR A 1 222 ? 1.320 9.095 12.495 1.00 90.00 222 THR A N 1
ATOM 1813 C CA . THR A 1 222 ? 1.746 9.513 13.833 1.00 90.00 222 THR A CA 1
ATOM 1814 C C . THR A 1 222 ? 1.781 8.317 14.781 1.00 90.00 222 THR A C 1
ATOM 1816 O O . THR A 1 222 ? 0.887 7.468 14.772 1.00 90.00 222 THR A O 1
ATOM 1819 N N . GLN A 1 223 ? 2.816 8.231 15.616 1.00 85.69 223 GLN A N 1
ATOM 1820 C CA . GLN A 1 223 ? 2.884 7.203 16.655 1.00 85.69 223 GLN A CA 1
ATOM 1821 C C . GLN A 1 223 ? 1.968 7.587 17.818 1.00 85.69 223 GLN A C 1
ATOM 1823 O O . GLN A 1 223 ? 2.081 8.686 18.353 1.00 85.69 223 GLN A O 1
ATOM 1828 N N . VAL A 1 224 ? 1.079 6.673 18.209 1.00 79.00 224 VAL A N 1
ATOM 1829 C CA . VAL A 1 224 ? 0.121 6.884 19.306 1.00 79.00 224 VAL A CA 1
ATOM 1830 C C . VAL A 1 224 ? 0.556 6.045 20.508 1.00 79.00 224 VAL A C 1
ATOM 1832 O O . VAL A 1 224 ? 0.529 4.814 20.393 1.00 79.00 224 VAL A O 1
ATOM 1835 N N . PRO A 1 225 ? 0.979 6.643 21.636 1.00 74.81 225 PRO A N 1
ATOM 1836 C CA . PRO A 1 225 ? 1.327 5.880 22.830 1.00 74.81 225 PRO A CA 1
ATOM 1837 C C . PRO A 1 225 ? 0.079 5.285 23.479 1.00 74.81 225 PRO A C 1
ATOM 1839 O O . PRO A 1 225 ? -0.971 5.919 23.511 1.00 74.81 225 PRO A O 1
ATOM 1842 N N . LEU A 1 226 ? 0.190 4.052 23.979 1.00 67.06 226 LEU A N 1
ATOM 1843 C CA . LEU A 1 226 ? -0.963 3.335 24.525 1.00 67.06 226 LEU A CA 1
ATOM 1844 C C . LEU A 1 226 ? -1.379 3.804 25.924 1.00 67.06 226 LEU A C 1
ATOM 1846 O O . LEU A 1 226 ? -2.518 3.575 26.311 1.00 67.06 226 LEU A O 1
ATOM 1850 N N . SER A 1 227 ? -0.474 4.455 26.656 1.00 64.75 227 SER A N 1
ATOM 1851 C CA . SER A 1 227 ? -0.647 4.873 28.051 1.00 64.75 227 SER A CA 1
ATOM 1852 C C . SER A 1 227 ? -0.881 6.377 28.230 1.00 64.75 227 SER A C 1
ATOM 1854 O O . SER A 1 227 ? -0.730 6.873 29.342 1.00 64.75 227 SER A O 1
ATOM 1856 N N . VAL A 1 228 ? -1.170 7.132 27.160 1.00 64.38 228 VAL A N 1
ATOM 1857 C CA . VAL A 1 228 ? -1.462 8.568 27.307 1.00 64.38 228 VAL A CA 1
ATOM 1858 C C . VAL A 1 228 ? -2.826 8.718 27.969 1.00 64.38 228 VAL A C 1
ATOM 1860 O O . VAL A 1 228 ? -3.842 8.429 27.345 1.00 64.38 228 VAL A O 1
ATOM 1863 N N . THR A 1 229 ? -2.839 9.180 29.216 1.00 60.84 229 THR A N 1
ATOM 1864 C CA . THR A 1 229 ? -4.056 9.595 29.919 1.00 60.84 229 THR A CA 1
ATOM 1865 C C . THR A 1 229 ? -3.829 10.959 30.551 1.00 60.84 229 THR A C 1
ATOM 1867 O O . THR A 1 229 ? -3.362 11.076 31.679 1.00 60.84 229 THR A O 1
ATOM 1870 N N . ASP A 1 230 ? -4.135 11.977 29.760 1.00 61.91 230 ASP A N 1
ATOM 1871 C CA . ASP A 1 230 ? -4.388 13.364 30.135 1.00 61.91 230 ASP A CA 1
ATOM 1872 C C . ASP A 1 230 ? -5.201 13.958 28.965 1.00 61.91 230 ASP A C 1
ATOM 1874 O O . ASP A 1 230 ? -4.914 13.658 27.795 1.00 61.91 230 ASP A O 1
ATOM 1878 N N . LYS A 1 231 ? -6.275 14.706 29.250 1.00 67.62 231 LYS A N 1
ATOM 1879 C CA . LYS A 1 231 ? -7.184 15.226 28.212 1.00 67.62 231 LYS A CA 1
ATOM 1880 C C . LYS A 1 231 ? -6.458 16.197 27.278 1.00 67.62 231 LYS A C 1
ATOM 1882 O O . LYS A 1 231 ? -6.607 16.079 26.064 1.00 67.62 231 LYS A O 1
ATOM 1887 N N . GLU A 1 232 ? -5.625 17.078 27.824 1.00 66.00 232 GLU A N 1
ATOM 1888 C CA . GLU A 1 232 ? -4.845 18.051 27.058 1.00 66.00 232 GLU A CA 1
ATOM 1889 C C . GLU A 1 232 ? -3.772 17.342 26.223 1.00 66.00 232 GLU A C 1
ATOM 1891 O O . GLU A 1 232 ? -3.615 17.618 25.032 1.00 66.00 232 GLU A O 1
ATOM 1896 N N . ALA A 1 233 ? -3.092 16.341 26.796 1.00 62.59 233 ALA A N 1
ATOM 1897 C CA . ALA A 1 233 ? -2.126 15.528 26.052 1.00 62.59 233 ALA A CA 1
ATOM 1898 C C . ALA A 1 233 ? -2.779 14.754 24.889 1.00 62.59 233 ALA A C 1
ATOM 1900 O O . ALA A 1 233 ? -2.160 14.559 23.838 1.00 62.59 233 ALA A O 1
ATOM 1901 N N . THR A 1 234 ? -4.033 14.328 25.060 1.00 75.44 234 THR A N 1
ATOM 1902 C CA . THR A 1 234 ? -4.803 13.617 24.030 1.00 75.44 234 THR A CA 1
ATOM 1903 C C . THR A 1 234 ? -5.270 14.557 22.918 1.00 75.44 234 THR A C 1
ATOM 1905 O O . THR A 1 234 ? -5.140 14.222 21.741 1.00 75.44 234 THR A O 1
ATOM 1908 N N . GLU A 1 235 ? -5.735 15.760 23.255 1.00 78.00 235 GLU A N 1
ATOM 1909 C CA . GLU A 1 235 ? -6.109 16.785 22.272 1.00 78.00 235 GLU A CA 1
ATOM 1910 C C . GLU A 1 235 ? -4.898 17.239 21.438 1.00 78.00 235 GLU A C 1
ATOM 1912 O O . GLU A 1 235 ? -4.978 17.313 20.208 1.00 78.00 235 GLU A O 1
ATOM 1917 N N . LEU A 1 236 ? -3.735 17.435 22.075 1.00 80.00 236 LEU A N 1
ATOM 1918 C CA . LEU A 1 236 ? -2.475 17.710 21.375 1.00 80.00 236 LEU A CA 1
ATOM 1919 C C . LEU A 1 236 ? -2.074 16.566 20.435 1.00 80.00 236 LEU A C 1
ATOM 1921 O O . LEU A 1 236 ? -1.589 16.809 19.327 1.00 80.00 236 LEU A O 1
ATOM 1925 N N . LEU A 1 237 ? -2.293 15.313 20.846 1.00 85.94 237 LEU A N 1
ATOM 1926 C CA . LEU A 1 237 ? -2.047 14.151 19.997 1.00 85.94 237 LEU A CA 1
ATOM 1927 C C . LEU A 1 237 ? -2.987 14.125 18.783 1.00 85.94 237 LEU A C 1
ATOM 1929 O O . LEU A 1 237 ? -2.531 13.813 17.684 1.00 85.94 237 LEU A O 1
ATOM 1933 N N . PHE A 1 238 ? -4.270 14.450 18.950 1.00 88.62 238 PHE A N 1
ATOM 1934 C CA . PHE A 1 238 ? -5.234 14.476 17.843 1.00 88.62 238 PHE A CA 1
ATOM 1935 C C . PHE A 1 238 ? -4.870 15.544 16.819 1.00 88.62 238 PHE A C 1
ATOM 1937 O O . PHE A 1 238 ? -4.780 15.238 15.630 1.00 88.62 238 PHE A O 1
ATOM 1944 N N . LYS A 1 239 ? -4.531 16.748 17.291 1.00 89.19 239 LYS A N 1
ATOM 1945 C CA . LYS A 1 239 ? -4.026 17.820 16.432 1.00 89.19 239 LYS A CA 1
ATOM 1946 C C . LYS A 1 239 ? -2.767 17.394 15.679 1.00 89.19 239 LYS A C 1
ATOM 1948 O O . LYS A 1 239 ? -2.660 17.601 14.478 1.00 89.19 239 LYS A O 1
ATOM 1953 N N . ARG A 1 240 ? -1.840 16.709 16.352 1.00 92.75 240 ARG A N 1
ATOM 1954 C CA . ARG A 1 240 ? -0.635 16.174 15.706 1.00 92.75 240 ARG A CA 1
ATOM 1955 C C . ARG A 1 240 ? -0.952 15.141 14.619 1.00 92.75 240 ARG A C 1
ATOM 1957 O O . ARG A 1 240 ? -0.279 15.136 13.593 1.00 92.75 240 ARG A O 1
ATOM 1964 N N . ILE A 1 241 ? -1.943 14.268 14.829 1.00 93.88 241 ILE A N 1
ATOM 1965 C CA . ILE A 1 241 ? -2.386 13.290 13.817 1.00 93.88 241 ILE A CA 1
ATOM 1966 C C . ILE A 1 241 ? -2.881 14.007 12.556 1.00 93.88 241 ILE A C 1
ATOM 1968 O O . ILE A 1 241 ? -2.534 13.599 11.444 1.00 93.88 241 ILE A O 1
ATOM 1972 N N . GLU A 1 242 ? -3.668 15.065 12.734 1.00 95.50 242 GLU A N 1
ATOM 1973 C CA . GLU A 1 242 ? -4.175 15.899 11.647 1.00 95.50 242 GLU A CA 1
ATOM 1974 C C . GLU A 1 242 ? -3.044 16.666 10.940 1.00 95.50 242 GLU A C 1
ATOM 1976 O O . GLU A 1 242 ? -2.906 16.571 9.719 1.00 95.50 242 GLU A O 1
ATOM 1981 N N . ASP A 1 243 ? -2.173 17.341 11.691 1.00 95.50 243 ASP A N 1
ATOM 1982 C CA . ASP A 1 243 ? -1.042 18.110 11.160 1.00 95.50 243 ASP A CA 1
ATOM 1983 C C . ASP A 1 243 ? -0.071 17.227 10.356 1.00 95.50 243 ASP A C 1
ATOM 1985 O O . ASP A 1 243 ? 0.332 17.580 9.241 1.00 95.50 243 ASP A O 1
ATOM 1989 N N . ASP A 1 244 ? 0.280 16.048 10.881 1.00 96.56 244 ASP A N 1
ATOM 1990 C CA . ASP A 1 244 ? 1.152 15.085 10.201 1.00 96.56 244 ASP A CA 1
ATOM 1991 C C . ASP A 1 244 ? 0.514 14.585 8.892 1.00 96.56 244 ASP A C 1
ATOM 1993 O O . ASP A 1 244 ? 1.199 14.445 7.871 1.00 96.56 244 ASP A O 1
ATOM 1997 N N . PHE A 1 245 ? -0.800 14.330 8.895 1.00 97.44 245 PHE A N 1
ATOM 1998 C CA . PHE A 1 245 ? -1.539 13.928 7.699 1.00 97.44 245 PHE A CA 1
ATOM 1999 C C . PHE A 1 245 ? -1.563 15.046 6.655 1.00 97.44 245 PHE A C 1
ATOM 2001 O O . PHE A 1 245 ? -1.152 14.827 5.511 1.00 97.44 245 PHE A O 1
ATOM 2008 N N . ASN A 1 246 ? -1.959 16.253 7.057 1.00 97.44 246 ASN A N 1
ATOM 2009 C CA . ASN A 1 246 ? -2.051 17.423 6.190 1.00 97.44 246 ASN A CA 1
ATOM 2010 C C . ASN A 1 246 ? -0.695 17.780 5.579 1.00 97.44 246 ASN A C 1
ATOM 2012 O O . ASN A 1 246 ? -0.605 18.056 4.380 1.00 97.44 246 ASN A O 1
ATOM 2016 N N . LYS A 1 247 ? 0.392 17.675 6.351 1.00 97.69 247 LYS A N 1
ATOM 2017 C CA . LYS A 1 247 ? 1.758 17.868 5.852 1.00 97.69 247 LYS A CA 1
ATOM 2018 C C . LYS A 1 247 ? 2.106 16.891 4.726 1.00 97.69 247 LYS A C 1
ATOM 2020 O O . LYS A 1 247 ? 2.669 17.304 3.708 1.00 97.69 247 LYS A O 1
ATOM 2025 N N . VAL A 1 248 ? 1.759 15.609 4.873 1.00 97.81 248 VAL A N 1
ATOM 2026 C CA . VAL A 1 248 ? 1.986 14.589 3.833 1.00 97.81 248 VAL A CA 1
ATOM 2027 C C . VAL A 1 248 ? 1.105 14.839 2.608 1.00 97.81 248 VAL A C 1
ATOM 2029 O O . VAL A 1 248 ? 1.603 14.756 1.484 1.00 97.81 248 VAL A O 1
ATOM 2032 N N . VAL A 1 249 ? -0.174 15.174 2.796 1.00 97.94 249 VAL A N 1
ATOM 2033 C CA . VAL A 1 249 ? -1.106 15.460 1.692 1.00 97.94 249 VAL A CA 1
ATOM 2034 C C . VAL A 1 249 ? -0.654 16.681 0.895 1.00 97.94 249 VAL A C 1
ATOM 2036 O O . VAL A 1 249 ? -0.560 16.605 -0.331 1.00 97.94 249 VAL A O 1
ATOM 2039 N N . LEU A 1 250 ? -0.288 17.773 1.569 1.00 97.62 250 LEU A N 1
ATOM 2040 C CA . LEU A 1 250 ? 0.205 18.996 0.936 1.00 97.62 250 LEU A CA 1
ATOM 2041 C C . LEU A 1 250 ? 1.534 18.767 0.209 1.00 97.62 250 LEU A C 1
ATOM 2043 O O . LEU A 1 250 ? 1.742 19.265 -0.898 1.00 97.62 250 LEU A O 1
ATOM 2047 N N . TRP A 1 251 ? 2.452 18.002 0.805 1.00 97.69 251 TRP A N 1
ATOM 2048 C CA . TRP A 1 251 ? 3.677 17.588 0.121 1.00 97.69 251 TRP A CA 1
ATOM 2049 C C . TRP A 1 251 ? 3.360 16.810 -1.159 1.00 97.69 251 TRP A C 1
ATOM 2051 O O . TRP A 1 251 ? 3.887 17.152 -2.219 1.00 97.69 251 TRP A O 1
ATOM 2061 N N . ALA A 1 252 ? 2.481 15.808 -1.080 1.00 97.81 252 ALA A N 1
ATOM 2062 C CA . ALA A 1 252 ? 2.134 14.979 -2.224 1.00 97.81 252 ALA A CA 1
ATOM 2063 C C . ALA A 1 252 ? 1.479 15.811 -3.334 1.00 97.81 252 ALA A C 1
ATOM 2065 O O . ALA A 1 252 ? 1.869 15.693 -4.496 1.00 97.81 252 ALA A O 1
ATOM 2066 N N . ARG A 1 253 ? 0.572 16.724 -2.963 1.00 97.56 253 ARG A N 1
ATOM 2067 C CA . ARG A 1 253 ? -0.075 17.655 -3.889 1.00 97.56 253 ARG A CA 1
ATOM 2068 C C . ARG A 1 253 ? 0.935 18.553 -4.601 1.00 97.56 253 ARG A C 1
ATOM 2070 O O . ARG A 1 253 ? 0.923 18.619 -5.824 1.00 97.56 253 ARG A O 1
ATOM 2077 N N . ARG A 1 254 ? 1.899 19.135 -3.880 1.00 97.25 254 ARG A N 1
ATOM 2078 C CA . ARG A 1 254 ? 2.964 19.947 -4.497 1.00 97.25 254 ARG A CA 1
ATOM 2079 C C . ARG A 1 254 ? 3.813 19.158 -5.497 1.00 97.25 254 ARG A C 1
ATOM 2081 O O . ARG A 1 254 ? 4.222 19.716 -6.513 1.00 97.25 254 ARG A O 1
ATOM 2088 N N . GLN A 1 255 ? 4.079 17.870 -5.254 1.00 96.19 255 GLN A N 1
ATOM 2089 C CA . GLN A 1 255 ? 4.779 17.037 -6.245 1.00 96.19 255 GLN A CA 1
ATOM 2090 C C . GLN A 1 255 ?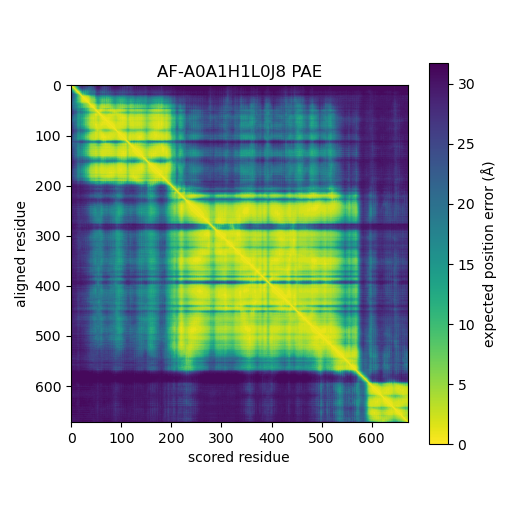 3.920 16.784 -7.496 1.00 96.19 255 GLN A C 1
ATOM 2092 O O . GLN A 1 255 ? 4.443 16.782 -8.613 1.00 96.19 255 GLN A O 1
ATOM 2097 N N . ILE A 1 256 ? 2.608 16.604 -7.325 1.00 97.62 256 ILE A N 1
ATOM 2098 C CA . ILE A 1 256 ? 1.647 16.467 -8.429 1.00 97.62 256 ILE A CA 1
ATOM 2099 C C . ILE A 1 256 ? 1.603 17.757 -9.256 1.00 97.62 256 ILE A C 1
ATOM 2101 O O . ILE A 1 256 ? 1.757 17.701 -10.475 1.00 97.62 256 ILE A O 1
ATOM 2105 N N . ASP A 1 257 ? 1.506 18.919 -8.611 1.00 96.81 257 ASP A N 1
ATOM 2106 C CA . ASP A 1 257 ? 1.476 20.213 -9.300 1.00 96.81 257 ASP A CA 1
ATOM 2107 C C . ASP A 1 257 ? 2.790 20.481 -10.058 1.00 96.81 257 ASP A C 1
ATOM 2109 O O . ASP A 1 257 ? 2.769 20.935 -11.203 1.00 96.81 257 ASP A O 1
ATOM 2113 N N . ARG A 1 258 ? 3.951 20.116 -9.484 1.00 95.00 258 ARG A N 1
ATOM 2114 C CA . ARG A 1 258 ? 5.249 20.157 -10.191 1.00 95.00 258 ARG A CA 1
ATOM 2115 C C . ARG A 1 258 ? 5.256 19.263 -11.434 1.00 95.00 258 ARG A C 1
ATOM 2117 O O . ARG A 1 258 ? 5.800 19.656 -12.465 1.00 95.00 258 ARG A O 1
ATOM 2124 N N . THR A 1 259 ? 4.657 18.077 -11.341 1.00 95.81 259 THR A N 1
ATOM 2125 C CA . THR A 1 259 ? 4.535 17.124 -12.456 1.00 95.81 259 THR A CA 1
ATOM 2126 C C . THR A 1 259 ? 3.670 17.713 -13.572 1.00 95.81 259 THR A C 1
ATOM 2128 O O . THR A 1 259 ? 4.103 17.748 -14.722 1.00 95.81 259 THR A O 1
ATOM 2131 N N . ALA A 1 260 ? 2.500 18.259 -13.231 1.00 96.12 260 ALA A N 1
ATOM 2132 C CA . ALA A 1 260 ? 1.603 18.915 -14.181 1.00 96.12 260 ALA A CA 1
ATOM 2133 C C . ALA A 1 260 ? 2.257 20.139 -14.847 1.00 96.12 260 ALA A C 1
ATOM 2135 O O . ALA A 1 260 ? 2.199 20.299 -16.066 1.00 96.12 260 ALA A O 1
ATOM 2136 N N . HIS A 1 261 ? 2.945 20.978 -14.068 1.00 95.06 261 HIS A N 1
ATOM 2137 C CA . HIS A 1 261 ? 3.637 22.153 -14.596 1.00 95.06 261 HIS A CA 1
ATOM 2138 C C . HIS A 1 261 ? 4.723 21.782 -15.614 1.00 95.06 261 HIS A C 1
ATOM 2140 O O . HIS A 1 261 ? 4.833 22.418 -16.663 1.00 95.06 261 HIS A O 1
ATOM 2146 N N . ARG A 1 262 ? 5.505 20.734 -15.330 1.00 93.69 262 ARG A N 1
ATOM 2147 C CA . ARG A 1 262 ? 6.529 20.231 -16.255 1.00 93.69 262 ARG A CA 1
ATOM 2148 C C . ARG A 1 262 ? 5.928 19.623 -17.509 1.00 93.69 262 ARG A C 1
ATOM 2150 O O . ARG A 1 262 ? 6.457 19.865 -18.588 1.00 93.69 262 ARG A O 1
ATOM 2157 N N . LEU A 1 263 ? 4.810 18.906 -17.388 1.00 94.94 263 LEU A N 1
ATOM 2158 C CA . LEU A 1 263 ? 4.120 18.325 -18.538 1.00 94.94 263 LEU A CA 1
ATOM 2159 C C . LEU A 1 263 ? 3.708 19.425 -19.528 1.00 94.94 263 LEU A C 1
ATOM 2161 O O . LEU A 1 263 ? 4.020 19.339 -20.713 1.00 94.94 263 LEU A O 1
ATOM 2165 N N . ASN A 1 264 ? 3.158 20.527 -19.011 1.00 93.38 264 ASN A N 1
ATOM 2166 C CA . ASN A 1 264 ? 2.802 21.717 -19.792 1.00 93.38 264 ASN A CA 1
ATOM 2167 C C . ASN A 1 264 ? 4.014 22.484 -20.362 1.00 93.38 264 ASN A C 1
ATOM 2169 O O . ASN A 1 264 ? 3.843 23.418 -21.146 1.00 93.38 264 ASN A O 1
ATOM 2173 N N . ALA A 1 265 ? 5.240 22.164 -19.938 1.00 93.75 265 ALA A N 1
ATOM 2174 C CA . ALA A 1 265 ? 6.469 22.782 -20.433 1.00 93.75 265 ALA A CA 1
ATOM 2175 C C . ALA A 1 265 ? 7.153 21.968 -21.543 1.00 93.75 265 ALA A C 1
ATOM 2177 O O . ALA A 1 265 ? 8.053 22.502 -22.194 1.00 93.75 265 ALA A O 1
ATOM 2178 N N . ILE A 1 266 ? 6.726 20.722 -21.789 1.00 94.88 266 ILE A N 1
ATOM 2179 C CA . ILE A 1 266 ? 7.346 19.846 -22.792 1.00 94.88 266 ILE A CA 1
ATOM 2180 C C . ILE A 1 266 ? 7.238 20.452 -24.193 1.00 94.88 266 ILE A C 1
ATOM 2182 O O . ILE A 1 266 ? 8.234 20.473 -24.912 1.00 94.88 266 ILE A O 1
ATOM 2186 N N . ASP A 1 267 ? 6.070 20.967 -24.587 1.00 94.19 267 ASP A N 1
ATOM 2187 C CA . ASP A 1 267 ? 5.880 21.553 -25.924 1.00 94.19 267 ASP A CA 1
ATOM 2188 C C . ASP A 1 267 ? 6.815 22.740 -26.159 1.00 94.19 267 ASP A C 1
ATOM 2190 O O . ASP A 1 267 ? 7.537 22.773 -27.151 1.00 94.19 267 ASP A O 1
ATOM 2194 N N . ARG A 1 268 ? 6.935 23.633 -25.169 1.00 93.88 268 ARG A N 1
ATOM 2195 C CA . ARG A 1 268 ? 7.889 24.754 -25.213 1.00 93.88 268 ARG A CA 1
ATOM 2196 C C . ARG A 1 268 ? 9.347 24.297 -25.295 1.00 93.88 268 ARG A C 1
ATOM 2198 O O . ARG A 1 268 ? 10.175 24.996 -25.873 1.00 93.88 268 ARG A O 1
ATOM 2205 N N . ALA A 1 269 ? 9.697 23.166 -24.680 1.00 92.00 269 ALA A N 1
ATOM 2206 C CA . ALA A 1 269 ? 11.031 22.585 -24.817 1.00 92.00 269 ALA A CA 1
ATOM 2207 C C . ALA A 1 269 ? 11.243 22.006 -26.226 1.00 92.00 269 ALA A C 1
ATOM 2209 O O . ALA A 1 269 ? 12.320 22.167 -26.793 1.00 92.00 269 ALA A O 1
ATOM 2210 N N . CYS A 1 270 ? 10.211 21.402 -26.819 1.00 93.50 270 CYS A N 1
ATOM 2211 C CA . CYS A 1 270 ? 10.267 20.879 -28.183 1.00 93.50 270 CYS A CA 1
ATOM 2212 C C . CYS A 1 270 ? 10.408 21.998 -29.221 1.00 93.50 270 CYS A C 1
ATOM 2214 O O . CYS A 1 270 ? 11.232 21.885 -30.118 1.00 93.50 270 CYS A O 1
ATOM 2216 N N . GLU A 1 271 ? 9.691 23.111 -29.060 1.00 93.25 271 GLU A N 1
ATOM 2217 C CA . GLU A 1 271 ? 9.805 24.289 -29.935 1.00 93.25 271 GLU A CA 1
ATOM 2218 C C . GLU A 1 271 ? 11.215 24.896 -29.940 1.00 93.25 271 GLU A C 1
ATOM 2220 O O . GLU A 1 271 ? 11.675 25.401 -30.962 1.00 93.25 271 GLU A O 1
ATOM 2225 N N . LYS A 1 272 ? 11.910 24.849 -28.796 1.00 90.62 272 LYS A N 1
ATOM 2226 C CA . LYS A 1 272 ? 13.270 25.385 -28.647 1.00 90.62 272 LYS A CA 1
ATOM 2227 C C . LYS A 1 272 ? 14.353 24.420 -29.119 1.00 90.62 272 LYS A C 1
ATOM 2229 O O . LYS A 1 272 ? 15.418 24.873 -29.516 1.00 90.62 272 LYS A O 1
ATOM 2234 N N . GLY A 1 273 ? 14.126 23.115 -28.989 1.00 89.25 273 GLY A N 1
ATOM 2235 C CA . GLY A 1 273 ? 15.116 22.086 -29.292 1.00 89.25 273 GLY A CA 1
ATOM 2236 C C . GLY A 1 273 ? 15.244 21.791 -30.785 1.00 89.25 273 GLY A C 1
ATOM 2237 O O . GLY A 1 273 ? 14.260 21.818 -31.521 1.00 89.25 273 GLY A O 1
ATOM 2238 N N . ASP A 1 274 ? 16.442 21.408 -31.217 1.00 89.00 274 ASP A N 1
ATOM 2239 C CA . ASP A 1 274 ? 16.667 20.864 -32.556 1.00 89.00 274 ASP A CA 1
ATOM 2240 C C . ASP A 1 274 ? 16.383 19.352 -32.552 1.00 89.00 274 ASP A C 1
ATOM 2242 O O . ASP A 1 274 ? 16.733 18.636 -31.609 1.00 89.00 274 ASP A O 1
ATOM 2246 N N . LEU A 1 275 ? 15.745 18.836 -33.606 1.00 89.75 275 LEU A N 1
ATOM 2247 C CA . LEU A 1 275 ? 15.501 17.399 -33.739 1.00 89.75 275 LEU A CA 1
ATOM 2248 C C . LEU A 1 275 ? 16.806 16.667 -34.092 1.00 89.75 275 LEU A C 1
ATOM 2250 O O . LEU A 1 275 ? 17.432 16.960 -35.111 1.00 89.75 275 LEU A O 1
ATOM 2254 N N . ILE A 1 276 ? 17.207 15.683 -33.280 1.00 87.94 276 ILE A N 1
ATOM 2255 C CA . ILE A 1 276 ? 18.409 14.882 -33.534 1.00 87.94 276 ILE A CA 1
ATOM 2256 C C . ILE A 1 276 ? 18.051 13.718 -34.469 1.00 87.94 276 ILE A C 1
ATOM 2258 O O . ILE A 1 276 ? 17.381 12.764 -34.076 1.00 87.94 276 ILE A O 1
ATOM 2262 N N . THR A 1 277 ? 18.542 13.780 -35.705 1.00 81.75 277 THR A N 1
ATOM 2263 C CA . THR A 1 277 ? 18.423 12.725 -36.725 1.00 81.75 277 THR A CA 1
ATOM 2264 C C . THR A 1 277 ? 19.750 11.989 -36.940 1.00 81.75 277 THR A C 1
ATOM 2266 O O . THR A 1 277 ? 20.810 12.397 -36.453 1.00 81.75 277 THR A O 1
ATOM 2269 N N . LEU A 1 278 ? 19.714 10.860 -37.654 1.00 63.66 278 LEU A N 1
ATOM 2270 C CA . LEU A 1 278 ? 20.912 10.066 -37.927 1.00 63.66 278 LEU A CA 1
ATOM 2271 C C . LEU A 1 278 ? 21.913 10.891 -38.764 1.00 63.66 278 LEU A C 1
ATOM 2273 O O . LEU A 1 278 ? 21.664 11.179 -39.928 1.00 63.66 278 LEU A O 1
ATOM 2277 N N . GLY A 1 279 ? 23.044 11.274 -38.164 1.00 60.94 279 GLY A N 1
ATOM 2278 C CA . GLY A 1 279 ? 24.104 12.048 -38.827 1.00 60.94 279 GLY A CA 1
ATOM 2279 C C . GLY A 1 279 ? 24.020 13.570 -38.657 1.00 60.94 279 GLY A C 1
ATOM 2280 O O . GLY A 1 279 ? 24.981 14.260 -38.993 1.00 60.94 279 GLY A O 1
ATOM 2281 N N . SER A 1 280 ? 22.940 14.108 -38.080 1.00 60.47 280 SER A N 1
ATOM 2282 C CA . SER A 1 280 ? 22.842 15.541 -37.780 1.00 60.47 280 SER A CA 1
ATOM 2283 C C . SER A 1 280 ? 23.481 15.864 -36.429 1.00 60.47 280 SER A C 1
ATOM 2285 O O . SER A 1 280 ? 23.093 15.303 -35.402 1.00 60.47 280 SER A O 1
ATOM 2287 N N . ARG A 1 281 ? 24.434 16.801 -36.416 1.00 63.03 281 ARG A N 1
ATOM 2288 C CA . ARG A 1 281 ? 24.854 17.499 -35.193 1.00 63.03 281 ARG A CA 1
ATOM 2289 C C . ARG A 1 281 ? 23.943 18.707 -34.990 1.00 63.03 281 ARG A C 1
ATOM 2291 O O . ARG A 1 281 ? 23.512 19.307 -35.974 1.00 63.03 281 ARG A O 1
ATOM 2298 N N . ILE A 1 282 ? 23.683 19.069 -33.734 1.00 65.38 282 ILE A N 1
ATOM 2299 C CA . ILE A 1 282 ? 23.043 20.354 -33.411 1.00 65.38 282 ILE A CA 1
ATOM 2300 C C . ILE A 1 282 ? 23.859 21.487 -34.062 1.00 65.38 282 ILE A C 1
ATOM 2302 O O . ILE A 1 282 ? 25.079 21.356 -34.223 1.00 65.38 282 ILE A O 1
ATOM 2306 N N . SER A 1 283 ? 23.195 22.577 -34.465 1.00 62.75 283 SER A N 1
ATOM 2307 C CA . SER A 1 283 ? 23.849 23.713 -35.127 1.00 62.75 283 SER A CA 1
ATOM 2308 C C . SER A 1 283 ? 25.117 24.170 -34.384 1.00 62.75 283 SER A C 1
ATOM 2310 O O . SER A 1 283 ? 25.178 24.182 -33.152 1.00 62.75 283 SER A O 1
ATOM 2312 N N . SER A 1 284 ? 26.149 24.585 -35.128 1.00 57.69 284 SER A N 1
ATOM 2313 C CA . SER A 1 284 ? 27.460 24.962 -34.568 1.00 57.69 284 SER A CA 1
ATOM 2314 C C . SER A 1 284 ? 27.400 26.093 -33.531 1.00 57.69 284 SER A C 1
ATOM 2316 O O . SER A 1 284 ? 28.284 26.182 -32.685 1.00 57.69 284 SER A O 1
ATOM 2318 N N . ARG A 1 285 ? 26.348 26.927 -33.554 1.00 60.56 285 ARG A N 1
ATOM 2319 C CA . ARG A 1 285 ? 26.099 27.994 -32.566 1.00 60.56 285 ARG A CA 1
ATOM 2320 C C . ARG A 1 285 ? 25.562 27.485 -31.223 1.00 60.56 285 ARG A C 1
ATOM 2322 O O . ARG A 1 285 ? 25.724 28.172 -30.221 1.00 60.56 285 ARG A O 1
ATOM 2329 N N . ALA A 1 286 ? 24.919 26.319 -31.196 1.00 60.41 286 ALA A N 1
ATOM 2330 C CA . ALA A 1 286 ? 24.323 25.725 -29.997 1.00 60.41 286 ALA A CA 1
ATOM 2331 C C . ALA A 1 286 ? 25.155 24.564 -29.415 1.00 60.41 286 ALA A C 1
ATOM 2333 O O . ALA A 1 286 ? 24.835 24.048 -28.342 1.00 60.41 286 ALA A O 1
ATOM 2334 N N . TYR A 1 287 ? 26.237 24.170 -30.091 1.00 63.09 287 TYR A N 1
ATOM 2335 C CA . TYR A 1 287 ? 27.146 23.122 -29.636 1.00 63.09 287 TYR A CA 1
ATOM 2336 C C . TYR A 1 287 ? 27.758 23.482 -28.270 1.00 63.09 287 TYR A C 1
ATOM 2338 O O . TYR A 1 287 ? 28.438 24.497 -28.135 1.00 63.09 287 TYR A O 1
ATOM 2346 N N . GLY A 1 288 ? 27.496 22.661 -27.247 1.00 64.25 288 GLY A N 1
ATOM 2347 C CA . GLY A 1 288 ? 27.969 22.897 -25.877 1.00 64.25 288 GLY A CA 1
ATOM 2348 C C . GLY A 1 288 ? 27.047 23.738 -24.981 1.00 64.25 288 GLY A C 1
ATOM 2349 O O . GLY A 1 288 ? 27.422 24.005 -23.843 1.00 64.25 288 GLY A O 1
ATOM 2350 N N . GLN A 1 289 ? 25.855 24.146 -25.445 1.00 80.81 289 GLN A N 1
ATOM 2351 C CA . GLN A 1 289 ? 24.853 24.854 -24.629 1.00 80.81 289 GLN A CA 1
ATOM 2352 C C . GLN A 1 289 ? 23.933 23.854 -23.894 1.00 80.81 289 GLN A C 1
ATOM 2354 O O . GLN A 1 289 ? 23.068 23.247 -24.536 1.00 80.81 289 GLN A O 1
ATOM 2359 N N . PRO A 1 290 ? 24.029 23.690 -22.556 1.00 84.31 290 PRO A N 1
ATOM 2360 C CA . PRO A 1 290 ? 23.332 22.608 -21.850 1.00 84.31 290 PRO A CA 1
ATOM 2361 C C . PRO A 1 290 ? 21.799 22.669 -21.947 1.00 84.31 290 PRO A C 1
ATOM 2363 O O . PRO A 1 290 ? 21.144 21.639 -22.102 1.00 84.31 290 PRO A O 1
ATOM 2366 N N . ALA A 1 291 ? 21.213 23.870 -21.902 1.00 87.50 291 ALA A N 1
ATOM 2367 C CA . ALA A 1 291 ? 19.760 24.052 -21.976 1.00 87.50 291 ALA A CA 1
ATOM 2368 C C . ALA A 1 291 ? 19.190 23.713 -23.366 1.00 87.50 291 ALA A C 1
ATOM 2370 O O . ALA A 1 291 ? 18.130 23.087 -23.475 1.00 87.50 291 ALA A O 1
ATOM 2371 N N . MET A 1 292 ? 19.912 24.086 -24.428 1.00 88.06 292 MET A N 1
ATOM 2372 C CA . MET A 1 292 ? 19.528 23.763 -25.804 1.00 88.06 292 MET A CA 1
ATOM 2373 C C . MET A 1 292 ? 19.690 22.266 -26.079 1.00 88.06 292 MET A C 1
ATOM 2375 O O . MET A 1 292 ? 18.809 21.644 -26.672 1.00 88.06 292 MET A O 1
ATOM 2379 N N . ALA A 1 293 ? 20.773 21.666 -25.574 1.00 89.12 293 ALA A N 1
ATOM 2380 C CA . ALA A 1 293 ? 20.994 20.228 -25.636 1.00 89.12 293 ALA A CA 1
ATOM 2381 C C . ALA A 1 293 ? 19.852 19.453 -24.961 1.00 89.12 293 ALA A C 1
ATOM 2383 O O . ALA A 1 293 ? 19.292 18.551 -25.578 1.00 89.12 293 ALA A O 1
ATOM 2384 N N . MET A 1 294 ? 19.445 19.831 -23.742 1.00 93.25 294 MET A N 1
ATOM 2385 C CA . MET A 1 294 ? 18.323 19.179 -23.054 1.00 93.25 294 MET A CA 1
ATOM 2386 C C . MET A 1 294 ? 17.008 19.320 -23.831 1.00 93.25 294 MET A C 1
ATOM 2388 O O . MET A 1 294 ? 16.306 18.332 -24.025 1.00 93.25 294 MET A O 1
ATOM 2392 N N . SER A 1 295 ? 16.705 20.516 -24.341 1.00 93.94 295 SER A N 1
ATOM 2393 C CA . SER A 1 295 ? 15.504 20.767 -25.155 1.00 93.94 295 SER A CA 1
ATOM 2394 C C . SER A 1 295 ? 15.477 19.897 -26.422 1.00 93.94 295 SER A C 1
ATOM 2396 O O . SER A 1 295 ? 14.455 19.303 -26.759 1.00 93.94 295 SER A O 1
ATOM 2398 N N . SER A 1 296 ? 16.632 19.736 -27.072 1.00 92.25 296 SER A N 1
ATOM 2399 C CA . SER A 1 296 ? 16.810 18.884 -28.258 1.00 92.25 296 SER A CA 1
ATOM 2400 C C . SER A 1 296 ? 16.639 17.393 -27.935 1.00 92.25 296 SER A C 1
ATOM 2402 O O . SER A 1 296 ? 16.003 16.654 -28.688 1.00 92.25 296 SER A O 1
ATOM 2404 N N . LEU A 1 297 ? 17.147 16.938 -26.783 1.00 93.88 297 LEU A N 1
ATOM 2405 C CA . LEU A 1 297 ? 16.941 15.568 -26.294 1.00 93.88 297 LEU A CA 1
ATOM 2406 C C . LEU A 1 297 ? 15.458 15.290 -26.009 1.00 93.88 297 LEU A C 1
ATOM 2408 O O . LEU A 1 297 ? 14.944 14.257 -26.438 1.00 93.88 297 LEU A O 1
ATOM 2412 N N . VAL A 1 298 ? 14.768 16.214 -25.330 1.00 95.75 298 VAL A N 1
ATOM 2413 C CA . VAL A 1 298 ? 13.323 16.129 -25.054 1.00 95.75 298 VAL A CA 1
ATOM 2414 C C . VAL A 1 298 ? 12.541 16.016 -26.360 1.00 95.75 298 VAL A C 1
ATOM 2416 O O . VAL A 1 298 ? 11.765 15.072 -26.521 1.00 95.75 298 VAL A O 1
ATOM 2419 N N . ARG A 1 299 ? 12.799 16.917 -27.319 1.00 95.44 299 ARG A N 1
ATOM 2420 C CA . ARG A 1 299 ? 12.161 16.895 -28.640 1.00 95.44 299 ARG A CA 1
ATOM 2421 C C . ARG A 1 299 ? 12.364 15.562 -29.348 1.00 95.44 299 ARG A C 1
ATOM 2423 O O . ARG A 1 299 ? 11.407 14.954 -29.811 1.00 95.44 299 ARG A O 1
ATOM 2430 N N . THR A 1 300 ? 13.606 15.085 -29.374 1.00 94.38 300 THR A N 1
ATOM 2431 C CA . THR A 1 300 ? 13.977 13.841 -30.056 1.00 94.38 300 THR A CA 1
ATOM 2432 C C . THR A 1 300 ? 13.251 12.635 -29.468 1.00 94.38 300 THR A C 1
ATOM 2434 O O . THR A 1 300 ? 12.722 11.815 -30.212 1.00 94.38 300 THR A O 1
ATOM 2437 N N . VAL A 1 301 ? 13.176 12.516 -28.140 1.00 95.38 301 VAL A N 1
ATOM 2438 C CA . VAL A 1 301 ? 12.431 11.413 -27.517 1.00 95.38 301 VAL A CA 1
ATOM 2439 C C . VAL A 1 301 ? 10.929 11.542 -27.782 1.00 95.38 301 VAL A C 1
ATOM 2441 O O . VAL A 1 301 ? 10.281 10.541 -28.086 1.00 95.38 301 VAL A O 1
ATOM 2444 N N . LYS A 1 302 ? 10.370 12.754 -27.698 1.00 95.81 302 LYS A N 1
ATOM 2445 C CA . LYS A 1 302 ? 8.942 12.990 -27.935 1.00 95.81 302 LYS A CA 1
ATOM 2446 C C . LYS A 1 302 ? 8.526 12.652 -29.366 1.00 95.81 302 LYS A C 1
ATOM 2448 O O . LYS A 1 302 ? 7.590 11.880 -29.544 1.00 95.81 302 LYS A O 1
ATOM 2453 N N . GLU A 1 303 ? 9.218 13.204 -30.357 1.00 94.94 303 GLU A N 1
ATOM 2454 C CA . GLU A 1 303 ? 8.833 13.108 -31.769 1.00 94.94 303 GLU A CA 1
ATOM 2455 C C . GLU A 1 303 ? 9.260 11.777 -32.404 1.00 94.94 303 GLU A C 1
ATOM 2457 O O . GLU A 1 303 ? 8.457 11.133 -33.073 1.00 94.94 303 GLU A O 1
ATOM 2462 N N . THR A 1 304 ? 10.494 11.316 -32.168 1.00 93.06 304 THR A N 1
ATOM 2463 C CA . THR A 1 304 ? 11.032 10.111 -32.833 1.00 93.06 304 THR A CA 1
ATOM 2464 C C . THR A 1 304 ? 10.621 8.815 -32.137 1.00 93.06 304 THR A C 1
ATOM 2466 O O . THR A 1 304 ? 10.534 7.766 -32.771 1.00 93.06 304 THR A O 1
ATOM 2469 N N . HIS A 1 305 ? 10.390 8.865 -30.824 1.00 92.25 305 HIS A N 1
ATOM 2470 C CA . HIS A 1 305 ? 10.120 7.683 -30.000 1.00 92.25 305 HIS A CA 1
ATOM 2471 C C . HIS A 1 305 ? 8.775 7.756 -29.270 1.00 92.25 305 HIS A C 1
ATOM 2473 O O . HIS A 1 305 ? 8.579 7.070 -28.271 1.00 92.25 305 HIS A O 1
ATOM 2479 N N . ASN A 1 306 ? 7.854 8.605 -29.734 1.00 93.69 306 ASN A N 1
ATOM 2480 C CA . ASN A 1 306 ? 6.522 8.766 -29.144 1.00 93.69 306 ASN A CA 1
ATOM 2481 C C . ASN A 1 306 ? 6.557 8.998 -27.614 1.00 93.69 306 ASN A C 1
ATOM 2483 O O . ASN A 1 306 ? 5.722 8.497 -26.861 1.00 93.69 306 ASN A O 1
ATOM 2487 N N . GLY A 1 307 ? 7.580 9.716 -27.140 1.00 93.94 307 GLY A N 1
ATOM 2488 C CA . GLY A 1 307 ? 7.767 10.076 -25.736 1.00 93.94 307 GLY A CA 1
ATOM 2489 C C . GLY A 1 307 ? 8.479 9.046 -24.857 1.00 93.94 307 GLY A C 1
ATOM 2490 O O . GLY A 1 307 ? 8.771 9.380 -23.711 1.00 93.94 307 GLY A O 1
ATOM 2491 N N . PHE A 1 308 ? 8.795 7.831 -25.326 1.00 96.62 308 PHE A N 1
ATOM 2492 C CA . PHE A 1 308 ? 9.535 6.853 -24.518 1.00 96.62 308 PHE A CA 1
ATOM 2493 C C . PHE A 1 308 ? 10.347 5.851 -25.347 1.00 96.62 308 PHE A C 1
ATOM 2495 O O . PHE A 1 308 ? 9.891 5.315 -26.347 1.00 96.62 308 PHE A O 1
ATOM 2502 N N . THR A 1 309 ? 11.548 5.526 -24.867 1.00 94.88 309 THR A N 1
ATOM 2503 C CA . THR A 1 309 ? 12.388 4.447 -25.403 1.00 94.88 309 THR A CA 1
ATOM 2504 C C . THR A 1 309 ? 13.371 3.959 -24.339 1.00 94.88 309 THR A C 1
ATOM 2506 O O . THR A 1 309 ? 13.516 4.581 -23.286 1.00 94.88 309 THR A O 1
ATOM 2509 N N . ILE A 1 310 ? 14.077 2.861 -24.600 1.00 95.00 310 ILE A N 1
ATOM 2510 C CA . ILE A 1 310 ? 15.205 2.437 -23.768 1.00 95.00 310 ILE A CA 1
ATOM 2511 C C . ILE A 1 310 ? 16.462 3.168 -24.239 1.00 95.00 310 ILE A C 1
ATOM 2513 O O . ILE A 1 310 ? 16.841 3.074 -25.403 1.00 95.00 310 ILE A O 1
ATOM 2517 N N . ILE A 1 311 ? 17.128 3.869 -23.320 1.00 93.44 311 ILE A N 1
ATOM 2518 C CA . ILE A 1 311 ? 18.421 4.510 -23.586 1.00 93.44 311 ILE A CA 1
ATOM 2519 C C . ILE A 1 311 ? 19.517 3.601 -23.036 1.00 93.44 311 ILE A C 1
ATOM 2521 O O . ILE A 1 311 ? 19.859 3.652 -21.853 1.00 93.44 311 ILE A O 1
ATOM 2525 N N . ASP A 1 312 ? 20.065 2.762 -23.912 1.00 91.38 312 ASP A N 1
ATOM 2526 C CA . ASP A 1 312 ? 21.257 1.969 -23.627 1.00 91.38 312 ASP A CA 1
ATOM 2527 C C . ASP A 1 312 ? 22.552 2.790 -23.794 1.00 91.38 312 ASP A C 1
ATOM 2529 O O . ASP A 1 312 ? 22.542 3.983 -24.118 1.00 91.38 312 ASP A O 1
ATOM 2533 N N . GLN A 1 313 ? 23.699 2.149 -23.558 1.00 90.06 313 GLN A N 1
ATOM 2534 C CA . GLN A 1 313 ? 25.002 2.809 -23.632 1.00 90.06 313 GLN A CA 1
ATOM 2535 C C . GLN A 1 313 ? 25.332 3.311 -25.047 1.00 90.06 313 GLN A C 1
ATOM 2537 O O . GLN A 1 313 ? 25.958 4.362 -25.203 1.00 90.06 313 GLN A O 1
ATOM 2542 N N . THR A 1 314 ? 24.889 2.594 -26.080 1.00 91.00 314 THR A N 1
ATOM 2543 C CA . THR A 1 314 ? 25.142 2.935 -27.481 1.00 91.00 314 THR A CA 1
ATOM 2544 C C . THR A 1 314 ? 24.313 4.142 -27.902 1.00 91.00 314 THR A C 1
ATOM 2546 O O . THR A 1 314 ? 24.854 5.100 -28.459 1.00 91.00 314 THR A O 1
ATOM 2549 N N . MET A 1 315 ? 23.017 4.143 -27.592 1.00 90.75 315 MET A N 1
ATOM 2550 C CA . MET A 1 315 ? 22.128 5.276 -27.821 1.00 90.75 315 MET A CA 1
ATOM 2551 C C . MET A 1 315 ? 22.601 6.500 -27.041 1.00 90.75 315 MET A C 1
ATOM 2553 O O . MET A 1 315 ? 22.700 7.587 -27.608 1.00 90.75 315 MET A O 1
ATOM 2557 N N . ARG A 1 316 ? 22.977 6.329 -25.768 1.00 90.94 316 ARG A N 1
ATOM 2558 C CA . ARG A 1 316 ? 23.538 7.410 -24.952 1.00 90.94 316 ARG A CA 1
ATOM 2559 C C . ARG A 1 316 ? 24.787 8.013 -25.592 1.00 90.94 316 ARG A C 1
ATOM 2561 O O . ARG A 1 316 ? 24.879 9.234 -25.675 1.00 90.94 316 ARG A O 1
ATOM 2568 N N . GLY A 1 317 ? 25.713 7.185 -26.081 1.00 89.38 317 GLY A N 1
ATOM 2569 C CA . GLY A 1 317 ? 26.910 7.650 -26.787 1.00 89.38 317 GLY A CA 1
ATOM 2570 C C . GLY A 1 317 ? 26.581 8.476 -28.034 1.00 89.38 317 GLY A C 1
ATOM 2571 O O . GLY A 1 317 ? 27.161 9.543 -28.236 1.00 89.38 317 GLY A O 1
ATOM 2572 N N . ARG A 1 318 ? 25.593 8.040 -28.827 1.00 88.44 318 ARG A N 1
ATOM 2573 C CA . ARG A 1 318 ? 25.115 8.789 -30.004 1.00 88.44 318 ARG A CA 1
ATOM 2574 C C . ARG A 1 318 ? 24.508 10.135 -29.622 1.00 88.44 318 ARG A C 1
ATOM 2576 O O . ARG A 1 318 ? 24.858 11.142 -30.226 1.00 88.44 318 ARG A O 1
ATOM 2583 N N . LEU A 1 319 ? 23.645 10.161 -28.607 1.00 89.81 319 LEU A N 1
ATOM 2584 C CA . LEU A 1 319 ? 23.003 11.389 -28.133 1.00 89.81 319 LEU A CA 1
ATOM 2585 C C . LEU A 1 319 ? 24.032 12.391 -27.598 1.00 89.81 319 LEU A C 1
ATOM 2587 O O . LEU A 1 319 ? 23.989 13.554 -27.981 1.00 89.81 319 LEU A O 1
ATOM 2591 N N . VAL A 1 320 ? 25.003 11.940 -26.795 1.00 89.31 320 VAL A N 1
ATOM 2592 C CA . VAL A 1 320 ? 26.101 12.794 -26.301 1.00 89.31 320 VAL A CA 1
ATOM 2593 C C . VAL A 1 320 ? 26.959 13.324 -27.451 1.00 89.31 320 VAL A C 1
ATOM 2595 O O . VAL A 1 320 ? 27.337 14.493 -27.445 1.00 89.31 320 VAL A O 1
ATOM 2598 N N . SER A 1 321 ? 27.247 12.501 -28.464 1.00 86.62 321 SER A N 1
ATOM 2599 C CA . SER A 1 321 ? 27.989 12.952 -29.646 1.00 86.62 321 SER A CA 1
ATOM 2600 C C . SER A 1 321 ? 27.205 13.962 -30.488 1.00 86.62 321 SER A C 1
ATOM 2602 O O . SER A 1 321 ? 27.822 14.821 -31.115 1.00 86.62 321 SER A O 1
ATOM 2604 N N . ALA A 1 322 ? 25.877 13.845 -30.548 1.00 85.69 322 ALA A N 1
ATOM 2605 C CA . ALA A 1 322 ? 25.025 14.749 -31.313 1.00 85.69 322 ALA A CA 1
ATOM 2606 C C . ALA A 1 322 ? 24.846 16.105 -30.615 1.00 85.69 322 ALA A C 1
ATOM 2608 O O . ALA A 1 322 ? 24.830 17.138 -31.286 1.00 85.69 322 ALA A O 1
ATOM 2609 N N . THR A 1 323 ? 24.746 16.105 -29.281 1.00 86.00 323 THR A N 1
ATOM 2610 C CA . THR A 1 323 ? 24.598 17.323 -28.470 1.00 86.00 323 THR A CA 1
ATOM 2611 C C . THR A 1 323 ? 25.925 17.999 -28.132 1.00 86.00 323 THR A C 1
ATOM 2613 O O . THR A 1 323 ? 25.946 19.188 -27.818 1.00 86.00 323 THR A O 1
ATOM 2616 N N . GLY A 1 324 ? 27.033 17.252 -28.144 1.00 83.19 324 GLY A N 1
ATOM 2617 C CA . GLY A 1 324 ? 28.333 17.726 -27.671 1.00 83.19 324 GLY A CA 1
ATOM 2618 C C . GLY A 1 324 ? 28.392 17.937 -26.154 1.00 83.19 324 GLY A C 1
ATOM 2619 O O . GLY A 1 324 ? 29.285 18.623 -25.666 1.00 83.19 324 GLY A O 1
ATOM 2620 N N . THR A 1 325 ? 27.430 17.416 -25.383 1.00 84.00 325 THR A N 1
ATOM 2621 C CA . THR A 1 325 ? 27.335 17.629 -23.928 1.00 84.00 325 THR A CA 1
ATOM 2622 C C . THR A 1 325 ? 26.828 16.372 -23.225 1.00 84.00 325 THR A C 1
ATOM 2624 O O . THR A 1 325 ? 25.863 15.739 -23.656 1.00 84.00 325 THR A O 1
ATOM 2627 N N . SER A 1 326 ? 27.478 16.004 -22.117 1.00 87.31 326 SER A N 1
ATOM 2628 C CA . SER A 1 326 ? 27.005 14.924 -21.244 1.00 87.31 326 SER A CA 1
ATOM 2629 C C . SER A 1 326 ? 25.721 15.341 -20.523 1.00 87.31 326 SER A C 1
ATOM 2631 O O . SER A 1 326 ? 25.594 16.484 -20.096 1.00 87.31 326 SER A O 1
ATOM 2633 N N . PHE A 1 327 ? 24.780 14.415 -20.352 1.00 89.88 327 PHE A N 1
ATOM 2634 C CA . PHE A 1 327 ? 23.508 14.675 -19.674 1.00 89.88 327 PHE A CA 1
ATOM 2635 C C . PHE A 1 327 ? 23.152 13.553 -18.698 1.00 89.88 327 PHE A C 1
ATOM 2637 O O . PHE A 1 327 ? 23.509 12.392 -18.908 1.00 89.88 327 PHE A O 1
ATOM 2644 N N . SER A 1 328 ? 22.404 13.865 -17.646 1.00 91.19 328 SER A N 1
ATOM 2645 C CA . SER A 1 328 ? 21.826 12.868 -16.739 1.00 91.19 328 SER A CA 1
ATOM 2646 C C . SER A 1 328 ? 20.565 12.258 -17.361 1.00 91.19 328 SER A C 1
ATOM 2648 O O . SER A 1 328 ? 19.681 12.976 -17.826 1.00 91.19 328 SER A O 1
ATOM 2650 N N . THR A 1 329 ? 20.459 10.924 -17.379 1.00 91.06 329 THR A N 1
ATOM 2651 C CA . THR A 1 329 ? 19.227 10.252 -17.835 1.00 91.06 329 THR A CA 1
ATOM 2652 C C . THR A 1 329 ? 18.055 10.519 -16.898 1.00 91.06 329 THR A C 1
ATOM 2654 O O . THR A 1 329 ? 16.921 10.537 -17.359 1.00 91.06 329 THR A O 1
ATOM 2657 N N . ALA A 1 330 ? 18.322 10.724 -15.603 1.00 90.06 330 ALA A N 1
ATOM 2658 C CA . ALA A 1 330 ? 17.289 11.071 -14.633 1.00 90.06 330 ALA A CA 1
ATOM 2659 C C . ALA A 1 330 ? 16.719 12.466 -14.928 1.00 90.06 330 ALA A C 1
ATOM 2661 O O . ALA A 1 330 ? 15.504 12.631 -14.943 1.00 90.06 330 ALA A O 1
ATOM 2662 N N . ASP A 1 331 ? 17.581 13.429 -15.262 1.00 91.56 331 ASP A N 1
ATOM 2663 C CA . ASP A 1 331 ? 17.170 14.801 -15.578 1.00 91.56 331 ASP A CA 1
ATOM 2664 C C . ASP A 1 331 ? 16.376 14.829 -16.887 1.00 91.56 331 ASP A C 1
ATOM 2666 O O . ASP A 1 331 ? 15.341 15.485 -16.978 1.00 91.56 331 ASP A O 1
ATOM 2670 N N . LEU A 1 332 ? 16.813 14.074 -17.902 1.00 94.38 332 LEU A N 1
ATOM 2671 C CA . LEU A 1 332 ? 16.054 13.937 -19.146 1.00 94.38 332 LEU A CA 1
ATOM 2672 C C . LEU A 1 332 ? 14.678 13.297 -18.891 1.00 94.38 332 LEU A C 1
ATOM 2674 O O . LEU A 1 332 ? 13.675 13.774 -19.417 1.00 94.38 332 LEU A O 1
ATOM 2678 N N . ALA A 1 333 ? 14.612 12.256 -18.054 1.00 94.50 333 ALA A N 1
ATOM 2679 C CA . ALA A 1 333 ? 13.357 11.594 -17.701 1.00 94.50 333 ALA A CA 1
ATOM 2680 C C . ALA A 1 333 ? 12.417 12.538 -16.944 1.00 94.50 333 ALA A C 1
ATOM 2682 O O . ALA A 1 333 ? 11.210 12.516 -17.162 1.00 94.50 333 ALA A O 1
ATOM 2683 N N . GLU A 1 334 ? 12.968 13.388 -16.081 1.00 93.00 334 GLU A N 1
ATOM 2684 C CA . GLU A 1 334 ? 12.231 14.403 -15.339 1.00 93.00 334 GLU A CA 1
ATOM 2685 C C . GLU A 1 334 ? 11.675 15.505 -16.256 1.00 93.00 334 GLU A C 1
ATOM 2687 O O . GLU A 1 334 ? 10.522 15.904 -16.092 1.00 93.00 334 GLU A O 1
ATOM 2692 N N . ASN A 1 335 ? 12.447 15.949 -17.256 1.00 94.00 335 ASN A N 1
ATOM 2693 C CA . ASN A 1 335 ? 12.001 16.926 -18.260 1.00 94.00 335 ASN A CA 1
ATOM 2694 C C . ASN A 1 335 ? 10.930 16.362 -19.207 1.00 94.00 335 ASN A C 1
ATOM 2696 O O . ASN A 1 335 ? 10.070 17.107 -19.665 1.00 94.00 335 ASN A O 1
ATOM 2700 N N . LEU A 1 336 ? 10.952 15.055 -19.472 1.00 95.06 336 LEU A N 1
ATOM 2701 C CA . LEU A 1 336 ? 9.907 14.346 -20.222 1.00 95.06 336 LEU A CA 1
ATOM 2702 C C . LEU A 1 336 ? 8.739 13.883 -19.345 1.00 95.06 336 LEU A C 1
ATOM 2704 O O . LEU A 1 336 ? 7.782 13.310 -19.858 1.00 95.06 336 LEU A O 1
ATOM 2708 N N . VAL A 1 337 ? 8.816 14.114 -18.031 1.00 95.50 337 VAL A N 1
ATOM 2709 C CA . VAL A 1 337 ? 7.804 13.701 -17.050 1.00 95.50 337 VAL A CA 1
ATOM 2710 C C . VAL A 1 337 ? 7.519 12.196 -17.128 1.00 95.50 337 VAL A C 1
ATOM 2712 O O . VAL A 1 337 ? 6.387 11.734 -16.997 1.00 95.50 337 VAL A O 1
ATOM 2715 N N . LEU A 1 338 ? 8.570 11.399 -17.339 1.00 95.56 338 LEU A N 1
ATOM 2716 C CA . LEU A 1 338 ? 8.436 9.949 -17.383 1.00 95.56 338 LEU A CA 1
ATOM 2717 C C . LEU A 1 338 ? 7.954 9.423 -16.025 1.00 95.56 338 LEU A C 1
ATOM 2719 O O . LEU A 1 338 ? 8.389 9.919 -14.976 1.00 95.56 338 LEU A O 1
ATOM 2723 N N . PRO A 1 339 ? 7.092 8.390 -16.012 1.00 94.88 339 PRO A N 1
ATOM 2724 C CA . PRO A 1 339 ? 6.447 7.906 -14.802 1.00 94.88 339 PRO A CA 1
ATOM 2725 C C . PRO A 1 339 ? 7.435 7.078 -13.971 1.00 94.88 339 PRO A C 1
ATOM 2727 O O . PRO A 1 339 ? 7.378 5.853 -13.905 1.00 94.88 339 PRO A O 1
ATOM 2730 N N . SER A 1 340 ? 8.398 7.740 -13.336 1.00 90.69 340 SER A N 1
ATOM 2731 C CA . SER A 1 340 ? 9.329 7.095 -12.417 1.00 90.69 340 SER A CA 1
ATOM 2732 C C . SER A 1 340 ? 8.606 6.670 -11.137 1.00 90.69 340 SER A C 1
ATOM 2734 O O . SER A 1 340 ? 7.565 7.215 -10.759 1.00 90.69 340 SER A O 1
ATOM 2736 N N . LYS A 1 341 ? 9.199 5.737 -10.384 1.00 87.62 341 LYS A N 1
ATOM 2737 C CA . LYS A 1 341 ? 8.687 5.359 -9.053 1.00 87.62 341 LYS A CA 1
ATOM 2738 C C . LYS A 1 341 ? 8.585 6.551 -8.087 1.00 87.62 341 LYS A C 1
ATOM 2740 O O . LYS A 1 341 ? 7.788 6.485 -7.157 1.00 87.62 341 LYS A O 1
ATOM 2745 N N . TYR A 1 342 ? 9.370 7.613 -8.295 1.00 87.38 342 TYR A N 1
ATOM 2746 C CA . TYR A 1 342 ? 9.335 8.825 -7.471 1.00 87.38 342 TYR A CA 1
ATOM 2747 C C . TYR A 1 342 ? 8.236 9.797 -7.905 1.00 87.38 342 TYR A C 1
ATOM 2749 O O . TYR A 1 342 ? 7.668 10.451 -7.043 1.00 87.38 342 TYR A O 1
ATOM 2757 N N . ALA A 1 343 ? 7.887 9.846 -9.195 1.00 89.25 343 ALA A N 1
ATOM 2758 C CA . ALA A 1 343 ? 6.746 10.624 -9.688 1.00 89.25 343 ALA A CA 1
ATOM 2759 C C . ALA A 1 343 ? 5.405 9.951 -9.340 1.00 89.25 343 ALA A C 1
ATOM 2761 O O . ALA A 1 343 ? 4.442 10.610 -8.960 1.00 89.25 343 ALA A O 1
ATOM 2762 N N . ILE A 1 344 ? 5.354 8.616 -9.399 1.00 92.06 344 ILE A N 1
ATOM 2763 C CA . ILE A 1 344 ? 4.142 7.847 -9.088 1.00 92.06 344 ILE A CA 1
ATOM 2764 C C . ILE A 1 344 ? 3.828 7.819 -7.587 1.00 92.06 344 ILE A C 1
ATOM 2766 O O . ILE A 1 344 ? 2.657 7.816 -7.202 1.00 92.06 344 ILE A O 1
ATOM 2770 N N . ALA A 1 345 ? 4.846 7.760 -6.725 1.00 92.75 345 ALA A N 1
ATOM 2771 C CA . ALA A 1 345 ? 4.635 7.596 -5.289 1.00 92.75 345 ALA A CA 1
ATOM 2772 C C . ALA A 1 345 ? 3.746 8.697 -4.660 1.00 92.75 345 ALA A C 1
ATOM 2774 O O . ALA A 1 345 ? 2.781 8.325 -3.988 1.00 92.75 345 ALA A O 1
ATOM 2775 N N . PRO A 1 346 ? 3.985 10.004 -4.896 1.00 95.44 346 PRO A N 1
ATOM 2776 C CA . PRO A 1 346 ? 3.113 11.082 -4.430 1.00 95.44 346 PRO A CA 1
ATOM 2777 C C . PRO A 1 346 ? 1.674 10.971 -4.942 1.00 95.44 346 PRO A C 1
ATOM 2779 O O . PRO A 1 346 ? 0.748 11.135 -4.155 1.00 95.44 346 PRO A O 1
ATOM 2782 N N . ILE A 1 347 ? 1.475 10.617 -6.220 1.00 96.88 347 ILE A N 1
ATOM 2783 C CA . ILE A 1 347 ? 0.137 10.433 -6.812 1.00 96.88 347 ILE A CA 1
ATOM 2784 C C . ILE A 1 347 ? -0.637 9.346 -6.058 1.00 96.88 347 ILE A C 1
ATOM 2786 O O . ILE A 1 347 ? -1.764 9.566 -5.624 1.00 96.88 347 ILE A O 1
ATOM 2790 N N . ALA A 1 348 ? -0.021 8.178 -5.845 1.00 95.62 348 ALA A N 1
ATOM 2791 C CA . ALA A 1 348 ? -0.665 7.081 -5.125 1.00 95.62 348 ALA A CA 1
ATOM 2792 C C . ALA A 1 348 ? -0.967 7.441 -3.658 1.00 95.62 348 ALA A C 1
ATOM 2794 O O . ALA A 1 348 ? -2.023 7.079 -3.144 1.00 95.62 348 ALA A O 1
ATOM 2795 N N . ILE A 1 349 ? -0.053 8.156 -2.993 1.00 96.12 349 ILE A N 1
ATOM 2796 C CA . ILE A 1 349 ? -0.226 8.646 -1.617 1.00 96.12 349 ILE A CA 1
ATOM 2797 C C . ILE A 1 349 ? -1.425 9.591 -1.528 1.00 96.12 349 ILE A C 1
ATOM 2799 O O . ILE A 1 349 ? -2.293 9.393 -0.679 1.00 96.12 349 ILE A O 1
ATOM 2803 N N . TRP A 1 350 ? -1.487 10.578 -2.419 1.00 97.94 350 TRP A N 1
ATOM 2804 C CA . TRP A 1 350 ? -2.541 11.583 -2.426 1.00 97.94 350 TRP A CA 1
ATOM 2805 C C . TRP A 1 350 ? -3.908 10.961 -2.744 1.00 97.94 350 TRP A C 1
ATOM 2807 O O . TRP A 1 350 ? -4.863 11.194 -2.011 1.00 97.94 350 TRP A O 1
ATOM 2817 N N . LEU A 1 351 ? -3.997 10.072 -3.741 1.00 97.31 351 LEU A N 1
ATOM 2818 C CA . LEU A 1 351 ? -5.250 9.384 -4.083 1.00 97.31 351 LEU A CA 1
ATOM 2819 C C . LEU A 1 351 ? -5.807 8.554 -2.917 1.00 97.31 351 LEU A C 1
ATOM 2821 O O . LEU A 1 351 ? -7.012 8.559 -2.680 1.00 97.31 351 LEU A O 1
ATOM 2825 N N . VAL A 1 352 ? -4.945 7.851 -2.174 1.00 96.00 352 VAL A N 1
ATOM 2826 C CA . VAL A 1 352 ? -5.368 7.083 -0.988 1.00 96.00 352 VAL A CA 1
ATOM 2827 C C . VAL A 1 352 ? -5.796 7.996 0.160 1.00 96.00 352 VAL A C 1
ATOM 2829 O O . VAL A 1 352 ? -6.692 7.625 0.912 1.00 96.00 352 VAL A O 1
ATOM 2832 N N . ALA A 1 353 ? -5.169 9.164 0.302 1.00 96.94 353 ALA A N 1
ATOM 2833 C CA . ALA A 1 353 ? -5.561 10.148 1.303 1.00 96.94 353 ALA A CA 1
ATOM 2834 C C . ALA A 1 353 ? -6.962 10.716 1.023 1.00 96.94 353 ALA A C 1
ATOM 2836 O O . ALA A 1 353 ? -7.763 10.801 1.946 1.00 96.94 353 ALA A O 1
ATOM 2837 N N . GLN A 1 354 ? -7.267 11.033 -0.241 1.00 95.75 354 GLN A N 1
ATOM 2838 C CA . GLN A 1 354 ? -8.575 11.569 -0.650 1.00 95.75 354 GLN A CA 1
ATOM 2839 C C . GLN A 1 354 ? -9.679 10.507 -0.674 1.00 95.75 354 GLN A C 1
ATOM 2841 O O . GLN A 1 354 ? -10.824 10.770 -0.325 1.00 95.75 354 GLN A O 1
ATOM 2846 N N . HIS A 1 355 ? -9.335 9.283 -1.079 1.00 95.19 355 HIS A N 1
ATOM 2847 C CA . HIS A 1 355 ? -10.275 8.174 -1.190 1.00 95.19 355 HIS A CA 1
ATOM 2848 C C . HIS A 1 355 ? -9.777 6.975 -0.371 1.00 95.19 355 HIS A C 1
ATOM 2850 O O . HIS A 1 355 ? -9.350 5.964 -0.945 1.00 95.19 355 HIS A O 1
ATOM 2856 N N . PRO A 1 356 ? -9.869 7.023 0.976 1.00 95.00 356 PRO A N 1
ATOM 2857 C CA . PRO A 1 356 ? -9.392 5.958 1.863 1.00 95.00 356 PRO A CA 1
ATOM 2858 C C . PRO A 1 356 ? -10.150 4.640 1.698 1.00 95.00 356 PRO A C 1
ATOM 2860 O O . PRO A 1 356 ? -9.754 3.626 2.269 1.00 95.00 356 PRO A O 1
ATOM 2863 N N . VAL A 1 357 ? -11.185 4.606 0.860 1.00 93.69 357 VAL A N 1
ATOM 2864 C CA . VAL A 1 357 ? -11.857 3.388 0.418 1.00 93.69 357 VAL A CA 1
ATOM 2865 C C . VAL A 1 357 ? -10.937 2.529 -0.470 1.00 93.69 357 VAL A C 1
ATOM 2867 O O . VAL A 1 357 ? -10.982 1.294 -0.398 1.00 93.69 357 VAL A O 1
ATOM 2870 N N . LEU A 1 358 ? -9.995 3.142 -1.202 1.00 92.25 358 LEU A N 1
ATOM 2871 C CA . LEU A 1 358 ? -9.032 2.498 -2.110 1.00 92.25 358 LEU A CA 1
ATOM 2872 C C . LEU A 1 358 ? -7.875 1.837 -1.356 1.00 92.25 358 LEU A C 1
ATOM 2874 O O . LEU A 1 358 ? -7.101 2.489 -0.654 1.00 92.25 358 LEU A O 1
ATOM 2878 N N . THR A 1 359 ? -7.791 0.505 -1.415 1.00 89.44 359 THR A N 1
ATOM 2879 C CA . THR A 1 359 ? -6.740 -0.254 -0.710 1.00 89.44 359 THR A CA 1
ATOM 2880 C C . THR A 1 359 ? -5.449 -0.229 -1.513 1.00 89.44 359 THR A C 1
ATOM 2882 O O . THR A 1 359 ? -5.497 -0.178 -2.739 1.00 89.44 359 THR A O 1
ATOM 2885 N N . ASP A 1 360 ? -4.300 -0.394 -0.855 1.00 87.94 360 ASP A N 1
ATOM 2886 C CA . ASP A 1 360 ? -2.995 -0.522 -1.518 1.00 87.94 360 ASP A CA 1
ATOM 2887 C C . ASP A 1 360 ? -3.046 -1.540 -2.669 1.00 87.94 360 ASP A C 1
ATOM 2889 O O . ASP A 1 360 ? -2.550 -1.295 -3.764 1.00 87.94 360 ASP A O 1
ATOM 2893 N N . ALA A 1 361 ? -3.681 -2.691 -2.425 1.00 84.88 361 ALA A N 1
ATOM 2894 C CA . ALA A 1 361 ? -3.793 -3.765 -3.403 1.00 84.88 361 ALA A CA 1
ATOM 2895 C C . ALA A 1 361 ? -4.754 -3.428 -4.553 1.00 84.88 361 ALA A C 1
ATOM 2897 O O . ALA A 1 361 ? -4.463 -3.776 -5.694 1.00 84.88 361 ALA A O 1
ATOM 2898 N N . SER A 1 362 ? -5.883 -2.773 -4.267 1.00 88.56 362 SER A N 1
ATOM 2899 C CA . SER A 1 362 ? -6.869 -2.420 -5.294 1.00 88.56 362 SER A CA 1
ATOM 2900 C C . SER A 1 362 ? -6.389 -1.265 -6.172 1.00 88.56 362 SER A C 1
ATOM 2902 O O . SER A 1 362 ? -6.593 -1.310 -7.379 1.00 88.56 362 SER A O 1
ATOM 2904 N N . LEU A 1 363 ? -5.709 -0.270 -5.590 1.00 91.69 363 LEU A N 1
ATOM 2905 C CA . LEU A 1 363 ? -5.175 0.878 -6.319 1.00 91.69 363 LEU A CA 1
ATOM 2906 C C . LEU A 1 363 ? -3.975 0.483 -7.189 1.00 91.69 363 LEU A C 1
ATOM 2908 O O . LEU A 1 363 ? -3.996 0.691 -8.399 1.00 91.69 363 LEU A O 1
ATOM 2912 N N . LEU A 1 364 ? -2.947 -0.145 -6.603 1.00 90.44 364 LEU A N 1
ATOM 2913 C CA . LEU A 1 364 ? -1.751 -0.554 -7.356 1.00 90.44 364 LEU A CA 1
ATOM 2914 C C . LEU A 1 364 ? -2.061 -1.657 -8.380 1.00 90.44 364 LEU A C 1
ATOM 2916 O O . LEU A 1 364 ? -1.405 -1.744 -9.414 1.00 90.44 364 LEU A O 1
ATOM 2920 N N . GLY A 1 365 ? -3.068 -2.490 -8.103 1.00 88.75 365 GLY A N 1
ATOM 2921 C CA . GLY A 1 365 ? -3.554 -3.530 -9.007 1.00 88.75 365 GLY A CA 1
ATOM 2922 C C . GLY A 1 365 ? -4.588 -3.055 -10.031 1.00 88.75 365 GLY A C 1
ATOM 2923 O O . GLY A 1 365 ? -5.097 -3.893 -10.776 1.00 88.75 365 GLY A O 1
ATOM 2924 N N . CYS A 1 366 ? -4.920 -1.763 -10.085 1.00 91.69 366 CYS A N 1
ATOM 2925 C CA . CYS A 1 366 ? -5.963 -1.242 -10.966 1.00 91.69 366 CYS A CA 1
ATOM 2926 C C . CYS A 1 366 ? -5.624 -1.483 -12.450 1.00 91.69 366 CYS A C 1
ATOM 2928 O O . CYS A 1 366 ? -4.537 -1.140 -12.927 1.00 91.69 366 CYS A O 1
ATOM 2930 N N . GLU A 1 367 ? -6.559 -2.087 -13.185 1.00 92.75 367 GLU A N 1
ATOM 2931 C CA . GLU A 1 367 ? -6.484 -2.268 -14.639 1.00 92.75 367 GLU A CA 1
ATOM 2932 C C . GLU A 1 367 ? -7.265 -1.131 -15.293 1.00 92.75 367 GLU A C 1
ATOM 2934 O O . GLU A 1 367 ? -8.479 -1.067 -15.152 1.00 92.75 367 GLU A O 1
ATOM 2939 N N . LEU A 1 368 ? -6.567 -0.228 -15.981 1.00 95.19 368 LEU A N 1
ATOM 2940 C CA . LEU A 1 368 ? -7.175 0.871 -16.727 1.00 95.19 368 LEU A CA 1
ATOM 2941 C C . LEU A 1 368 ? -7.892 0.360 -17.984 1.00 95.19 368 LEU A C 1
ATOM 2943 O O . LEU A 1 368 ? -8.980 0.836 -18.311 1.00 95.19 368 LEU A O 1
ATOM 2947 N N . PHE A 1 369 ? -7.293 -0.629 -18.648 1.00 94.38 369 PHE A N 1
ATOM 2948 C CA . PHE A 1 369 ? -7.827 -1.260 -19.851 1.00 94.38 369 PHE A CA 1
ATOM 2949 C C . PHE A 1 369 ? -8.107 -2.747 -19.633 1.00 94.38 369 PHE A C 1
ATOM 2951 O O . PHE A 1 369 ? -7.371 -3.445 -18.923 1.00 94.38 369 PHE A O 1
ATOM 2958 N N . ASP A 1 370 ? -9.147 -3.246 -20.291 1.00 90.50 370 ASP A N 1
ATOM 2959 C CA . ASP A 1 370 ? -9.374 -4.677 -20.423 1.00 90.50 370 ASP A CA 1
ATOM 2960 C C . ASP A 1 370 ? -8.427 -5.310 -21.462 1.00 90.50 370 ASP A C 1
ATOM 2962 O O . ASP A 1 370 ? -7.597 -4.644 -22.089 1.00 90.50 370 ASP A O 1
ATOM 2966 N N . ARG A 1 371 ? -8.531 -6.632 -21.633 1.00 88.50 371 ARG A N 1
ATOM 2967 C CA . ARG A 1 371 ? -7.704 -7.394 -22.587 1.00 88.50 371 ARG A CA 1
ATOM 2968 C C . ARG A 1 371 ? -7.939 -6.999 -24.048 1.00 88.50 371 ARG A C 1
ATOM 2970 O O . ARG A 1 371 ? -7.072 -7.248 -24.874 1.00 88.50 371 ARG A O 1
ATOM 2977 N N . ASN A 1 372 ? -9.080 -6.385 -24.350 1.00 87.56 372 ASN A N 1
ATOM 2978 C CA . ASN A 1 372 ? -9.498 -6.026 -25.700 1.00 87.56 372 ASN A CA 1
ATOM 2979 C C . ASN A 1 372 ? -9.154 -4.572 -26.057 1.00 87.56 372 ASN A C 1
ATOM 2981 O O . ASN A 1 372 ? -9.458 -4.138 -27.164 1.00 87.56 372 ASN A O 1
ATOM 2985 N N . GLY A 1 373 ? -8.539 -3.795 -25.155 1.00 87.06 373 GLY A N 1
ATOM 2986 C CA . GLY A 1 373 ? -8.262 -2.378 -25.422 1.00 87.06 373 GLY A CA 1
ATOM 2987 C C . GLY A 1 373 ? -9.304 -1.407 -24.891 1.00 87.06 373 GLY A C 1
ATOM 2988 O O . GLY A 1 373 ? -9.094 -0.201 -25.004 1.00 87.06 373 GLY A O 1
ATOM 2989 N N . LYS A 1 374 ? -10.403 -1.878 -24.296 1.00 91.25 374 LYS A N 1
ATOM 2990 C CA . LYS A 1 374 ? -11.464 -0.997 -23.806 1.00 91.25 374 LYS A CA 1
ATOM 2991 C C . LYS A 1 374 ? -11.062 -0.387 -22.467 1.00 91.25 374 LYS A C 1
ATOM 2993 O O . LYS A 1 374 ? -10.620 -1.094 -21.562 1.00 91.25 374 LYS A O 1
ATOM 2998 N N . ARG A 1 375 ? -11.229 0.931 -22.322 1.00 92.19 375 ARG A N 1
ATOM 2999 C CA . ARG A 1 375 ? -11.003 1.647 -21.056 1.00 92.19 375 ARG A CA 1
ATOM 3000 C C . ARG A 1 375 ? -12.137 1.298 -20.087 1.00 92.19 375 ARG A C 1
ATOM 3002 O O . ARG A 1 375 ? -13.264 1.739 -20.277 1.00 92.19 375 ARG A O 1
ATOM 3009 N N . THR A 1 376 ? -11.842 0.469 -19.089 1.00 90.88 376 THR A N 1
ATOM 3010 C CA . THR A 1 376 ? -12.823 -0.020 -18.100 1.00 90.88 376 THR A CA 1
ATOM 3011 C C . THR A 1 376 ? -12.485 0.392 -16.673 1.00 90.88 376 THR A C 1
ATOM 3013 O O . THR A 1 376 ? -13.365 0.404 -15.825 1.00 90.88 376 THR A O 1
ATOM 3016 N N . GLY A 1 377 ? -11.219 0.703 -16.382 1.00 91.50 377 GLY A N 1
ATOM 3017 C CA . GLY A 1 377 ? -10.776 1.041 -15.026 1.00 91.50 377 GLY A CA 1
ATOM 3018 C C . GLY A 1 377 ? -11.063 2.475 -14.606 1.00 91.50 377 GLY A C 1
ATOM 3019 O O . GLY A 1 377 ? -11.035 2.766 -13.418 1.00 91.50 377 GLY A O 1
ATOM 3020 N N . PHE A 1 378 ? -11.324 3.363 -15.564 1.00 95.75 378 PHE A N 1
ATOM 3021 C CA . PHE A 1 378 ? -11.695 4.751 -15.316 1.00 95.75 378 PHE A CA 1
ATOM 3022 C C . PHE A 1 378 ? -12.721 5.182 -16.359 1.00 95.75 378 PHE A C 1
ATOM 3024 O O . PHE A 1 378 ? -12.407 5.211 -17.553 1.00 95.75 378 PHE A O 1
ATOM 3031 N N . VAL A 1 379 ? -13.939 5.462 -15.906 1.00 93.56 379 VAL A N 1
ATOM 3032 C CA . VAL A 1 379 ? -15.110 5.723 -16.749 1.00 93.56 379 VAL A CA 1
ATOM 3033 C C . VAL A 1 379 ? -15.817 6.990 -16.286 1.00 93.56 379 VAL A C 1
ATOM 3035 O O . VAL A 1 379 ? -15.761 7.339 -15.111 1.00 93.56 379 VAL A O 1
ATOM 3038 N N . HIS A 1 380 ? -16.468 7.683 -17.216 1.00 91.12 380 HIS A N 1
ATOM 3039 C CA . HIS A 1 380 ? -17.298 8.844 -16.904 1.00 91.12 380 HIS A CA 1
ATOM 3040 C C . HIS A 1 380 ? -18.756 8.397 -16.925 1.00 91.12 380 HIS A C 1
ATOM 3042 O O . HIS A 1 380 ? -19.186 7.741 -17.874 1.00 91.12 380 HIS A O 1
ATOM 3048 N N . THR A 1 381 ? -19.479 8.714 -15.860 1.00 87.44 381 THR A N 1
ATOM 3049 C CA . THR A 1 381 ? -20.899 8.399 -15.677 1.00 87.44 381 THR A CA 1
ATOM 3050 C C . THR A 1 381 ? -21.665 9.682 -15.378 1.00 87.44 381 THR A C 1
ATOM 3052 O O . THR A 1 381 ? -21.049 10.702 -15.062 1.00 87.44 381 THR A O 1
ATOM 3055 N N . ASP A 1 382 ? -22.994 9.624 -15.398 1.00 81.69 382 ASP A N 1
ATOM 3056 C CA . ASP A 1 382 ? -23.845 10.762 -15.019 1.00 81.69 382 ASP A CA 1
ATOM 3057 C C . ASP A 1 382 ? -23.604 11.208 -13.563 1.00 81.69 382 ASP A C 1
ATOM 3059 O O . ASP A 1 382 ? -23.804 12.368 -13.218 1.00 81.69 382 ASP A O 1
ATOM 3063 N N . SER A 1 383 ? -23.119 10.301 -12.706 1.00 76.31 383 SER A N 1
ATOM 3064 C CA . SER A 1 383 ? -22.759 10.567 -11.306 1.00 76.31 383 SER A CA 1
ATOM 3065 C C . SER A 1 383 ? -21.317 11.062 -11.115 1.00 76.31 383 SER A C 1
ATOM 3067 O O . SER A 1 383 ? -20.872 11.223 -9.980 1.00 76.31 383 SER A O 1
ATOM 3069 N N . GLY A 1 384 ? -20.571 11.282 -12.203 1.00 88.81 384 GLY A N 1
ATOM 3070 C CA . GLY A 1 384 ? -19.184 11.744 -12.191 1.00 88.81 384 GLY A CA 1
ATOM 3071 C C . GLY A 1 384 ? -18.175 10.705 -12.688 1.00 88.81 384 GLY A C 1
ATOM 3072 O O . GLY A 1 384 ? -18.519 9.669 -13.268 1.00 88.81 384 GLY A O 1
ATOM 3073 N N . SER A 1 385 ? -16.891 11.003 -12.482 1.00 94.88 385 SER A N 1
ATOM 3074 C CA . SER A 1 385 ? -15.787 10.107 -12.848 1.00 94.88 385 SER A CA 1
ATOM 3075 C C . SER A 1 385 ? -15.655 8.968 -11.840 1.00 94.88 385 SER A C 1
ATOM 3077 O O . SER A 1 385 ? -15.570 9.199 -10.636 1.00 94.88 385 SER A O 1
ATOM 3079 N N . VAL A 1 386 ? -15.593 7.732 -12.329 1.00 95.06 386 VAL A N 1
ATOM 3080 C CA . VAL A 1 386 ? -15.567 6.518 -11.507 1.00 95.06 386 VAL A CA 1
ATOM 3081 C C . VAL A 1 386 ? -14.301 5.716 -11.781 1.00 95.06 386 VAL A C 1
ATOM 3083 O O . VAL A 1 386 ? -13.979 5.400 -12.929 1.00 95.06 386 VAL A O 1
ATOM 3086 N N . LEU A 1 387 ? -13.603 5.334 -10.710 1.00 95.12 387 LEU A N 1
ATOM 3087 C CA . LEU A 1 387 ? -12.505 4.372 -10.751 1.00 95.12 387 LEU A CA 1
ATOM 3088 C C . LEU A 1 387 ? -13.017 2.970 -10.403 1.00 95.12 387 LEU A C 1
ATOM 3090 O O . LEU A 1 387 ? -13.532 2.743 -9.307 1.00 95.12 387 LEU A O 1
ATOM 3094 N N . VAL A 1 388 ? -12.833 2.015 -11.313 1.00 92.56 388 VAL A N 1
ATOM 3095 C CA . VAL A 1 388 ? -13.282 0.626 -11.151 1.00 92.56 388 VAL A CA 1
ATOM 3096 C C . VAL A 1 388 ? -12.101 -0.254 -10.752 1.00 92.56 388 VAL A C 1
ATOM 3098 O O . VAL A 1 388 ? -11.180 -0.497 -11.534 1.00 92.56 388 VAL A O 1
ATOM 3101 N N . VAL A 1 389 ? -12.124 -0.771 -9.523 1.00 89.69 389 VAL A N 1
ATOM 3102 C CA . VAL A 1 389 ? -11.035 -1.578 -8.949 1.00 89.69 389 VAL A CA 1
ATOM 3103 C C . VAL A 1 389 ? -11.509 -2.965 -8.518 1.00 89.69 389 VAL A C 1
ATOM 3105 O O . VAL A 1 389 ? -12.661 -3.171 -8.152 1.00 89.69 389 VAL A O 1
ATOM 3108 N N . LYS A 1 390 ? -10.612 -3.958 -8.521 1.00 82.31 390 LYS A N 1
ATOM 3109 C CA . LYS A 1 390 ? -10.922 -5.329 -8.072 1.00 82.31 390 LYS A CA 1
ATOM 3110 C C . LYS A 1 390 ? -10.545 -5.528 -6.601 1.00 82.31 390 LYS A C 1
ATOM 3112 O O . LYS A 1 390 ? -9.408 -5.258 -6.205 1.00 82.31 390 LYS A O 1
ATOM 3117 N N . LYS A 1 391 ? -11.451 -6.083 -5.784 1.00 68.75 391 LYS A N 1
ATOM 3118 C CA . LYS A 1 391 ? -11.121 -6.534 -4.417 1.00 68.75 391 LYS A CA 1
ATOM 3119 C C . LYS A 1 391 ? -10.604 -7.976 -4.438 1.00 68.75 391 LYS A C 1
ATOM 3121 O O . LYS A 1 391 ? -11.383 -8.924 -4.490 1.00 68.75 391 LYS A O 1
ATOM 3126 N N . ASN A 1 392 ? -9.291 -8.156 -4.263 1.00 56.72 392 ASN A N 1
ATOM 3127 C CA . ASN A 1 392 ? -8.627 -9.474 -4.271 1.00 56.72 392 ASN A CA 1
ATOM 3128 C C . ASN A 1 392 ? -9.216 -10.514 -3.293 1.00 56.72 392 ASN A C 1
ATOM 3130 O O . ASN A 1 392 ? -9.047 -11.708 -3.509 1.00 56.72 392 ASN A O 1
ATOM 3134 N N . ARG A 1 393 ? -9.887 -10.088 -2.209 1.00 54.38 393 ARG A N 1
ATOM 3135 C CA . ARG A 1 393 ? -10.468 -10.996 -1.197 1.00 54.38 393 ARG A CA 1
ATOM 3136 C C . ARG A 1 393 ? -11.912 -11.423 -1.483 1.00 54.38 393 ARG A C 1
ATOM 3138 O O . ARG A 1 393 ? -12.356 -12.396 -0.891 1.00 54.38 393 ARG A O 1
ATOM 3145 N N . LYS A 1 394 ? -12.638 -10.698 -2.343 1.00 49.22 394 LYS A N 1
ATOM 3146 C CA . LYS A 1 394 ? -14.049 -10.975 -2.678 1.00 49.22 394 LYS A CA 1
ATOM 3147 C C . LYS A 1 394 ? -14.261 -11.340 -4.150 1.00 49.22 394 LYS A C 1
ATOM 3149 O O . LYS A 1 394 ? -15.326 -11.829 -4.490 1.00 49.22 394 LYS A O 1
ATOM 3154 N N . GLY A 1 395 ? -13.287 -11.078 -5.027 1.00 55.59 395 GLY A N 1
ATOM 3155 C CA . GLY A 1 395 ? -13.437 -11.264 -6.477 1.00 55.59 395 GLY A CA 1
ATOM 3156 C C . GLY A 1 395 ? -14.396 -10.268 -7.143 1.00 55.59 395 GLY A C 1
ATOM 3157 O O . GLY A 1 395 ? -14.475 -10.238 -8.365 1.00 55.59 395 GLY A O 1
ATOM 3158 N N . SER A 1 396 ? -15.081 -9.429 -6.360 1.00 67.31 396 SER A N 1
ATOM 3159 C CA . SER A 1 396 ? -16.024 -8.421 -6.830 1.00 67.31 396 SER A CA 1
ATOM 3160 C C . SER A 1 396 ? -15.311 -7.140 -7.276 1.00 67.31 396 SER A C 1
ATOM 3162 O O . SER A 1 396 ? -14.292 -6.734 -6.694 1.00 67.31 396 SER A O 1
ATOM 3164 N N . GLN A 1 397 ? -15.865 -6.497 -8.303 1.00 81.62 397 GLN A N 1
ATOM 3165 C CA . GLN A 1 397 ? -15.505 -5.132 -8.678 1.00 81.62 397 GLN A CA 1
ATOM 3166 C C . GLN A 1 397 ? -16.031 -4.151 -7.620 1.00 81.62 397 GLN A C 1
ATOM 3168 O O . GLN A 1 397 ? -16.997 -4.437 -6.912 1.00 81.62 397 GLN A O 1
ATOM 3173 N N . GLN A 1 398 ? -15.338 -3.033 -7.462 1.00 87.00 398 GLN A N 1
ATOM 3174 C CA . GLN A 1 398 ? -15.743 -1.907 -6.641 1.00 87.00 398 GLN A CA 1
ATOM 3175 C C . GLN A 1 398 ? -15.614 -0.647 -7.484 1.00 87.00 398 GLN A C 1
ATOM 3177 O O . GLN A 1 398 ? -14.537 -0.362 -8.007 1.00 87.00 398 GLN A O 1
ATOM 3182 N N . GLU A 1 399 ? -16.700 0.103 -7.552 1.00 90.94 399 GLU A N 1
ATOM 3183 C CA . GLU A 1 399 ? -16.756 1.422 -8.163 1.00 90.94 399 GLU A CA 1
ATOM 3184 C C . GLU A 1 399 ? -16.500 2.477 -7.087 1.00 90.94 399 GLU A C 1
ATOM 3186 O O . GLU A 1 399 ? -17.049 2.408 -5.984 1.00 90.94 399 GLU A O 1
ATOM 3191 N N . VAL A 1 400 ? -15.598 3.409 -7.377 1.00 92.56 400 VAL A N 1
ATOM 3192 C CA . VAL A 1 400 ? -15.258 4.524 -6.494 1.00 92.56 400 VAL A CA 1
ATOM 3193 C C . VAL A 1 400 ? -15.510 5.810 -7.258 1.00 92.56 400 VAL A C 1
ATOM 3195 O O . VAL A 1 400 ? -14.787 6.107 -8.208 1.00 92.56 400 VAL A O 1
ATOM 3198 N N . ILE A 1 401 ? -16.534 6.552 -6.840 1.00 93.19 401 ILE A N 1
ATOM 3199 C CA . ILE A 1 401 ? -16.824 7.888 -7.362 1.00 93.19 401 ILE A CA 1
ATOM 3200 C C . ILE A 1 401 ? -15.711 8.825 -6.888 1.00 93.19 401 ILE A C 1
ATOM 3202 O O . ILE A 1 401 ? -15.394 8.882 -5.696 1.00 93.19 401 ILE A O 1
ATOM 3206 N N . LEU A 1 402 ? -15.079 9.506 -7.837 1.00 94.25 402 LEU A N 1
ATOM 3207 C CA . LEU A 1 402 ? -13.961 10.407 -7.598 1.00 94.25 402 LEU A CA 1
ATOM 3208 C C . LEU A 1 402 ? -14.443 11.852 -7.512 1.00 94.25 402 LEU A C 1
ATOM 3210 O O . LEU A 1 402 ? -15.384 12.240 -8.203 1.00 94.25 402 LEU A O 1
ATOM 3214 N N . SER A 1 403 ? -13.752 12.663 -6.709 1.00 92.75 403 SER A N 1
ATOM 3215 C CA . SER A 1 403 ? -13.880 14.117 -6.822 1.00 92.75 403 SER A CA 1
ATOM 3216 C C . SER A 1 403 ? -13.325 14.591 -8.169 1.00 92.75 403 SER A C 1
ATOM 3218 O O . SER A 1 403 ? -12.492 13.913 -8.777 1.00 92.75 403 SER A O 1
ATOM 3220 N N . GLU A 1 404 ? -13.739 15.775 -8.626 1.00 93.06 404 GLU A N 1
ATOM 3221 C CA . GLU A 1 404 ? -13.193 16.386 -9.849 1.00 93.06 404 GLU A CA 1
ATOM 3222 C C . GLU A 1 404 ? -11.667 16.517 -9.781 1.00 93.06 404 GLU A C 1
ATOM 3224 O O . GLU A 1 404 ? -10.949 16.199 -10.731 1.00 93.06 404 GLU A O 1
ATOM 3229 N N . GLU A 1 405 ? -11.153 16.903 -8.612 1.00 95.12 405 GLU A N 1
ATOM 3230 C CA . GLU A 1 405 ? -9.720 17.008 -8.371 1.00 95.12 405 GLU A CA 1
ATOM 3231 C C . GLU A 1 405 ? -9.031 15.645 -8.518 1.00 95.12 405 GLU A C 1
ATOM 3233 O O . GLU A 1 405 ? -8.030 15.537 -9.230 1.00 95.12 405 GLU A O 1
ATOM 3238 N N . ALA A 1 406 ? -9.580 14.580 -7.924 1.00 96.38 406 ALA A N 1
ATOM 3239 C CA . ALA A 1 406 ? -9.010 13.242 -8.048 1.00 96.38 406 ALA A CA 1
ATOM 3240 C C . ALA A 1 406 ? -9.099 12.691 -9.474 1.00 96.38 406 ALA A C 1
ATOM 3242 O O . ALA A 1 406 ? -8.153 12.049 -9.937 1.00 96.38 406 ALA A O 1
ATOM 3243 N N . ALA A 1 407 ? -10.178 12.992 -10.195 1.00 96.75 407 ALA A N 1
ATOM 3244 C CA . ALA A 1 407 ? -10.305 12.675 -11.611 1.00 96.75 407 ALA A CA 1
ATOM 3245 C C . ALA A 1 407 ? -9.207 13.364 -12.440 1.00 96.75 407 ALA A C 1
ATOM 3247 O O . ALA A 1 407 ? -8.549 12.701 -13.242 1.00 96.75 407 ALA A O 1
ATOM 3248 N N . SER A 1 408 ? -8.920 14.646 -12.179 1.00 96.88 408 SER A N 1
ATOM 3249 C CA . SER A 1 408 ? -7.843 15.377 -12.866 1.00 96.88 408 SER A CA 1
ATOM 3250 C C . SER A 1 408 ? -6.456 14.769 -12.612 1.00 96.88 408 SER A C 1
ATOM 3252 O O . SER A 1 408 ? -5.638 14.662 -13.526 1.00 96.88 408 SER A O 1
ATOM 3254 N N . VAL A 1 409 ? -6.201 14.287 -11.389 1.00 98.00 409 VAL A N 1
ATOM 3255 C CA . VAL A 1 409 ? -4.944 13.617 -11.023 1.00 98.00 409 VAL A CA 1
ATOM 3256 C C . VAL A 1 409 ? -4.814 12.255 -11.710 1.00 98.00 409 VAL A C 1
ATOM 3258 O O . VAL A 1 409 ? -3.718 11.880 -12.135 1.00 98.00 409 VAL A O 1
ATOM 3261 N N . ILE A 1 410 ? -5.917 11.515 -11.856 1.00 97.44 410 ILE A N 1
ATOM 3262 C CA . ILE A 1 410 ? -5.939 10.271 -12.633 1.00 97.44 410 ILE A CA 1
ATOM 3263 C C . ILE A 1 410 ? -5.677 10.554 -14.113 1.00 97.44 410 ILE A C 1
ATOM 3265 O O . ILE A 1 410 ? -4.872 9.848 -14.717 1.00 97.44 410 ILE A O 1
ATOM 3269 N N . GLU A 1 411 ? -6.279 11.591 -14.693 1.00 97.31 411 GLU A N 1
ATOM 3270 C CA . GLU A 1 411 ? -6.008 11.968 -16.084 1.00 97.31 411 GLU A CA 1
ATOM 3271 C C . GLU A 1 411 ? -4.546 12.383 -16.291 1.00 97.31 411 GLU A C 1
ATOM 3273 O O . GLU A 1 411 ? -3.909 11.915 -17.234 1.00 97.31 411 GLU A O 1
ATOM 3278 N N . LEU A 1 412 ? -3.956 13.148 -15.365 1.00 97.62 412 LEU A N 1
ATOM 3279 C CA . LEU A 1 412 ? -2.520 13.444 -15.384 1.00 97.62 412 LEU A CA 1
ATOM 3280 C C . LEU A 1 412 ? -1.679 12.158 -15.373 1.00 97.62 412 LEU A C 1
ATOM 3282 O O . LEU A 1 412 ? -0.757 12.013 -16.174 1.00 97.62 412 LEU A O 1
ATOM 3286 N N . LEU A 1 413 ? -2.004 11.201 -14.496 1.00 97.50 413 LEU A N 1
ATOM 3287 C CA . LEU A 1 413 ? -1.318 9.906 -14.435 1.00 97.50 413 LEU A CA 1
ATOM 3288 C C . LEU A 1 413 ? -1.441 9.128 -15.758 1.00 97.50 413 LEU A C 1
ATOM 3290 O O . LEU A 1 413 ? -0.488 8.486 -16.210 1.00 97.50 413 LEU A O 1
ATOM 3294 N N . ILE A 1 414 ? -2.608 9.175 -16.396 1.00 97.19 414 ILE A N 1
ATOM 3295 C CA . ILE A 1 414 ? -2.850 8.524 -17.685 1.00 97.19 414 ILE A CA 1
ATOM 3296 C C . ILE A 1 414 ? -2.010 9.185 -18.778 1.00 97.19 414 ILE A C 1
ATOM 3298 O O . ILE A 1 414 ? -1.339 8.476 -19.532 1.00 97.19 414 ILE A O 1
ATOM 3302 N N . GLN A 1 415 ? -1.957 10.516 -18.816 1.00 96.56 415 GLN A N 1
ATOM 3303 C CA . GLN A 1 415 ? -1.133 11.264 -19.766 1.00 96.56 415 GLN A CA 1
ATOM 3304 C C . GLN A 1 415 ? 0.351 10.900 -19.630 1.00 96.56 415 GLN A C 1
ATOM 3306 O O . GLN A 1 415 ? 0.958 10.452 -20.603 1.00 96.56 415 GLN A O 1
ATOM 3311 N N . ILE A 1 416 ? 0.923 10.970 -18.422 1.00 96.25 416 ILE A N 1
ATOM 3312 C CA . ILE A 1 416 ? 2.355 10.677 -18.221 1.00 96.25 416 ILE A CA 1
ATOM 3313 C C . ILE A 1 416 ? 2.701 9.196 -18.450 1.00 96.25 416 ILE A C 1
ATOM 3315 O O . ILE A 1 416 ? 3.837 8.866 -18.778 1.00 96.25 416 ILE A O 1
ATOM 3319 N N . THR A 1 417 ? 1.740 8.276 -18.303 1.00 96.81 417 THR A N 1
ATOM 3320 C CA . THR A 1 417 ? 1.968 6.846 -18.584 1.00 96.81 417 THR A CA 1
ATOM 3321 C C . THR A 1 417 ? 1.733 6.462 -20.043 1.00 96.81 417 THR A C 1
ATOM 3323 O O . THR A 1 417 ? 2.126 5.365 -20.434 1.00 96.81 417 THR A O 1
ATOM 3326 N N . THR A 1 418 ? 1.136 7.330 -20.865 1.00 96.62 418 THR A N 1
ATOM 3327 C CA . THR A 1 418 ? 0.770 7.024 -22.261 1.00 96.62 418 THR A CA 1
ATOM 3328 C C . THR A 1 418 ? 1.962 6.628 -23.148 1.00 96.62 418 THR A C 1
ATOM 3330 O O . THR A 1 418 ? 1.853 5.603 -23.831 1.00 96.62 418 THR A O 1
ATOM 3333 N N . PRO A 1 419 ? 3.117 7.324 -23.114 1.00 96.69 419 PRO A N 1
ATOM 3334 C CA . PRO A 1 419 ? 4.293 6.919 -23.892 1.00 96.69 419 PRO A CA 1
ATOM 3335 C C . PRO A 1 419 ? 4.787 5.510 -23.545 1.00 96.69 419 PRO A C 1
ATOM 3337 O O . PRO A 1 419 ? 4.944 4.646 -24.407 1.00 96.69 419 PRO A O 1
ATOM 3340 N N . VAL A 1 420 ? 4.941 5.235 -22.247 1.00 97.12 420 VAL A N 1
ATOM 3341 C CA . VAL A 1 420 ? 5.414 3.938 -21.740 1.00 97.12 420 VAL A CA 1
ATOM 3342 C C . VAL A 1 420 ? 4.408 2.826 -22.044 1.00 97.12 420 VAL A C 1
ATOM 3344 O O . VAL A 1 420 ? 4.776 1.701 -22.374 1.00 97.12 420 VAL A O 1
ATOM 3347 N N . ARG A 1 421 ? 3.115 3.145 -21.966 1.00 96.44 421 ARG A N 1
ATOM 3348 C CA . ARG A 1 421 ? 2.026 2.230 -22.302 1.00 96.44 421 ARG A CA 1
ATOM 3349 C C . ARG A 1 421 ? 2.048 1.829 -23.773 1.00 96.44 421 ARG A C 1
ATOM 3351 O O . ARG A 1 421 ? 1.851 0.655 -24.072 1.00 96.44 421 ARG A O 1
ATOM 3358 N N . SER A 1 422 ? 2.296 2.787 -24.663 1.00 96.19 422 SER A N 1
ATOM 3359 C CA . SER A 1 422 ? 2.400 2.544 -26.105 1.00 96.19 422 SER A CA 1
ATOM 3360 C C . SER A 1 422 ? 3.568 1.606 -26.410 1.00 96.19 422 SER A C 1
ATOM 3362 O O . SER A 1 422 ? 3.365 0.582 -27.057 1.00 96.19 422 SER A O 1
ATOM 3364 N N . TYR A 1 423 ? 4.737 1.865 -25.813 1.00 96.56 423 TYR A N 1
ATOM 3365 C CA . TYR A 1 423 ? 5.908 0.986 -25.908 1.00 96.56 423 TYR A CA 1
ATOM 3366 C C . TYR A 1 423 ? 5.614 -0.457 -25.458 1.00 96.56 423 TYR A C 1
ATOM 3368 O O . TYR A 1 423 ? 5.928 -1.413 -26.165 1.00 96.56 423 TYR A O 1
ATOM 3376 N N . LEU A 1 424 ? 4.970 -0.639 -24.298 1.00 95.94 424 LEU A N 1
ATOM 3377 C CA . LEU A 1 424 ? 4.616 -1.976 -23.801 1.00 95.94 424 LEU A CA 1
ATOM 3378 C C . LEU A 1 424 ? 3.629 -2.696 -24.731 1.00 95.94 424 LEU A C 1
ATOM 3380 O O . LEU A 1 424 ? 3.765 -3.896 -24.964 1.00 95.94 424 LEU A O 1
ATOM 3384 N N . LYS A 1 425 ? 2.660 -1.966 -25.296 1.00 94.75 425 LYS A N 1
ATOM 3385 C CA . LYS A 1 425 ? 1.684 -2.521 -26.240 1.00 94.75 425 LYS A CA 1
ATOM 3386 C C . LYS A 1 425 ? 2.354 -3.000 -27.530 1.00 94.75 425 LYS A C 1
ATOM 3388 O O . LYS A 1 425 ? 2.038 -4.091 -27.992 1.00 94.75 425 LYS A O 1
ATOM 3393 N N . GLU A 1 426 ? 3.306 -2.236 -28.066 1.00 94.88 426 GLU A N 1
ATOM 3394 C CA . GLU A 1 426 ? 4.108 -2.625 -29.238 1.00 94.88 426 GLU A CA 1
ATOM 3395 C C . GLU A 1 426 ? 4.972 -3.867 -28.977 1.00 94.88 426 GLU A C 1
ATOM 3397 O O . GLU A 1 426 ? 5.155 -4.700 -29.863 1.00 94.88 426 GLU A O 1
ATOM 3402 N N . LYS A 1 427 ? 5.467 -4.030 -27.745 1.00 94.38 427 LYS A N 1
ATOM 3403 C CA . LYS A 1 427 ? 6.226 -5.213 -27.311 1.00 94.38 427 LYS A CA 1
ATOM 3404 C C . LYS A 1 427 ? 5.359 -6.431 -26.978 1.00 94.38 427 LYS A C 1
ATOM 3406 O O . LYS A 1 427 ? 5.911 -7.498 -26.719 1.00 94.38 427 LYS A O 1
ATOM 3411 N N . GLY A 1 428 ? 4.032 -6.294 -26.972 1.00 93.44 428 GLY A N 1
ATOM 3412 C CA . GLY A 1 428 ? 3.114 -7.356 -26.554 1.00 93.44 428 GLY A CA 1
ATOM 3413 C C . GLY A 1 428 ? 3.131 -7.641 -25.045 1.00 93.44 428 GLY A C 1
ATOM 3414 O O . GLY A 1 428 ? 2.745 -8.733 -24.633 1.00 93.44 428 GLY A O 1
ATOM 3415 N N . ASP A 1 429 ? 3.576 -6.691 -24.213 1.00 93.06 429 ASP A N 1
ATOM 3416 C CA . ASP A 1 429 ? 3.609 -6.833 -22.752 1.00 93.06 429 ASP A CA 1
ATOM 3417 C C . ASP A 1 429 ? 2.292 -6.371 -22.111 1.00 93.06 429 ASP A C 1
ATOM 3419 O O . ASP A 1 429 ? 1.945 -5.190 -22.115 1.00 93.06 429 ASP A O 1
ATOM 3423 N N . ASP A 1 430 ? 1.587 -7.305 -21.476 1.00 92.25 430 ASP A N 1
ATOM 3424 C CA . ASP A 1 430 ? 0.274 -7.119 -20.844 1.00 92.25 430 ASP A CA 1
ATOM 3425 C C . ASP A 1 430 ? 0.220 -6.043 -19.732 1.00 92.25 430 ASP A C 1
ATOM 3427 O O . ASP A 1 430 ? -0.862 -5.607 -19.315 1.00 92.25 430 ASP A O 1
ATOM 3431 N N . GLY A 1 431 ? 1.374 -5.580 -19.246 1.00 92.31 431 GLY A N 1
ATOM 3432 C CA . GLY A 1 431 ? 1.529 -4.466 -18.318 1.00 92.31 431 GLY A CA 1
ATOM 3433 C C . GLY A 1 431 ? 0.962 -3.145 -18.842 1.00 92.31 431 GLY A C 1
ATOM 3434 O O . GLY A 1 431 ? 0.530 -2.321 -18.027 1.00 92.31 431 GLY A O 1
ATOM 3435 N N . TRP A 1 432 ? 0.838 -2.975 -20.169 1.00 95.38 432 TRP A N 1
ATOM 3436 C CA . TRP A 1 432 ? 0.21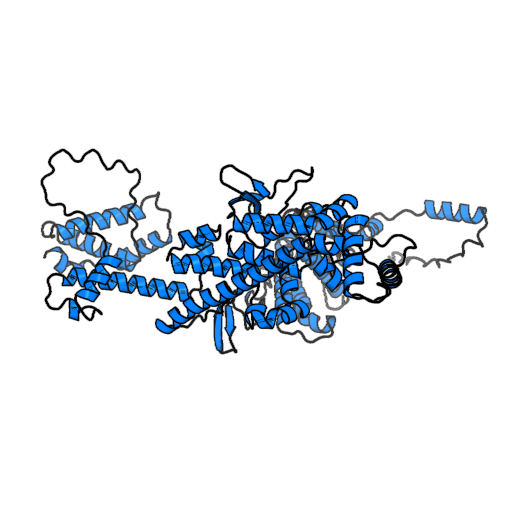4 -1.798 -20.794 1.00 95.38 432 TRP A CA 1
ATOM 3437 C C . TRP A 1 432 ? -1.233 -1.571 -20.333 1.00 95.38 432 TRP A C 1
ATOM 3439 O O . TRP A 1 432 ? -1.778 -0.494 -20.534 1.00 95.38 432 TRP A O 1
ATOM 3449 N N . ARG A 1 433 ? -1.890 -2.540 -19.687 1.00 95.06 433 ARG A N 1
ATOM 3450 C CA . ARG A 1 433 ? -3.265 -2.397 -19.179 1.00 95.06 433 ARG A CA 1
ATOM 3451 C C . ARG A 1 433 ? -3.366 -1.728 -17.808 1.00 95.06 433 ARG A C 1
ATOM 3453 O O . ARG A 1 433 ? -4.454 -1.321 -17.409 1.00 95.06 433 ARG A O 1
ATOM 3460 N N . ARG A 1 434 ? -2.271 -1.616 -17.050 1.00 94.88 434 ARG A N 1
ATOM 3461 C CA . ARG A 1 434 ? -2.289 -1.150 -15.646 1.00 94.88 434 ARG A CA 1
ATOM 3462 C C . ARG A 1 434 ? -2.405 0.364 -15.524 1.00 94.88 434 ARG A C 1
ATOM 3464 O O . ARG A 1 434 ? -1.818 1.085 -16.319 1.00 94.88 434 ARG A O 1
ATOM 3471 N N . LEU A 1 435 ? -3.112 0.858 -14.507 1.00 95.00 435 LEU A N 1
ATOM 3472 C CA . LEU A 1 435 ? -3.171 2.297 -14.219 1.00 95.00 435 LEU A CA 1
ATOM 3473 C C . LEU A 1 435 ? -1.773 2.853 -13.905 1.00 95.00 435 LEU A C 1
ATOM 3475 O O . LEU A 1 435 ? -1.340 3.824 -14.514 1.00 95.00 435 LEU A O 1
ATOM 3479 N N . PHE A 1 436 ? -1.044 2.180 -13.012 1.00 93.81 436 PHE A N 1
ATOM 3480 C CA . PHE A 1 436 ? 0.324 2.538 -12.648 1.00 93.81 436 PHE A CA 1
ATOM 3481 C C . PHE A 1 436 ? 1.337 1.728 -13.461 1.00 93.81 436 PHE A C 1
ATOM 3483 O O . PHE A 1 436 ? 1.415 0.506 -13.320 1.00 93.81 436 PHE A O 1
ATOM 3490 N N . ILE A 1 437 ? 2.143 2.422 -14.264 1.00 94.56 437 ILE A N 1
ATOM 3491 C CA . ILE A 1 437 ? 3.255 1.855 -15.034 1.00 94.56 437 ILE A CA 1
ATOM 3492 C C . ILE A 1 437 ? 4.503 2.651 -14.686 1.00 94.56 437 ILE A C 1
ATOM 3494 O O . ILE A 1 437 ? 4.503 3.867 -14.833 1.00 94.56 437 ILE A O 1
ATOM 3498 N N . VAL A 1 438 ? 5.553 1.976 -14.224 1.00 93.31 438 VAL A N 1
ATOM 3499 C CA . VAL A 1 438 ? 6.811 2.621 -13.860 1.00 93.31 438 VAL A CA 1
ATOM 3500 C C . VAL A 1 438 ? 7.806 2.485 -14.999 1.00 93.31 438 VAL A C 1
ATOM 3502 O O . VAL A 1 438 ? 8.118 1.372 -15.418 1.00 93.31 438 VAL A O 1
ATOM 3505 N N . ALA A 1 439 ? 8.363 3.606 -15.442 1.00 92.44 439 ALA A N 1
ATOM 3506 C CA . ALA A 1 439 ? 9.534 3.606 -16.303 1.00 92.44 439 ALA A CA 1
ATOM 3507 C C . ALA A 1 439 ? 10.759 3.119 -15.502 1.00 92.44 439 ALA A C 1
ATOM 3509 O O . ALA A 1 439 ? 11.066 3.655 -14.430 1.00 92.44 439 ALA A O 1
ATOM 3510 N N . GLY A 1 440 ? 11.427 2.065 -15.977 1.00 85.38 440 GLY A N 1
ATOM 3511 C CA . GLY A 1 440 ? 12.466 1.364 -15.225 1.00 85.38 440 GLY A CA 1
ATOM 3512 C C . GLY A 1 440 ? 13.666 2.242 -14.858 1.00 85.38 440 GLY A C 1
ATOM 3513 O O . GLY A 1 440 ? 14.012 3.196 -15.557 1.00 85.38 440 GLY A O 1
ATOM 3514 N N . GLY A 1 441 ? 14.348 1.896 -13.761 1.00 81.00 441 GLY A N 1
ATOM 3515 C CA . GLY A 1 441 ? 15.595 2.550 -13.354 1.00 81.00 441 GLY A CA 1
ATOM 3516 C C . GLY A 1 441 ? 15.455 4.041 -13.066 1.00 81.00 441 GLY A C 1
ATOM 3517 O O . GLY A 1 441 ? 14.787 4.431 -12.108 1.00 81.00 441 GLY A O 1
ATOM 3518 N N . GLN A 1 442 ? 16.141 4.844 -13.883 1.00 82.00 442 GLN A N 1
ATOM 3519 C CA . GLN A 1 442 ? 16.104 6.312 -13.883 1.00 82.00 442 GLN A CA 1
ATOM 3520 C C . GLN A 1 442 ? 15.166 6.875 -14.968 1.00 82.00 442 GLN A C 1
ATOM 3522 O O . GLN A 1 442 ? 15.291 8.036 -15.331 1.00 82.00 442 GLN A O 1
ATOM 3527 N N . GLY A 1 443 ? 14.263 6.054 -15.514 1.00 88.19 443 GLY A N 1
ATOM 3528 C CA . GLY A 1 443 ? 13.231 6.467 -16.466 1.00 88.19 443 GLY A CA 1
ATOM 3529 C C . GLY A 1 443 ? 13.385 5.930 -17.889 1.00 88.19 443 GLY A C 1
ATOM 3530 O O . GLY A 1 443 ? 12.414 5.972 -18.614 1.00 88.19 443 GLY A O 1
ATOM 3531 N N . PHE A 1 444 ? 14.532 5.383 -18.298 1.00 93.38 444 PHE A N 1
ATOM 3532 C CA . PHE A 1 444 ? 14.763 4.887 -19.674 1.00 93.38 444 PHE A CA 1
ATOM 3533 C C . PHE A 1 444 ? 15.218 3.422 -19.714 1.00 93.38 444 PHE A C 1
ATOM 3535 O O . PHE A 1 444 ? 16.056 3.037 -20.528 1.00 93.38 444 PHE A O 1
ATOM 3542 N N . GLN A 1 445 ? 14.725 2.610 -18.781 1.00 92.62 445 GLN A N 1
ATOM 3543 C CA . GLN A 1 445 ? 14.941 1.160 -18.759 1.00 92.62 445 GLN A CA 1
ATOM 3544 C C . GLN A 1 445 ? 13.606 0.426 -18.885 1.00 92.62 445 GLN A C 1
ATOM 3546 O O . GLN A 1 445 ? 12.549 1.060 -18.837 1.00 92.62 445 GLN A O 1
ATOM 3551 N N . GLU A 1 446 ? 13.671 -0.904 -18.995 1.00 94.12 446 GLU A N 1
ATOM 3552 C CA . GLU A 1 446 ? 12.499 -1.767 -19.148 1.00 94.12 446 GLU A CA 1
ATOM 3553 C C . GLU A 1 446 ? 11.397 -1.399 -18.138 1.00 94.12 446 GLU A C 1
ATOM 3555 O O . GLU A 1 446 ? 11.651 -1.397 -16.920 1.00 94.12 446 GLU A O 1
ATOM 3560 N N . PRO A 1 447 ? 10.196 -1.026 -18.614 1.00 94.88 447 PRO A N 1
ATOM 3561 C CA . PRO A 1 447 ? 9.109 -0.663 -17.727 1.00 94.88 447 PRO A CA 1
ATOM 3562 C C . PRO A 1 447 ? 8.643 -1.845 -16.885 1.00 94.88 447 PRO A C 1
ATOM 3564 O O . PRO A 1 447 ? 8.770 -3.009 -17.254 1.00 94.88 447 PRO A O 1
ATOM 3567 N N . TYR A 1 448 ? 8.054 -1.542 -15.735 1.00 91.62 448 TYR A N 1
ATOM 3568 C CA . TYR A 1 448 ? 7.461 -2.558 -14.879 1.00 91.62 448 TYR A CA 1
ATOM 3569 C C . TYR A 1 448 ? 6.219 -2.031 -14.170 1.00 91.62 448 TYR A C 1
ATOM 3571 O O . TYR A 1 448 ? 5.994 -0.828 -14.031 1.00 91.62 448 TYR A O 1
ATOM 3579 N N . VAL A 1 449 ? 5.410 -2.956 -13.666 1.00 90.06 449 VAL A N 1
ATOM 3580 C CA . VAL A 1 449 ? 4.218 -2.650 -12.870 1.00 90.06 449 VAL A CA 1
ATOM 3581 C C . VAL A 1 449 ? 4.457 -3.033 -11.413 1.00 90.06 449 VAL A C 1
ATOM 3583 O O . VAL A 1 449 ? 5.210 -3.964 -11.109 1.00 90.06 449 VAL A O 1
ATOM 3586 N N . PHE A 1 450 ? 3.824 -2.330 -10.474 1.00 80.31 450 PHE A N 1
ATOM 3587 C CA . PHE A 1 450 ? 3.912 -2.711 -9.065 1.00 80.31 450 PHE A CA 1
ATOM 3588 C C . PHE A 1 450 ? 3.191 -4.044 -8.845 1.00 80.31 450 PHE A C 1
ATOM 3590 O O . PHE A 1 450 ? 1.969 -4.124 -8.899 1.00 80.31 450 PHE A O 1
ATOM 3597 N N . THR A 1 451 ? 3.946 -5.103 -8.556 1.00 66.12 451 THR A N 1
ATOM 3598 C CA . THR A 1 451 ? 3.383 -6.446 -8.336 1.00 66.12 451 THR A CA 1
ATOM 3599 C C . THR A 1 451 ? 2.868 -6.644 -6.907 1.00 66.12 451 THR A C 1
ATOM 3601 O O . THR A 1 451 ? 2.154 -7.605 -6.626 1.00 66.12 451 THR A O 1
ATOM 3604 N N . SER A 1 452 ? 3.238 -5.755 -5.975 1.00 69.00 452 SER A N 1
ATOM 3605 C CA . SER A 1 452 ? 2.819 -5.812 -4.569 1.00 69.00 452 SER A CA 1
ATOM 3606 C C . SER A 1 452 ? 3.017 -4.492 -3.811 1.00 69.00 452 SER A C 1
ATOM 3608 O O . SER A 1 452 ? 3.880 -3.673 -4.142 1.00 69.00 452 SER A O 1
ATOM 3610 N N . GLN A 1 453 ? 2.320 -4.351 -2.679 1.00 73.81 453 GLN A N 1
ATOM 3611 C CA . GLN A 1 453 ? 2.595 -3.317 -1.671 1.00 73.81 453 GLN A CA 1
ATOM 3612 C C . GLN A 1 453 ? 4.078 -3.298 -1.254 1.00 73.81 453 GLN A C 1
ATOM 3614 O O . GLN A 1 453 ? 4.661 -2.240 -1.032 1.00 73.81 453 GLN A O 1
ATOM 3619 N N . THR A 1 454 ? 4.724 -4.466 -1.173 1.00 75.50 454 THR A N 1
ATOM 3620 C CA . THR A 1 454 ? 6.132 -4.570 -0.771 1.00 75.50 454 THR A CA 1
ATOM 3621 C C . THR A 1 454 ? 7.063 -3.892 -1.774 1.00 75.50 454 THR A C 1
ATOM 3623 O O . THR A 1 454 ? 8.006 -3.223 -1.354 1.00 75.50 454 THR A O 1
ATOM 3626 N N . SER A 1 455 ? 6.801 -4.017 -3.081 1.00 77.56 455 SER A N 1
ATOM 3627 C CA . SER A 1 455 ? 7.574 -3.300 -4.109 1.00 77.56 455 SER A CA 1
ATOM 3628 C C . SER A 1 455 ? 7.401 -1.781 -4.023 1.00 77.56 455 SER A C 1
ATOM 3630 O O . SER A 1 455 ? 8.387 -1.048 -4.108 1.00 77.56 455 SER A O 1
ATOM 3632 N N . PHE A 1 456 ? 6.183 -1.305 -3.758 1.00 85.62 456 PHE A N 1
ATOM 3633 C CA . PHE A 1 456 ? 5.920 0.122 -3.575 1.00 85.62 456 PHE A CA 1
ATOM 3634 C C . PHE A 1 456 ? 6.619 0.668 -2.322 1.00 85.62 456 PHE A C 1
ATOM 3636 O O . PHE A 1 456 ? 7.403 1.610 -2.398 1.00 85.62 456 PHE A O 1
ATOM 3643 N N . ALA A 1 457 ? 6.451 0.005 -1.175 1.00 84.50 457 ALA A N 1
ATOM 3644 C CA . ALA A 1 457 ? 7.059 0.427 0.086 1.00 84.50 457 ALA A CA 1
ATOM 3645 C C . ALA A 1 457 ? 8.598 0.373 0.067 1.00 84.50 457 ALA A C 1
ATOM 3647 O O . ALA A 1 457 ? 9.255 1.117 0.791 1.00 84.50 457 ALA A O 1
ATOM 3648 N N . LYS A 1 458 ? 9.202 -0.498 -0.755 1.00 84.38 458 LYS A N 1
ATOM 3649 C CA . LYS A 1 458 ? 10.651 -0.462 -1.004 1.00 84.38 458 LYS A CA 1
ATOM 3650 C C . LYS A 1 458 ? 11.077 0.830 -1.696 1.00 84.38 458 LYS A C 1
ATOM 3652 O O . LYS A 1 458 ? 12.154 1.310 -1.376 1.00 84.38 458 LYS A O 1
ATOM 3657 N N . SER A 1 459 ? 10.257 1.378 -2.595 1.00 85.50 459 SER A N 1
ATOM 3658 C CA . SER A 1 459 ? 10.555 2.619 -3.327 1.00 85.50 459 SER A CA 1
ATOM 3659 C C . SER A 1 459 ? 10.621 3.821 -2.383 1.00 85.50 459 SER A C 1
ATOM 3661 O O . SER A 1 459 ? 11.592 4.568 -2.431 1.00 85.50 459 SER A O 1
ATOM 3663 N N . LEU A 1 460 ? 9.674 3.921 -1.444 1.00 88.19 460 LEU A N 1
ATOM 3664 C CA . LEU A 1 460 ? 9.650 4.967 -0.408 1.00 88.19 460 LEU A CA 1
ATOM 3665 C C . LEU A 1 460 ? 10.845 4.905 0.561 1.00 88.19 460 LEU A C 1
ATOM 3667 O O . LEU A 1 460 ? 11.205 5.900 1.176 1.00 88.19 460 LEU A O 1
ATOM 3671 N N . ARG A 1 461 ? 11.471 3.731 0.710 1.00 88.06 461 ARG A N 1
ATOM 3672 C CA . ARG A 1 461 ? 12.620 3.512 1.607 1.00 88.06 461 ARG A CA 1
ATOM 3673 C C . ARG A 1 461 ? 13.980 3.655 0.924 1.00 88.06 461 ARG A C 1
ATOM 3675 O O . ARG A 1 461 ? 15.005 3.423 1.562 1.00 88.06 461 ARG A O 1
ATOM 3682 N N . GLN A 1 462 ? 14.021 3.974 -0.369 1.00 88.31 462 GLN A N 1
ATOM 3683 C CA . GLN A 1 462 ? 15.295 4.146 -1.066 1.00 88.31 462 GLN A CA 1
ATOM 3684 C C . GLN A 1 462 ? 15.983 5.420 -0.591 1.00 88.31 462 GLN A C 1
ATOM 3686 O O . GLN A 1 462 ? 15.336 6.454 -0.457 1.00 88.31 462 GLN A O 1
ATOM 3691 N N . LYS A 1 463 ? 17.305 5.358 -0.381 1.00 88.75 463 LYS A N 1
ATOM 3692 C CA . LYS A 1 463 ? 18.103 6.502 0.094 1.00 88.75 463 LYS A CA 1
ATOM 3693 C C . LYS A 1 463 ? 17.894 7.755 -0.758 1.00 88.75 463 LYS A C 1
ATOM 3695 O O . LYS A 1 463 ? 17.782 8.840 -0.215 1.00 88.75 463 LYS A O 1
ATOM 3700 N N . THR A 1 464 ? 17.800 7.583 -2.072 1.00 87.19 464 THR A N 1
ATOM 3701 C CA . THR A 1 464 ? 17.518 8.639 -3.052 1.00 87.19 464 THR A CA 1
ATOM 3702 C C . THR A 1 464 ? 16.174 9.322 -2.817 1.00 87.19 464 THR A C 1
ATOM 3704 O O . THR A 1 464 ? 16.123 10.542 -2.774 1.00 87.19 464 THR A O 1
ATOM 3707 N N . PHE A 1 465 ? 15.100 8.553 -2.610 1.00 89.56 465 PHE A N 1
ATOM 3708 C CA . PHE A 1 465 ? 13.779 9.104 -2.294 1.00 89.56 465 PHE A CA 1
ATOM 3709 C C . PHE A 1 465 ? 13.777 9.802 -0.933 1.00 89.56 465 PHE A C 1
ATOM 3711 O O . PHE A 1 465 ? 13.258 10.905 -0.802 1.00 89.56 465 PHE A O 1
ATOM 3718 N N . VAL A 1 466 ? 14.399 9.173 0.071 1.00 90.81 466 VAL A N 1
ATOM 3719 C CA . VAL A 1 466 ? 14.499 9.739 1.420 1.00 90.81 466 VAL A CA 1
ATOM 3720 C C . VAL A 1 466 ? 15.233 11.076 1.384 1.00 90.81 466 VAL A C 1
ATOM 3722 O O . VAL A 1 466 ? 14.713 12.072 1.865 1.00 90.81 466 VAL A O 1
ATOM 3725 N N . HIS A 1 467 ? 16.403 11.120 0.752 1.00 90.31 467 HIS A N 1
ATOM 3726 C CA . HIS A 1 467 ? 17.206 12.332 0.647 1.00 90.31 467 HIS A CA 1
ATOM 3727 C C . HIS A 1 467 ? 16.494 13.450 -0.128 1.00 90.31 467 HIS A C 1
ATOM 3729 O O . HIS A 1 467 ? 16.542 14.602 0.286 1.00 90.31 467 HIS A O 1
ATOM 3735 N N . ALA A 1 468 ? 15.785 13.116 -1.212 1.00 87.69 468 ALA A N 1
ATOM 3736 C CA . ALA A 1 468 ? 15.077 14.100 -2.030 1.00 87.69 468 ALA A CA 1
ATOM 3737 C C . ALA A 1 468 ? 13.893 14.773 -1.311 1.00 87.69 468 ALA A C 1
ATOM 3739 O O . ALA A 1 468 ? 13.466 15.852 -1.721 1.00 87.69 468 ALA A O 1
ATOM 3740 N N . HIS A 1 469 ? 13.336 14.151 -0.265 1.00 92.38 469 HIS A N 1
ATOM 3741 C CA . HIS A 1 469 ? 12.099 14.624 0.368 1.00 92.38 469 HIS A CA 1
ATOM 3742 C C . HIS A 1 469 ? 12.193 14.810 1.890 1.00 92.38 469 HIS A C 1
ATOM 3744 O O . HIS A 1 469 ? 11.239 15.300 2.496 1.00 92.38 469 HIS A O 1
ATOM 3750 N N . SER A 1 470 ? 13.323 14.474 2.524 1.00 91.56 470 SER A N 1
ATOM 3751 C CA . SER A 1 470 ? 13.500 14.605 3.977 1.00 91.56 470 SER A CA 1
ATOM 3752 C C . SER A 1 470 ? 13.423 16.052 4.457 1.00 91.56 470 SER A C 1
ATOM 3754 O O . SER A 1 470 ? 12.926 16.288 5.551 1.00 91.56 470 SER A O 1
ATOM 3756 N N . ALA A 1 471 ? 13.858 17.022 3.646 1.00 92.00 471 ALA A N 1
ATOM 3757 C CA . ALA A 1 471 ? 13.774 18.442 3.994 1.00 92.00 471 ALA A CA 1
ATOM 3758 C C . ALA A 1 471 ? 12.322 18.918 4.185 1.00 92.00 471 ALA A C 1
ATOM 3760 O O . ALA A 1 471 ? 12.044 19.721 5.068 1.00 92.00 471 ALA A O 1
ATOM 3761 N N . GLU A 1 472 ? 11.388 18.403 3.380 1.00 92.25 472 GLU A N 1
ATOM 3762 C CA . GLU A 1 472 ? 9.976 18.788 3.462 1.00 92.25 472 GLU A CA 1
ATOM 3763 C C . GLU A 1 472 ? 9.209 17.942 4.490 1.00 92.25 472 GLU A C 1
ATOM 3765 O O . GLU A 1 472 ? 8.380 18.462 5.235 1.00 92.25 472 GLU A O 1
ATOM 3770 N N . LEU A 1 473 ? 9.473 16.633 4.546 1.00 93.31 473 LEU A N 1
ATOM 3771 C CA . LEU A 1 473 ? 8.697 15.695 5.364 1.00 93.31 473 LEU A CA 1
ATOM 3772 C C . LEU A 1 473 ? 9.269 15.461 6.769 1.00 93.31 473 LEU A C 1
ATOM 3774 O O . LEU A 1 473 ? 8.516 15.076 7.664 1.00 93.31 473 LEU A O 1
ATOM 3778 N N . GLY A 1 474 ? 10.560 15.710 6.994 1.00 92.31 474 GLY A N 1
ATOM 3779 C CA . GLY A 1 474 ? 11.243 15.334 8.233 1.00 92.31 474 GLY A CA 1
ATOM 3780 C C . GLY A 1 474 ? 11.109 13.834 8.513 1.00 92.31 474 GLY A C 1
ATOM 3781 O O . GLY A 1 474 ? 11.143 13.012 7.594 1.00 92.31 474 GLY A O 1
ATOM 3782 N N . ASP A 1 475 ? 10.879 13.479 9.776 1.00 87.75 475 ASP A N 1
ATOM 3783 C CA . ASP A 1 475 ? 10.793 12.083 10.229 1.00 87.75 475 ASP A CA 1
ATOM 3784 C C . ASP A 1 475 ? 9.607 11.300 9.641 1.00 87.75 475 ASP A C 1
ATOM 3786 O O . ASP A 1 475 ? 9.654 10.067 9.547 1.00 87.75 475 ASP A O 1
ATOM 3790 N N . LEU A 1 476 ? 8.563 11.994 9.164 1.00 92.19 476 LEU A N 1
ATOM 3791 C CA . LEU A 1 476 ? 7.385 11.365 8.552 1.00 92.19 476 LEU A CA 1
ATOM 3792 C C . LEU A 1 476 ? 7.741 10.530 7.321 1.00 92.19 476 LEU A C 1
ATOM 3794 O O . LEU A 1 476 ? 7.032 9.575 6.997 1.00 92.19 476 LEU A O 1
ATOM 3798 N N . ILE A 1 477 ? 8.867 10.823 6.665 1.00 92.12 477 ILE A N 1
ATOM 3799 C CA . ILE A 1 477 ? 9.329 10.071 5.497 1.00 92.12 477 ILE A CA 1
ATOM 3800 C C . ILE A 1 477 ? 9.527 8.580 5.796 1.00 92.12 477 ILE A C 1
ATOM 3802 O O . ILE A 1 477 ? 9.259 7.725 4.951 1.00 92.12 477 ILE A O 1
ATOM 3806 N N . HIS A 1 478 ? 9.927 8.248 7.025 1.00 88.00 478 HIS A N 1
ATOM 3807 C CA . HIS A 1 478 ? 10.107 6.871 7.476 1.00 88.00 478 HIS A CA 1
ATOM 3808 C C . HIS A 1 478 ? 8.783 6.192 7.841 1.00 88.00 478 HIS A C 1
ATOM 3810 O O . HIS A 1 478 ? 8.700 4.957 7.868 1.00 88.00 478 HIS A O 1
ATOM 3816 N N . ALA A 1 479 ? 7.740 6.985 8.091 1.00 89.31 479 ALA A N 1
ATOM 3817 C CA . ALA A 1 479 ? 6.404 6.499 8.379 1.00 89.31 479 ALA A CA 1
ATOM 3818 C C . ALA A 1 479 ? 5.578 6.215 7.113 1.00 89.31 479 ALA A C 1
ATOM 3820 O O . ALA A 1 479 ? 4.609 5.456 7.200 1.00 89.31 479 ALA A O 1
ATOM 3821 N N . LEU A 1 480 ? 5.965 6.748 5.947 1.00 91.81 480 LEU A N 1
ATOM 3822 C CA . LEU A 1 480 ? 5.173 6.665 4.720 1.00 91.81 480 LEU A CA 1
ATOM 3823 C C . LEU A 1 480 ? 4.868 5.225 4.280 1.00 91.81 480 LEU A C 1
ATOM 3825 O O . LEU A 1 480 ? 5.744 4.398 4.011 1.00 91.81 480 LEU A O 1
ATOM 3829 N N . SER A 1 481 ? 3.575 4.950 4.137 1.00 91.50 481 SER A N 1
ATOM 3830 C CA . SER A 1 481 ? 3.031 3.804 3.412 1.00 91.50 481 SER A CA 1
ATOM 3831 C C . SER A 1 481 ? 1.563 4.069 3.097 1.00 91.50 481 SER A C 1
ATOM 3833 O O . SER A 1 481 ? 0.880 4.699 3.904 1.00 91.50 481 SER A O 1
ATOM 3835 N N . LEU A 1 482 ? 1.066 3.551 1.970 1.00 92.81 482 LEU A N 1
ATOM 3836 C CA . LEU A 1 482 ? -0.348 3.694 1.599 1.00 92.81 482 LEU A CA 1
ATOM 3837 C C . LEU A 1 482 ? -1.271 3.181 2.720 1.00 92.81 482 LEU A C 1
ATOM 3839 O O . LEU A 1 482 ? -2.203 3.875 3.109 1.00 92.81 482 LEU A O 1
ATOM 3843 N N . ALA A 1 483 ? -0.933 2.046 3.341 1.00 91.69 483 ALA A N 1
ATOM 3844 C CA . ALA A 1 483 ? -1.681 1.504 4.472 1.00 91.69 483 ALA A CA 1
ATOM 3845 C C . ALA A 1 483 ? -1.778 2.443 5.690 1.00 91.69 483 ALA A C 1
ATOM 3847 O O . ALA A 1 483 ? -2.835 2.485 6.318 1.00 91.69 483 ALA A O 1
ATOM 3848 N N . ARG A 1 484 ? -0.705 3.167 6.042 1.00 93.19 484 ARG A N 1
ATOM 3849 C CA . ARG A 1 484 ? -0.722 4.126 7.164 1.00 93.19 484 ARG A CA 1
ATOM 3850 C C . ARG A 1 484 ? -1.474 5.398 6.807 1.00 93.19 484 ARG A C 1
ATOM 3852 O O . ARG A 1 484 ? -2.274 5.845 7.612 1.00 93.19 484 ARG A O 1
ATOM 3859 N N . ILE A 1 485 ? -1.283 5.918 5.594 1.00 95.69 485 ILE A N 1
ATOM 3860 C CA . ILE A 1 485 ? -2.013 7.093 5.092 1.00 95.69 485 ILE A CA 1
ATOM 3861 C C . ILE A 1 485 ? -3.515 6.812 5.092 1.00 95.69 485 ILE A C 1
ATOM 3863 O O . ILE A 1 485 ? -4.282 7.566 5.677 1.00 95.69 485 ILE A O 1
ATOM 3867 N N . ARG A 1 486 ? -3.920 5.667 4.528 1.00 95.19 486 ARG A N 1
ATOM 3868 C CA . ARG A 1 486 ? -5.306 5.190 4.555 1.00 95.19 486 ARG A CA 1
ATOM 3869 C C . ARG A 1 486 ? -5.845 5.100 5.978 1.00 95.19 486 ARG A C 1
ATOM 3871 O O . ARG A 1 486 ? -6.984 5.473 6.230 1.00 95.19 486 ARG A O 1
ATOM 3878 N N . ALA A 1 487 ? -5.057 4.531 6.891 1.00 95.12 487 ALA A N 1
ATOM 3879 C CA . ALA A 1 487 ? -5.498 4.348 8.262 1.00 95.12 487 ALA A CA 1
ATOM 3880 C C . ALA A 1 487 ? -5.673 5.679 8.991 1.00 95.12 487 ALA A C 1
ATOM 3882 O O . ALA A 1 487 ? -6.687 5.854 9.656 1.00 95.12 487 ALA A O 1
ATOM 3883 N N . THR A 1 488 ? -4.737 6.612 8.812 1.00 96.88 488 THR A N 1
ATOM 3884 C CA . THR A 1 488 ? -4.845 7.971 9.341 1.00 96.88 488 THR A CA 1
ATOM 3885 C C . THR A 1 488 ? -6.061 8.694 8.774 1.00 96.88 488 THR A C 1
ATOM 3887 O O . THR A 1 488 ? -6.844 9.203 9.561 1.00 96.88 488 THR A O 1
ATOM 3890 N N . ALA A 1 489 ? -6.295 8.645 7.458 1.00 97.00 489 ALA A N 1
ATOM 3891 C CA . ALA A 1 489 ? -7.483 9.237 6.837 1.00 97.00 489 ALA A CA 1
ATOM 3892 C C . ALA A 1 489 ? -8.792 8.689 7.438 1.00 97.00 489 ALA A C 1
ATOM 3894 O O . ALA A 1 489 ? -9.688 9.450 7.782 1.00 97.00 489 ALA A O 1
ATOM 3895 N N . GLY A 1 490 ? -8.891 7.368 7.632 1.00 95.94 490 GLY A N 1
ATOM 3896 C CA . GLY A 1 490 ? -10.060 6.769 8.282 1.00 95.94 490 GLY A CA 1
ATOM 3897 C C . GLY A 1 490 ? -10.228 7.201 9.742 1.00 95.94 490 GLY A C 1
ATOM 3898 O O . GLY A 1 490 ? -11.343 7.469 10.173 1.00 95.94 490 GLY A O 1
ATOM 3899 N N . VAL A 1 491 ? -9.134 7.283 10.507 1.00 94.81 491 VAL A N 1
ATOM 3900 C CA . VAL A 1 491 ? -9.182 7.756 11.900 1.00 94.81 491 VAL A CA 1
ATOM 3901 C C . VAL A 1 491 ? -9.569 9.230 11.980 1.00 94.81 491 VAL A C 1
ATOM 3903 O O . VAL A 1 491 ? -10.324 9.574 12.875 1.00 94.81 491 VAL A O 1
ATOM 3906 N N . LEU A 1 492 ? -9.139 10.079 11.045 1.00 96.12 492 LEU A N 1
ATOM 3907 C CA . LEU A 1 492 ? -9.578 11.478 10.993 1.00 96.12 492 LEU A CA 1
ATOM 3908 C C . LEU A 1 492 ? -11.092 11.585 10.778 1.00 96.12 492 LEU A C 1
ATOM 3910 O O . LEU A 1 492 ? -11.752 12.268 11.545 1.00 96.12 492 LEU A O 1
ATOM 3914 N N . VAL A 1 493 ? -11.675 10.779 9.879 1.00 95.69 493 VAL A N 1
ATOM 3915 C CA . VAL A 1 493 ? -13.146 10.701 9.739 1.00 95.69 493 VAL A CA 1
ATOM 3916 C C . VAL A 1 493 ? -13.826 10.326 11.061 1.00 95.69 493 VAL A C 1
ATOM 3918 O O . VAL A 1 493 ? -14.898 10.844 11.374 1.00 95.69 493 VAL A O 1
ATOM 3921 N N . TYR A 1 494 ? -13.228 9.430 11.850 1.00 92.94 494 TYR A N 1
ATOM 3922 C CA . TYR A 1 494 ? -13.733 9.132 13.190 1.00 92.94 494 TYR A CA 1
ATOM 3923 C C . TYR A 1 494 ? -13.585 10.325 14.140 1.00 92.94 494 TYR A C 1
ATOM 3925 O O . TYR A 1 494 ? -14.538 10.631 14.840 1.00 92.94 494 TYR A O 1
ATOM 3933 N N . LEU A 1 495 ? -12.434 10.998 14.170 1.00 89.06 495 LEU A N 1
ATOM 3934 C CA . LEU A 1 495 ? -12.206 12.155 15.042 1.00 89.06 495 LEU A CA 1
ATOM 3935 C C . LEU A 1 495 ? -13.172 13.309 14.726 1.00 89.06 495 LEU A C 1
ATOM 3937 O O . LEU A 1 495 ? -13.684 13.928 15.655 1.00 89.06 495 LEU A O 1
ATOM 3941 N N . ASP A 1 496 ? -13.493 13.519 13.449 1.00 87.94 496 ASP A N 1
ATOM 3942 C CA . ASP A 1 496 ? -14.405 14.576 12.999 1.00 87.94 496 ASP A CA 1
ATOM 3943 C C . ASP A 1 496 ? -15.876 14.258 13.288 1.00 87.94 496 ASP A C 1
ATOM 3945 O O . ASP A 1 496 ? -16.686 15.150 13.530 1.00 87.94 496 ASP A O 1
ATOM 3949 N N . SER A 1 497 ? -16.254 12.977 13.222 1.00 86.69 497 SER A N 1
ATOM 3950 C CA . SER A 1 497 ? -17.664 12.567 13.257 1.00 86.69 497 SER A CA 1
ATOM 3951 C C . SER A 1 497 ? -18.090 11.793 14.499 1.00 86.69 497 SER A C 1
ATOM 3953 O O . SER A 1 497 ? -19.284 11.575 14.695 1.00 86.69 497 SER A O 1
ATOM 3955 N N . LEU A 1 498 ? -17.125 11.326 15.290 1.00 82.75 498 LEU A N 1
ATOM 3956 C CA . LEU A 1 498 ? -17.276 10.412 16.425 1.00 82.75 498 LEU A CA 1
ATOM 3957 C C . LEU A 1 498 ? -18.053 9.126 16.104 1.00 82.75 498 LEU A C 1
ATOM 3959 O O . LEU A 1 498 ? -18.615 8.495 16.996 1.00 82.75 498 LEU A O 1
ATOM 3963 N N . SER A 1 499 ? -18.074 8.713 14.832 1.00 84.88 499 SER A N 1
ATOM 3964 C CA . SER A 1 499 ? -18.846 7.563 14.357 1.00 84.88 499 SER A CA 1
ATOM 3965 C C . SER A 1 499 ? -17.952 6.483 13.749 1.00 84.88 499 SER A C 1
ATOM 3967 O O . SER A 1 499 ? -17.225 6.697 12.773 1.00 84.88 499 SER A O 1
ATOM 3969 N N . ILE A 1 500 ? -18.048 5.273 14.308 1.00 88.88 500 ILE A N 1
ATOM 3970 C CA . ILE A 1 500 ? -17.365 4.081 13.784 1.00 88.88 500 ILE A CA 1
ATOM 3971 C C . ILE A 1 500 ? -17.967 3.656 12.441 1.00 88.88 500 ILE A C 1
ATOM 3973 O O . ILE A 1 500 ? -17.256 3.116 11.594 1.00 88.88 500 ILE A O 1
ATOM 3977 N N . GLU A 1 501 ? -19.253 3.923 12.226 1.00 91.56 501 GLU A N 1
ATOM 3978 C CA . GLU A 1 501 ? -19.985 3.715 10.975 1.00 91.56 501 GLU A CA 1
ATOM 3979 C C . GLU A 1 501 ? -19.321 4.507 9.850 1.00 91.56 501 GLU A C 1
ATOM 3981 O O . GLU A 1 501 ? -18.814 3.910 8.900 1.00 91.56 501 GLU A O 1
ATOM 3986 N N . LYS A 1 502 ? -19.228 5.835 10.011 1.00 92.44 502 LYS A N 1
ATOM 3987 C CA . LYS A 1 502 ? -18.649 6.743 9.011 1.00 92.44 502 LYS A CA 1
ATOM 3988 C C . LYS A 1 502 ? -17.187 6.412 8.722 1.00 92.44 502 LYS A C 1
ATOM 3990 O O . LYS A 1 502 ? -16.758 6.407 7.568 1.00 92.44 502 LYS A O 1
ATOM 3995 N N . MET A 1 503 ? -16.420 6.058 9.753 1.00 94.44 503 MET A N 1
ATOM 3996 C CA . MET A 1 503 ? -15.050 5.565 9.591 1.00 94.44 503 MET A CA 1
ATOM 3997 C C . MET A 1 503 ? -14.987 4.255 8.790 1.00 94.44 503 MET A C 1
ATOM 3999 O O . MET A 1 503 ? -14.112 4.067 7.944 1.00 94.44 503 MET A O 1
ATOM 4003 N N . ALA A 1 504 ? -15.874 3.303 9.074 1.00 93.69 504 ALA A N 1
ATOM 4004 C CA . ALA A 1 504 ? -15.896 2.018 8.390 1.00 93.69 504 ALA A CA 1
ATOM 4005 C C . ALA A 1 504 ? -16.299 2.166 6.917 1.00 93.69 504 ALA A C 1
ATOM 4007 O O . ALA A 1 504 ? -15.677 1.539 6.053 1.00 93.69 504 ALA A O 1
ATOM 4008 N N . GLU A 1 505 ? -17.276 3.028 6.638 1.00 93.75 505 GLU A N 1
ATOM 4009 C CA . GLU A 1 505 ? -17.729 3.404 5.299 1.00 93.75 505 GLU A CA 1
ATOM 4010 C C . GLU A 1 505 ? -16.618 4.083 4.497 1.00 93.75 505 GLU A C 1
ATOM 4012 O O . GLU A 1 505 ? -16.298 3.617 3.399 1.00 93.75 505 GLU A O 1
ATOM 4017 N N . SER A 1 506 ? -15.945 5.091 5.068 1.00 95.12 506 SER A N 1
ATOM 4018 C CA . SER A 1 506 ? -14.823 5.774 4.407 1.00 95.12 506 SER A CA 1
ATOM 4019 C C . SER A 1 506 ? -13.681 4.807 4.086 1.00 95.12 506 SER A C 1
ATOM 4021 O O . SER A 1 506 ? -13.056 4.888 3.030 1.00 95.12 506 SER A O 1
ATOM 4023 N N . LEU A 1 507 ? -13.454 3.814 4.950 1.00 93.25 507 LEU A N 1
ATOM 4024 C CA . LEU A 1 507 ? -12.492 2.737 4.744 1.00 93.25 507 LEU A CA 1
ATOM 4025 C C . LEU A 1 507 ? -13.041 1.565 3.917 1.00 93.25 507 LEU A C 1
ATOM 4027 O O . LEU A 1 507 ? -12.305 0.603 3.710 1.00 93.25 507 LEU A O 1
ATOM 4031 N N . GLY A 1 508 ? -14.298 1.547 3.473 1.00 90.12 508 GLY A N 1
ATOM 4032 C CA . GLY A 1 508 ? -14.898 0.412 2.756 1.00 90.12 508 GLY A CA 1
ATOM 4033 C C . GLY A 1 508 ? -14.748 -0.947 3.463 1.00 90.12 508 GLY A C 1
ATOM 4034 O O . GLY A 1 508 ? -14.537 -1.972 2.794 1.00 90.12 508 GLY A O 1
ATOM 4035 N N . ASN A 1 509 ? -14.793 -0.936 4.798 1.00 88.94 509 ASN A N 1
ATOM 4036 C CA . ASN A 1 509 ? -14.614 -2.068 5.708 1.00 88.94 509 ASN A CA 1
ATOM 4037 C C . ASN A 1 509 ? -15.860 -2.252 6.594 1.00 88.94 509 ASN A C 1
ATOM 4039 O O . ASN A 1 509 ? -16.696 -1.370 6.705 1.00 88.94 509 ASN A O 1
ATOM 4043 N N . SER A 1 510 ? -15.982 -3.395 7.276 1.00 88.88 510 SER A N 1
ATOM 4044 C CA . SER A 1 510 ? -16.992 -3.551 8.338 1.00 88.88 510 SER A CA 1
ATOM 4045 C C . SER A 1 510 ? -16.601 -2.759 9.593 1.00 88.88 510 SER A C 1
ATOM 4047 O O . SER A 1 510 ? -15.406 -2.717 9.903 1.00 88.88 510 SER A O 1
ATOM 4049 N N . LYS A 1 511 ? -17.581 -2.296 10.384 1.00 87.69 511 LYS A N 1
ATOM 4050 C CA . LYS A 1 511 ? -17.379 -1.623 11.688 1.00 87.69 511 LYS A CA 1
ATOM 4051 C C . LYS A 1 511 ? -16.351 -2.326 12.578 1.00 87.69 511 LYS A C 1
ATOM 4053 O O . LYS A 1 511 ? -15.358 -1.731 12.979 1.00 87.69 511 LYS A O 1
ATOM 4058 N N . ARG A 1 512 ? -16.507 -3.644 12.764 1.00 83.81 512 ARG A N 1
ATOM 4059 C CA . ARG A 1 512 ? -15.583 -4.479 13.555 1.00 83.81 512 ARG A CA 1
ATOM 4060 C C . ARG A 1 512 ? -14.129 -4.396 13.078 1.00 83.81 512 ARG A C 1
ATOM 4062 O O . ARG A 1 512 ? -13.208 -4.379 13.883 1.00 83.81 512 ARG A O 1
ATOM 4069 N N . VAL A 1 513 ? -13.910 -4.361 11.763 1.00 84.81 513 VAL A N 1
ATOM 4070 C CA . VAL A 1 513 ? -12.563 -4.269 11.175 1.00 84.81 513 VAL A CA 1
ATOM 4071 C C . VAL A 1 513 ? -11.985 -2.869 11.358 1.00 84.81 513 VAL A C 1
ATOM 4073 O O . VAL A 1 513 ? -10.809 -2.762 11.692 1.00 84.81 513 VAL A O 1
ATOM 4076 N N . ALA A 1 514 ? -12.782 -1.817 11.153 1.00 87.44 514 ALA A N 1
ATOM 4077 C CA . ALA A 1 514 ? -12.355 -0.439 11.393 1.00 87.44 514 ALA A CA 1
ATOM 4078 C C . ALA A 1 514 ? -11.946 -0.242 12.864 1.00 87.44 514 ALA A C 1
ATOM 4080 O O . ALA A 1 514 ? -10.812 0.142 13.146 1.00 87.44 514 ALA A O 1
ATOM 4081 N N . MET A 1 515 ? -12.809 -0.650 13.792 1.00 82.56 515 MET A N 1
ATOM 4082 C CA . MET A 1 515 ? -12.560 -0.563 15.228 1.00 82.56 515 MET A CA 1
ATOM 4083 C C . MET A 1 515 ? -11.310 -1.345 15.659 1.00 82.56 515 MET A C 1
ATOM 4085 O O . MET A 1 515 ? -10.403 -0.778 16.253 1.00 82.56 515 MET A O 1
ATOM 4089 N N . ASN A 1 516 ? -11.201 -2.628 15.295 1.00 79.62 516 ASN A N 1
ATOM 4090 C CA . ASN A 1 516 ? -10.147 -3.497 15.838 1.00 79.62 516 ASN A CA 1
ATOM 4091 C C . ASN A 1 516 ? -8.773 -3.320 15.176 1.00 79.62 516 ASN A C 1
ATOM 4093 O O . ASN A 1 516 ? -7.764 -3.788 15.708 1.00 79.62 516 ASN A O 1
ATOM 4097 N N . HIS A 1 517 ? -8.717 -2.747 13.969 1.00 80.88 517 HIS A N 1
ATOM 4098 C CA . HIS A 1 517 ? -7.480 -2.704 13.184 1.00 80.88 517 HIS A CA 1
ATOM 4099 C C . HIS A 1 517 ? -7.032 -1.312 12.760 1.00 80.88 517 HIS A C 1
ATOM 4101 O O . HIS A 1 517 ? -5.910 -1.207 12.255 1.00 80.88 517 HIS A O 1
ATOM 4107 N N . TYR A 1 518 ? -7.870 -0.286 12.909 1.00 88.00 518 TYR A N 1
ATOM 4108 C CA . TYR A 1 518 ? -7.554 1.073 12.476 1.00 88.00 518 TYR A CA 1
ATOM 4109 C C . TYR A 1 518 ? -7.602 2.075 13.623 1.00 88.00 518 TYR A C 1
ATOM 4111 O O . TYR A 1 518 ? -6.647 2.835 13.757 1.00 88.00 518 TYR A O 1
ATOM 4119 N N . LEU A 1 519 ? -8.652 2.056 14.448 1.00 85.19 519 LEU A N 1
ATOM 4120 C CA . LEU A 1 519 ? -8.782 2.980 15.573 1.00 85.19 519 LEU A CA 1
ATOM 4121 C C . LEU A 1 519 ? -7.859 2.546 16.730 1.00 85.19 519 LEU A C 1
ATOM 4123 O O . LEU A 1 519 ? -8.009 1.431 17.235 1.00 85.19 519 LEU A O 1
ATOM 4127 N N . PRO A 1 520 ? -6.874 3.364 17.148 1.00 85.25 520 PRO A N 1
ATOM 4128 C CA . PRO A 1 520 ? -6.026 3.017 18.282 1.00 85.25 520 PRO A CA 1
ATOM 4129 C C . PRO A 1 520 ? -6.842 2.920 19.585 1.00 85.25 520 PRO A C 1
ATOM 4131 O O . PRO A 1 520 ? -7.697 3.779 19.814 1.00 85.25 520 PRO A O 1
ATOM 4134 N N . PRO A 1 521 ? -6.555 1.942 20.469 1.00 76.31 521 PRO A N 1
ATOM 4135 C CA . PRO A 1 521 ? -7.297 1.752 21.719 1.00 76.31 521 PRO A CA 1
ATOM 4136 C C . PRO A 1 521 ? -7.355 2.998 22.606 1.00 76.31 521 PRO A C 1
ATOM 4138 O O . PRO A 1 521 ? -8.405 3.293 23.154 1.00 76.31 521 PRO A O 1
ATOM 4141 N N . THR A 1 522 ? -6.270 3.769 22.681 1.00 75.25 522 THR A N 1
ATOM 4142 C CA . THR A 1 522 ? -6.199 5.013 23.469 1.00 75.25 522 THR A CA 1
ATOM 4143 C C . THR A 1 522 ? -7.191 6.067 22.986 1.00 75.25 522 THR A C 1
ATOM 4145 O O . THR A 1 522 ? -7.833 6.724 23.796 1.00 75.25 522 THR A O 1
ATOM 4148 N N . ILE A 1 523 ? -7.374 6.191 21.665 1.00 81.50 523 ILE A N 1
ATOM 4149 C CA . ILE A 1 523 ? -8.364 7.116 21.094 1.00 81.50 523 ILE A CA 1
ATOM 4150 C C . ILE A 1 523 ? -9.773 6.637 21.442 1.00 81.50 523 ILE A C 1
ATOM 4152 O O . ILE A 1 523 ? -10.610 7.429 21.862 1.00 81.50 523 ILE A O 1
ATOM 4156 N N . MET A 1 524 ? -10.032 5.334 21.297 1.00 80.00 524 MET A N 1
ATOM 4157 C CA . MET A 1 524 ? -11.322 4.753 21.663 1.00 80.00 524 MET A CA 1
ATOM 4158 C C . MET A 1 524 ? -11.644 4.992 23.144 1.00 80.00 524 MET A C 1
ATOM 4160 O O . MET A 1 524 ? -12.725 5.480 23.459 1.00 80.00 524 MET A O 1
ATOM 4164 N N . GLN A 1 525 ? -10.696 4.690 24.032 1.00 75.19 525 GLN A N 1
ATOM 4165 C CA . GLN A 1 525 ? -10.856 4.832 25.474 1.00 75.19 525 GLN A CA 1
ATOM 4166 C C . GLN A 1 525 ? -11.161 6.280 25.866 1.00 75.19 525 GLN A C 1
ATOM 4168 O O . GLN A 1 525 ? -12.099 6.509 26.620 1.00 75.19 525 GLN A O 1
ATOM 4173 N N . PHE A 1 526 ? -10.452 7.258 25.292 1.00 77.00 526 PHE A N 1
ATOM 4174 C CA . PHE A 1 526 ? -10.722 8.678 25.529 1.00 77.00 526 PHE A CA 1
ATOM 4175 C C . PHE A 1 526 ? -12.185 9.053 25.246 1.00 77.00 526 PHE A C 1
ATOM 4177 O O . PHE A 1 526 ? -12.846 9.690 26.068 1.00 77.00 526 PHE A O 1
ATOM 4184 N N . PHE A 1 527 ? -12.720 8.636 24.093 1.00 75.56 527 PHE A N 1
ATOM 4185 C CA . PHE A 1 527 ? -14.111 8.931 23.752 1.00 75.56 527 PHE A CA 1
ATOM 4186 C C . PHE A 1 527 ? -15.098 8.133 24.600 1.00 75.56 527 PHE A C 1
ATOM 4188 O O . PHE A 1 527 ? -16.115 8.690 24.999 1.00 75.56 527 PHE A O 1
ATOM 4195 N N . GLN A 1 528 ? -14.806 6.872 24.919 1.00 76.06 528 GLN A N 1
ATOM 4196 C CA . GLN A 1 528 ? -15.638 6.070 25.820 1.00 76.06 528 GLN A CA 1
ATOM 4197 C C . GLN A 1 528 ? -15.737 6.707 27.211 1.00 76.06 528 GLN A C 1
ATOM 4199 O O . GLN A 1 528 ? -16.841 6.890 27.713 1.00 76.06 528 GLN A O 1
ATOM 4204 N N . GLU A 1 529 ? -14.615 7.122 27.801 1.00 72.81 529 GLU A N 1
ATOM 4205 C CA . GLU A 1 529 ? -14.592 7.834 29.083 1.00 72.81 529 GLU A CA 1
ATOM 4206 C C . GLU A 1 529 ? -15.377 9.146 29.011 1.00 72.81 529 GLU A C 1
ATOM 4208 O O . GLU A 1 529 ? -16.165 9.448 29.908 1.00 72.81 529 GLU A O 1
ATOM 4213 N N . ARG A 1 530 ? -15.220 9.909 27.923 1.00 73.31 530 ARG A N 1
ATOM 4214 C CA . ARG A 1 530 ? -15.989 11.137 27.694 1.00 73.31 530 ARG A CA 1
ATOM 4215 C C . ARG A 1 530 ? -17.495 10.864 27.635 1.00 73.31 530 ARG A C 1
ATOM 4217 O O . ARG A 1 530 ? -18.250 11.587 28.277 1.00 73.31 530 ARG A O 1
ATOM 4224 N N . TRP A 1 531 ? -17.934 9.842 26.901 1.00 74.50 531 TRP A N 1
ATOM 4225 C CA . TRP A 1 531 ? -19.350 9.469 26.805 1.00 74.50 531 TRP A CA 1
ATOM 4226 C C . TRP A 1 531 ? -19.923 9.016 28.147 1.00 74.50 531 TRP A C 1
ATOM 4228 O O . TRP A 1 531 ? -21.026 9.427 28.498 1.00 74.50 531 TRP A O 1
ATOM 4238 N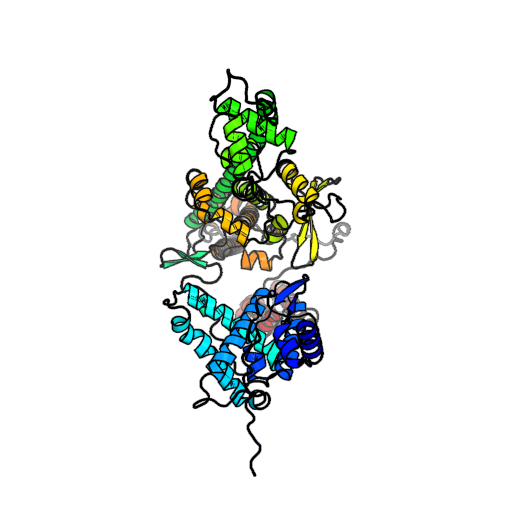 N . VAL A 1 532 ? -19.163 8.237 28.923 1.00 75.75 532 VAL A N 1
ATOM 4239 C CA . VAL A 1 532 ? -19.561 7.830 30.279 1.00 75.75 532 VAL A CA 1
ATOM 4240 C C . VAL A 1 532 ? -19.751 9.051 31.178 1.00 75.75 532 VAL A C 1
ATOM 4242 O O . VAL A 1 532 ? -20.782 9.148 31.835 1.00 75.75 532 VAL A O 1
ATOM 4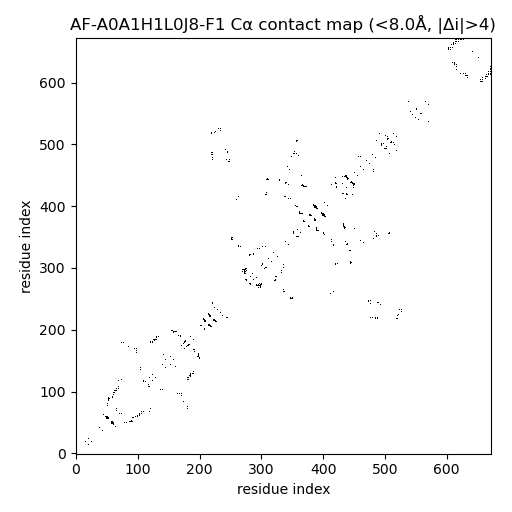245 N N . ARG A 1 533 ? -18.826 10.022 31.159 1.00 72.44 533 ARG A N 1
ATOM 4246 C CA . ARG A 1 533 ? -18.966 11.263 31.945 1.00 72.44 533 ARG A CA 1
ATOM 4247 C C . ARG A 1 533 ? -20.158 12.107 31.505 1.00 72.44 533 ARG A C 1
ATOM 4249 O O . ARG A 1 533 ? -20.885 12.609 32.352 1.00 72.44 533 ARG A O 1
ATOM 4256 N N . ILE A 1 534 ? -20.384 12.246 30.195 1.00 73.38 534 ILE A N 1
ATOM 4257 C CA . ILE A 1 534 ? -21.559 12.956 29.662 1.00 73.38 534 ILE A CA 1
ATOM 4258 C C . ILE A 1 534 ? -22.843 12.292 30.172 1.00 73.38 534 ILE A C 1
ATOM 4260 O O . ILE A 1 534 ? -23.724 12.977 30.684 1.00 73.38 534 ILE A O 1
ATOM 4264 N N . PHE A 1 535 ? -22.935 10.965 30.081 1.00 76.50 535 PHE A N 1
ATOM 4265 C CA . PHE A 1 535 ? -24.096 10.219 30.559 1.00 76.50 535 PHE A CA 1
ATOM 4266 C C . PHE A 1 535 ? -24.299 10.373 32.073 1.00 76.50 535 PHE A C 1
ATOM 4268 O O . PHE A 1 535 ? -25.401 10.687 32.512 1.00 76.50 535 PHE A O 1
ATOM 4275 N N . GLN A 1 536 ? -23.239 10.216 32.869 1.00 76.38 536 GLN A N 1
ATOM 4276 C CA . GLN A 1 536 ? -23.292 10.388 34.323 1.00 76.38 536 GLN A CA 1
ATOM 4277 C C . GLN A 1 536 ? -23.746 11.799 34.710 1.00 76.38 536 GLN A C 1
ATOM 4279 O O . GLN A 1 536 ? -24.656 11.936 35.524 1.00 76.38 536 GLN A O 1
ATOM 4284 N N . ASN A 1 537 ? -23.194 12.837 34.074 1.00 77.56 537 ASN A N 1
ATOM 4285 C CA . ASN A 1 537 ? -23.623 14.215 34.300 1.00 77.56 537 ASN A CA 1
ATOM 4286 C C . ASN A 1 537 ? -25.089 14.420 33.910 1.00 77.56 537 ASN A C 1
ATOM 4288 O O . ASN A 1 537 ? -25.823 15.035 34.672 1.00 77.56 537 ASN A O 1
ATOM 4292 N N . ALA A 1 538 ? -25.559 13.859 32.791 1.00 75.81 538 ALA A N 1
ATOM 4293 C CA . ALA A 1 538 ? -26.970 13.942 32.409 1.00 75.81 538 ALA A CA 1
ATOM 4294 C C . ALA A 1 538 ? -27.902 13.300 33.455 1.00 75.81 538 ALA A C 1
ATOM 4296 O O . ALA A 1 538 ? -28.937 13.877 33.790 1.00 75.81 538 ALA A O 1
ATOM 4297 N N . VAL A 1 539 ? -27.520 12.144 34.014 1.00 76.81 539 VAL A N 1
ATOM 4298 C CA . VAL A 1 539 ? -28.269 11.475 35.092 1.00 76.81 539 VAL A CA 1
ATOM 4299 C C . VAL A 1 539 ? -28.292 12.328 36.361 1.00 76.81 539 VAL A C 1
ATOM 4301 O O . VAL A 1 539 ? -29.363 12.526 36.932 1.00 76.81 539 VAL A O 1
ATOM 4304 N N . ILE A 1 540 ? -27.141 12.867 36.782 1.00 79.06 540 ILE A N 1
ATOM 4305 C CA . ILE A 1 540 ? -27.042 13.737 37.964 1.00 79.06 540 ILE A CA 1
ATOM 4306 C C . ILE A 1 540 ? -27.904 14.986 37.777 1.00 79.06 540 ILE A C 1
ATOM 4308 O O . ILE A 1 540 ? -28.697 15.306 38.658 1.00 79.06 540 ILE A O 1
ATOM 4312 N N . ILE A 1 541 ? -27.805 15.655 36.624 1.00 77.19 541 ILE A N 1
ATOM 4313 C CA . ILE A 1 541 ? -28.604 16.846 36.317 1.00 77.19 541 ILE A CA 1
ATOM 4314 C C . ILE A 1 541 ? -30.094 16.525 36.406 1.00 77.19 541 ILE A C 1
ATOM 4316 O O . ILE A 1 541 ? -30.845 17.268 37.030 1.00 77.19 541 ILE A O 1
ATOM 4320 N N . HIS A 1 542 ? -30.527 15.411 35.812 1.00 76.00 542 HIS A N 1
ATOM 4321 C CA . HIS A 1 542 ? -31.931 15.022 35.838 1.00 76.00 542 HIS A CA 1
ATOM 4322 C C . HIS A 1 542 ? -32.421 14.711 37.259 1.00 76.00 542 HIS A C 1
ATOM 4324 O O . HIS A 1 542 ? -33.506 15.146 37.640 1.00 76.00 542 HIS A O 1
ATOM 4330 N N . ALA A 1 543 ? -31.613 14.008 38.059 1.00 78.44 543 ALA A N 1
ATOM 4331 C CA . ALA A 1 543 ? -31.928 13.692 39.451 1.00 78.44 543 ALA A CA 1
ATOM 4332 C C . ALA A 1 543 ? -31.941 14.937 40.357 1.00 78.44 543 ALA A C 1
ATOM 4334 O O . ALA A 1 543 ? -32.713 15.004 41.309 1.00 78.44 543 ALA A O 1
ATOM 4335 N N . MET A 1 544 ? -31.102 15.929 40.050 1.00 80.00 544 MET A N 1
ATOM 4336 C CA . MET A 1 544 ? -30.911 17.142 40.846 1.00 80.00 544 MET A CA 1
ATOM 4337 C C . MET A 1 544 ? -31.672 18.358 40.301 1.00 80.00 544 MET A C 1
ATOM 4339 O O . MET A 1 544 ? -31.496 19.450 40.835 1.00 80.00 544 MET A O 1
ATOM 4343 N N . LYS A 1 545 ? -32.516 18.200 39.271 1.00 78.50 545 LYS A N 1
ATOM 4344 C CA . LYS A 1 545 ? -33.153 19.313 38.537 1.00 78.50 545 LYS A CA 1
ATOM 4345 C C . LYS A 1 545 ? -33.936 20.293 39.425 1.00 78.50 545 LYS A C 1
ATOM 4347 O O . LYS A 1 545 ? -33.943 21.486 39.150 1.00 78.50 545 LYS A O 1
ATOM 4352 N N . ASP A 1 546 ? -34.532 19.791 40.508 1.00 76.94 546 ASP A N 1
ATOM 4353 C CA . ASP A 1 546 ? -35.320 20.572 41.474 1.00 76.94 546 ASP A CA 1
ATOM 4354 C C . ASP A 1 546 ? -34.527 20.898 42.759 1.00 76.94 546 ASP A C 1
ATOM 4356 O O . ASP A 1 546 ? -35.045 21.490 43.707 1.00 76.94 546 ASP A O 1
ATOM 4360 N N . SER A 1 547 ? -33.254 20.496 42.824 1.00 80.69 547 SER A N 1
ATOM 4361 C CA . SER A 1 547 ? -32.389 20.676 43.986 1.00 80.69 547 SER A CA 1
ATOM 4362 C C . SER A 1 547 ? -31.581 21.964 43.885 1.00 80.69 547 SER A C 1
ATOM 4364 O O . SER A 1 547 ? -30.902 22.229 42.895 1.00 80.69 547 SER A O 1
ATOM 4366 N N . ARG A 1 548 ? -31.532 22.724 44.984 1.00 81.19 548 ARG A N 1
ATOM 4367 C CA . ARG A 1 548 ? -30.643 23.893 45.111 1.00 81.19 548 ARG A CA 1
ATOM 4368 C C . ARG A 1 548 ? -29.148 23.553 45.005 1.00 81.19 548 ARG A C 1
ATOM 4370 O O . ARG A 1 548 ? -28.346 24.460 44.838 1.00 81.19 548 ARG A O 1
ATOM 4377 N N . PHE A 1 549 ? -28.791 22.272 45.127 1.00 82.31 549 PHE A N 1
ATOM 4378 C CA . PHE A 1 549 ? -27.417 21.765 45.055 1.00 82.31 549 PHE A CA 1
ATOM 4379 C C . PHE A 1 549 ? -27.054 21.215 43.665 1.00 82.31 549 PHE A C 1
ATOM 4381 O O . PHE A 1 549 ? -26.069 20.499 43.536 1.00 82.31 549 PHE A O 1
ATOM 4388 N N . LEU A 1 550 ? -27.856 21.497 42.628 1.00 77.00 550 LEU A N 1
ATOM 4389 C CA . LEU A 1 550 ? -27.628 21.010 41.263 1.00 77.00 550 LEU A CA 1
ATOM 4390 C C . LEU A 1 550 ? -26.208 21.296 40.761 1.00 77.00 550 LEU A C 1
ATOM 4392 O O . LEU A 1 550 ? -25.544 20.380 40.290 1.00 77.00 550 LEU A O 1
ATOM 4396 N N . LEU A 1 551 ? -25.737 22.539 40.895 1.00 75.75 551 LEU A N 1
ATOM 4397 C CA . LEU A 1 551 ? -24.385 22.902 40.470 1.00 75.75 551 LEU A CA 1
ATOM 4398 C C . LEU A 1 551 ? -23.320 22.226 41.336 1.00 75.75 551 LEU A C 1
ATOM 4400 O O . LEU A 1 551 ? -22.398 21.646 40.779 1.00 75.75 551 LEU A O 1
ATOM 4404 N N . ASP A 1 552 ? -23.496 22.207 42.662 1.00 79.44 552 ASP A N 1
ATOM 4405 C CA . ASP A 1 552 ? -22.552 21.580 43.604 1.00 79.44 552 ASP A CA 1
ATOM 4406 C C . ASP A 1 552 ? -22.387 20.067 43.381 1.00 79.44 552 ASP A C 1
ATOM 4408 O O . ASP A 1 552 ? -21.350 19.494 43.708 1.00 79.44 552 ASP A O 1
ATOM 4412 N N . ALA A 1 553 ? -23.418 19.406 42.851 1.00 76.69 553 ALA A N 1
ATOM 4413 C CA . ALA A 1 553 ? -23.402 17.979 42.543 1.00 76.69 553 ALA A CA 1
ATOM 4414 C C . ALA A 1 553 ? -22.806 17.652 41.164 1.00 76.69 553 ALA A C 1
ATOM 4416 O O . ALA A 1 553 ? -22.657 16.477 40.833 1.00 76.69 553 ALA A O 1
ATOM 4417 N N . THR A 1 554 ? -22.480 18.665 40.360 1.00 76.31 554 THR A N 1
ATOM 4418 C CA . THR A 1 554 ? -21.945 18.517 39.001 1.00 76.31 554 THR A CA 1
ATOM 4419 C C . THR A 1 554 ? -20.581 19.188 38.867 1.00 76.31 554 THR A C 1
ATOM 4421 O O . THR A 1 554 ? -20.212 20.036 39.670 1.00 76.31 554 THR A O 1
ATOM 4424 N N . ASP A 1 555 ? -19.852 18.877 37.797 1.00 72.25 555 ASP A N 1
ATOM 4425 C CA . ASP A 1 555 ? -18.559 19.512 37.504 1.00 72.25 555 ASP A CA 1
ATOM 4426 C C . ASP A 1 555 ? -18.692 20.904 36.828 1.00 72.25 555 ASP A C 1
ATOM 4428 O O . ASP A 1 555 ? -17.713 21.422 36.287 1.00 72.25 555 ASP A O 1
ATOM 4432 N N . PHE A 1 556 ? -19.890 21.509 36.792 1.00 77.00 556 PHE A N 1
ATOM 4433 C CA . PHE A 1 556 ? -20.129 22.795 36.120 1.00 77.00 556 PHE A CA 1
ATOM 4434 C C . PHE A 1 556 ? -19.890 23.983 37.051 1.00 77.00 556 PHE A C 1
ATOM 4436 O O . PHE A 1 556 ? -20.421 24.048 38.156 1.00 77.00 556 PHE A O 1
ATOM 4443 N N . ASN A 1 557 ? -19.178 25.000 36.561 1.00 75.81 557 ASN A N 1
ATOM 4444 C CA . ASN A 1 557 ? -18.860 26.198 37.344 1.00 75.81 557 ASN A CA 1
ATOM 4445 C C . ASN A 1 557 ? -19.975 27.258 37.301 1.00 75.81 557 ASN A C 1
ATOM 4447 O O . ASN A 1 557 ? -19.908 28.264 38.008 1.00 75.81 557 ASN A O 1
ATOM 4451 N N . SER A 1 558 ? -20.975 27.096 36.425 1.00 76.44 558 SER A N 1
ATOM 4452 C CA . SER A 1 558 ? -22.088 28.042 36.273 1.00 76.44 558 SER A CA 1
ATOM 4453 C C . SER A 1 558 ? -23.297 27.427 35.562 1.00 76.44 558 SER A C 1
ATOM 4455 O O . SER A 1 558 ? -23.156 26.500 34.764 1.00 76.44 558 SER A O 1
ATOM 4457 N N . MET A 1 559 ? -24.478 28.027 35.758 1.00 73.19 559 MET A N 1
ATOM 4458 C CA . MET A 1 559 ? -25.690 27.666 35.005 1.00 73.19 559 MET A CA 1
ATOM 4459 C C . MET A 1 559 ? -25.515 27.827 33.488 1.00 73.19 559 MET A C 1
ATOM 4461 O O . MET A 1 559 ? -26.047 27.024 32.737 1.00 73.19 559 MET A O 1
ATOM 4465 N N . SER A 1 560 ? -24.735 28.806 33.017 1.00 69.31 560 SER A N 1
ATOM 4466 C CA . SER A 1 560 ? -24.446 28.983 31.582 1.00 69.31 560 SER A CA 1
ATOM 4467 C C . SER A 1 560 ? -23.566 27.874 30.993 1.00 69.31 560 SER A C 1
ATOM 4469 O O . SER A 1 560 ? -23.567 27.639 29.786 1.00 69.31 560 SER A O 1
ATOM 4471 N N . GLU A 1 561 ? -22.744 27.220 31.813 1.00 69.44 561 GLU A N 1
ATOM 4472 C CA . GLU A 1 561 ? -21.955 26.060 31.392 1.00 69.44 561 GLU A CA 1
ATOM 4473 C C . GLU A 1 561 ? -22.822 24.801 31.325 1.00 69.44 561 GLU A C 1
ATOM 4475 O O . GLU A 1 561 ? -22.759 24.071 30.337 1.00 69.44 561 GLU A O 1
ATOM 4480 N N . LEU A 1 562 ? -23.682 24.615 32.329 1.00 73.19 562 LEU A N 1
ATOM 4481 C CA . LEU A 1 562 ? -24.694 23.564 32.359 1.00 73.19 562 LEU A CA 1
ATOM 4482 C C . LEU A 1 562 ? -25.669 23.669 31.174 1.00 73.19 562 LEU A C 1
ATOM 4484 O O . LEU A 1 562 ? -25.956 22.666 30.530 1.00 73.19 562 LEU A O 1
ATOM 4488 N N . ASP A 1 563 ? -26.143 24.873 30.854 1.00 68.31 563 ASP A N 1
ATOM 4489 C CA . ASP A 1 563 ? -27.066 25.120 29.741 1.00 68.31 563 ASP A CA 1
ATOM 4490 C C . ASP A 1 563 ? -26.435 24.741 28.393 1.00 68.31 563 ASP A C 1
ATOM 4492 O O . ASP A 1 563 ? -26.978 23.919 27.660 1.00 68.31 563 ASP A O 1
ATOM 4496 N N . ARG A 1 564 ? -25.198 25.192 28.128 1.00 71.81 564 ARG A N 1
ATOM 4497 C CA . ARG A 1 564 ? -24.427 24.770 26.939 1.00 71.81 564 ARG A CA 1
ATOM 4498 C C . ARG A 1 564 ? -24.210 23.259 26.878 1.00 71.81 564 ARG A C 1
ATOM 4500 O O . ARG A 1 564 ? -24.197 22.678 25.793 1.00 71.81 564 ARG A O 1
ATOM 4507 N N . PHE A 1 565 ? -23.996 22.616 28.025 1.00 73.88 565 PHE A N 1
ATOM 4508 C CA . PHE A 1 565 ? -23.882 21.163 28.089 1.00 73.88 565 PHE A CA 1
ATOM 4509 C C . PHE A 1 565 ? -25.204 20.485 27.716 1.00 73.88 565 PHE A C 1
ATOM 4511 O O . PHE A 1 565 ? -25.195 19.548 26.921 1.00 73.88 565 PHE A O 1
ATOM 4518 N N . LEU A 1 566 ? -26.334 20.960 28.244 1.00 68.81 566 LEU A N 1
ATOM 4519 C CA . LEU A 1 566 ? -27.660 20.431 27.930 1.00 68.81 566 LEU A CA 1
ATOM 4520 C C . LEU A 1 566 ? -28.033 20.670 26.460 1.00 68.81 566 LEU A C 1
ATOM 4522 O O . LEU A 1 566 ? -28.490 19.743 25.803 1.00 68.81 566 LEU A O 1
ATOM 4526 N N . GLU A 1 567 ? -27.753 21.839 25.888 1.00 68.75 567 GLU A N 1
ATOM 4527 C CA . GLU A 1 567 ? -27.953 22.086 24.452 1.00 68.75 567 GLU A CA 1
ATOM 4528 C C . GLU A 1 567 ? -27.180 21.090 23.572 1.00 68.75 567 GLU A C 1
ATOM 4530 O O . GLU A 1 567 ? -27.688 20.616 22.554 1.00 68.75 567 GLU A O 1
ATOM 4535 N N . ALA A 1 568 ? -25.951 20.748 23.970 1.00 66.31 568 ALA A N 1
ATOM 4536 C CA . ALA A 1 568 ? -25.079 19.861 23.208 1.00 66.31 568 ALA A CA 1
ATOM 4537 C C . ALA A 1 568 ? -25.341 18.362 23.450 1.00 66.31 568 ALA A C 1
ATOM 4539 O O . ALA A 1 568 ? -25.028 17.537 22.584 1.00 66.31 568 ALA A O 1
ATOM 4540 N N . HIS A 1 569 ? -25.843 17.990 24.632 1.00 66.75 569 HIS A N 1
ATOM 4541 C CA . HIS A 1 569 ? -25.817 16.607 25.121 1.00 66.75 569 HIS A CA 1
ATOM 4542 C C . HIS A 1 569 ? -27.098 16.127 25.811 1.00 66.75 569 HIS A C 1
ATOM 4544 O O . HIS A 1 569 ? -27.174 14.944 26.150 1.00 66.75 569 HIS A O 1
ATOM 4550 N N . ALA A 1 570 ? -28.101 16.984 26.029 1.00 58.28 570 ALA A N 1
ATOM 4551 C CA . ALA A 1 570 ? -29.354 16.548 26.630 1.00 58.28 570 ALA A CA 1
ATOM 4552 C C . ALA A 1 570 ? -30.036 15.513 25.732 1.00 58.28 570 ALA A C 1
ATOM 4554 O O . ALA A 1 570 ? -30.280 15.728 24.540 1.00 58.28 570 ALA A O 1
ATOM 4555 N N . LEU A 1 571 ? -30.391 14.383 26.339 1.00 54.00 571 LEU A N 1
ATOM 4556 C CA . LEU A 1 571 ? -31.375 13.476 25.773 1.00 54.00 571 LEU A CA 1
ATOM 4557 C C . LEU A 1 571 ? -32.673 14.283 25.651 1.00 54.00 571 LEU A C 1
ATOM 4559 O O . LEU A 1 571 ? -33.179 14.778 26.658 1.00 54.00 571 LEU A O 1
ATOM 4563 N N . ARG A 1 572 ? -33.174 14.482 24.423 1.00 41.38 572 ARG A N 1
ATOM 4564 C CA . ARG A 1 572 ? -34.465 15.154 24.201 1.00 41.38 572 ARG A CA 1
ATOM 4565 C C . ARG A 1 572 ? -35.505 14.515 25.119 1.00 41.38 572 ARG A C 1
ATOM 4567 O O . ARG A 1 572 ? -35.548 13.288 25.209 1.00 41.38 572 ARG A O 1
ATOM 4574 N N . ALA A 1 573 ? -36.303 15.342 25.794 1.00 37.56 573 ALA A N 1
ATOM 4575 C CA . ALA A 1 573 ? -37.361 14.857 26.666 1.00 37.56 573 ALA A CA 1
ATOM 4576 C C . ALA A 1 573 ? -38.223 13.840 25.904 1.00 37.56 573 ALA A C 1
ATOM 4578 O O . ALA A 1 573 ? -38.628 14.091 24.764 1.00 37.56 573 ALA A O 1
ATOM 4579 N N . LEU A 1 574 ? -38.464 12.684 26.527 1.00 31.92 574 LEU A N 1
ATOM 4580 C CA . LEU A 1 574 ? -39.522 11.786 26.081 1.00 31.92 574 LEU A CA 1
ATOM 4581 C C . LEU A 1 574 ? -40.827 12.598 26.075 1.00 31.92 574 LEU A C 1
ATOM 4583 O O . LEU A 1 574 ? -41.003 13.413 26.984 1.00 31.92 574 LEU A O 1
ATOM 4587 N N . PRO A 1 575 ? -41.701 12.437 25.064 1.00 30.98 575 PRO A N 1
ATOM 4588 C CA . PRO A 1 575 ? -42.953 13.180 25.014 1.00 30.98 575 PRO A CA 1
ATOM 4589 C C . PRO A 1 575 ? -43.687 13.001 26.342 1.00 30.98 575 PRO A C 1
ATOM 4591 O O . PRO A 1 575 ? -43.897 11.869 26.777 1.00 30.98 575 PRO A O 1
ATOM 4594 N N . GLU A 1 576 ? -44.021 14.105 27.008 1.00 33.56 576 GLU A N 1
ATOM 4595 C CA . GLU A 1 576 ? -44.853 14.049 28.204 1.00 33.56 576 GLU A CA 1
ATOM 4596 C C . GLU A 1 576 ? -46.222 13.495 27.790 1.00 33.56 576 GLU A C 1
ATOM 4598 O O . GLU A 1 576 ? -46.970 14.138 27.052 1.00 33.56 576 GLU A O 1
ATOM 4603 N N . GLU A 1 577 ? -46.549 12.279 28.230 1.00 40.91 577 GLU A N 1
ATOM 4604 C CA . GLU A 1 577 ? -47.914 11.765 28.161 1.00 40.91 577 GLU A CA 1
ATOM 4605 C C . GLU A 1 577 ? -48.770 12.528 29.176 1.00 40.91 577 GLU A C 1
ATOM 4607 O O . GLU A 1 577 ? -48.976 12.108 30.313 1.00 40.91 577 GLU A O 1
ATOM 4612 N N . SER A 1 578 ? -49.251 13.699 28.777 1.00 34.94 578 SER A N 1
ATOM 4613 C CA . SER A 1 578 ? -50.173 14.503 29.571 1.00 34.94 578 SER A CA 1
ATOM 4614 C C . SER A 1 578 ? -51.322 15.004 28.695 1.00 34.94 578 SER A C 1
ATOM 4616 O O . SER A 1 578 ? -51.413 16.167 28.314 1.00 34.94 578 SER A O 1
ATOM 4618 N N . GLY A 1 579 ? -52.256 14.097 28.391 1.00 32.84 579 GLY A N 1
ATOM 4619 C CA . GLY A 1 579 ? -53.570 14.451 27.853 1.00 32.84 579 GLY A CA 1
ATOM 4620 C C . GLY A 1 579 ? -54.430 13.226 27.523 1.00 32.84 579 GLY A C 1
ATOM 4621 O O . GLY A 1 579 ? -53.915 12.280 26.927 1.00 32.84 579 GLY A O 1
ATOM 4622 N N . PRO A 1 580 ? -55.730 13.202 27.884 1.00 38.22 580 PRO A N 1
ATOM 4623 C CA . PRO A 1 580 ? -56.617 12.120 27.482 1.00 38.22 580 PRO A CA 1
ATOM 4624 C C . PRO A 1 580 ? -56.704 12.104 25.954 1.00 38.22 580 PRO A C 1
ATOM 4626 O O . PRO A 1 580 ? -57.028 13.121 25.336 1.00 38.22 580 PRO A O 1
ATOM 4629 N N . LEU A 1 581 ? -56.376 10.945 25.378 1.00 35.38 581 LEU A N 1
ATOM 4630 C CA . LEU A 1 581 ? -56.382 10.646 23.948 1.00 35.38 581 LEU A CA 1
ATOM 4631 C C . LEU A 1 581 ? -57.652 11.200 23.289 1.00 35.38 581 LEU A C 1
ATOM 4633 O O . LEU A 1 581 ? -58.724 10.601 23.353 1.00 35.38 581 LEU A O 1
ATOM 4637 N N . THR A 1 582 ? -57.519 12.361 22.651 1.00 32.56 582 THR A N 1
ATOM 4638 C CA . THR A 1 582 ? -58.486 12.851 21.676 1.00 32.56 582 THR A CA 1
ATOM 4639 C C . THR A 1 582 ? -57.981 12.444 20.301 1.00 32.56 582 THR A C 1
ATOM 4641 O O . THR A 1 582 ? -56.824 12.629 19.926 1.00 32.56 582 THR A O 1
ATOM 4644 N N . SER A 1 583 ? -58.875 11.768 19.599 1.00 38.75 583 SER A N 1
ATOM 4645 C CA . SER A 1 583 ? -58.693 10.954 18.406 1.00 38.75 583 SER A CA 1
ATOM 4646 C C . SER A 1 583 ? -58.343 11.758 17.147 1.00 38.75 583 SER A C 1
ATOM 4648 O O . SER A 1 583 ? -59.150 11.832 16.220 1.00 38.75 583 SER A O 1
ATOM 4650 N N . SER A 1 584 ? -57.161 12.376 17.082 1.00 35.66 584 SER A N 1
ATOM 4651 C CA . SER A 1 584 ? -56.716 13.038 15.842 1.00 35.66 584 SER A CA 1
ATOM 4652 C C . SER A 1 584 ? -55.214 12.974 15.542 1.00 35.66 584 SER A C 1
ATOM 4654 O O . SER A 1 584 ? -54.735 13.751 14.721 1.00 35.66 584 SER A O 1
ATOM 4656 N N . ALA A 1 585 ? -54.462 12.054 16.154 1.00 32.78 585 ALA A N 1
ATOM 4657 C CA . ALA A 1 585 ? -53.028 11.871 15.886 1.00 32.78 585 ALA A CA 1
ATOM 4658 C C . ALA A 1 585 ? -52.685 10.528 15.205 1.00 32.78 585 ALA A C 1
ATOM 4660 O O . ALA A 1 585 ? -51.554 10.063 15.282 1.00 32.78 585 ALA A O 1
ATOM 4661 N N . GLU A 1 586 ? -53.635 9.905 14.502 1.00 33.44 586 GLU A N 1
ATOM 4662 C CA . GLU A 1 586 ? -53.418 8.632 13.788 1.00 33.44 586 GLU A CA 1
ATOM 4663 C C . GLU A 1 586 ? -52.769 8.775 12.395 1.00 33.44 586 GLU A C 1
ATOM 4665 O O . GLU A 1 586 ? -52.783 7.830 11.616 1.00 33.44 586 GLU A O 1
ATOM 4670 N N . GLN A 1 587 ? -52.168 9.917 12.036 1.00 35.84 587 GLN A N 1
ATOM 4671 C CA . GLN A 1 587 ? -51.628 10.104 10.673 1.00 35.84 587 GLN A CA 1
ATOM 4672 C C . GLN A 1 587 ? -50.131 10.399 10.553 1.00 35.84 587 GLN A C 1
ATOM 4674 O O . GLN A 1 587 ? -49.688 10.839 9.495 1.00 35.84 587 GLN A O 1
ATOM 4679 N N . ALA A 1 588 ? -49.308 10.104 11.562 1.00 38.28 588 ALA A N 1
ATOM 4680 C CA . ALA A 1 588 ? -47.866 10.302 11.395 1.00 38.28 588 ALA A CA 1
ATOM 4681 C C . ALA A 1 588 ? -46.963 9.344 12.179 1.00 38.28 588 ALA A C 1
ATOM 4683 O O . ALA A 1 588 ? -45.966 9.803 12.705 1.00 38.28 588 ALA A O 1
ATOM 4684 N N . PHE A 1 589 ? -47.245 8.038 12.249 1.00 33.44 589 PHE A N 1
ATOM 4685 C CA . PHE A 1 589 ? -46.237 7.053 12.689 1.00 33.44 589 PHE A CA 1
ATOM 4686 C C . PHE A 1 589 ? -46.492 5.650 12.107 1.00 33.44 589 PHE A C 1
ATOM 4688 O O . PHE A 1 589 ? -46.559 4.658 12.820 1.00 33.44 589 PHE A O 1
ATOM 4695 N N . GLU A 1 590 ? -46.565 5.541 10.781 1.00 35.69 590 GLU A N 1
ATOM 4696 C CA . GLU A 1 590 ? -46.221 4.284 10.097 1.00 35.69 590 GLU A CA 1
ATOM 4697 C C . GLU A 1 590 ? -44.757 4.352 9.642 1.00 35.69 590 GLU A C 1
ATOM 4699 O O . GLU A 1 590 ? -44.434 4.415 8.459 1.00 35.69 590 GLU A O 1
ATOM 4704 N N . ALA A 1 591 ? -43.843 4.389 10.614 1.00 36.53 591 ALA A N 1
ATOM 4705 C CA . ALA A 1 591 ? -42.450 4.036 10.384 1.00 36.53 591 ALA A CA 1
ATOM 4706 C C . ALA A 1 591 ? -42.275 2.581 10.827 1.00 36.53 591 ALA A C 1
ATOM 4708 O O . ALA A 1 591 ? -42.268 2.258 12.013 1.00 36.53 591 ALA A O 1
ATOM 4709 N N . THR A 1 592 ? -42.173 1.688 9.850 1.00 42.38 592 THR A N 1
ATOM 4710 C CA . THR A 1 592 ? -41.777 0.292 10.037 1.00 42.38 592 THR A CA 1
ATOM 4711 C C . THR A 1 592 ? -40.460 0.203 10.817 1.00 42.38 592 THR A C 1
ATOM 4713 O O . THR A 1 592 ? -39.437 0.684 10.331 1.00 42.38 592 THR A O 1
ATOM 4716 N N . GLY A 1 593 ? -40.474 -0.464 11.977 1.00 43.19 593 GLY A N 1
ATOM 4717 C CA . GLY A 1 593 ? -39.266 -0.995 12.624 1.00 43.19 593 GLY A CA 1
ATOM 4718 C C . GLY A 1 593 ? -38.547 -0.083 13.624 1.00 43.19 593 GLY A C 1
ATOM 4719 O O . GLY A 1 593 ? -37.322 -0.006 13.595 1.00 43.19 593 GLY A O 1
ATOM 4720 N N . SER A 1 594 ? -39.264 0.593 14.523 1.00 40.06 594 SER A N 1
ATOM 4721 C CA . SER A 1 594 ? -38.637 1.258 15.676 1.00 40.06 594 SER A CA 1
ATOM 4722 C C . SER A 1 594 ? -38.070 0.218 16.655 1.00 40.06 594 SER A C 1
ATOM 4724 O O . SER A 1 594 ? -38.797 -0.324 17.484 1.00 40.06 594 SER A O 1
ATOM 4726 N N . GLU A 1 595 ? -36.774 -0.079 16.554 1.00 53.66 595 GLU A N 1
ATOM 4727 C CA . GLU A 1 595 ? -36.052 -0.927 17.510 1.00 53.66 595 GLU A CA 1
ATOM 4728 C C . GLU A 1 595 ? -35.504 -0.087 18.675 1.00 53.66 595 GLU A C 1
ATOM 4730 O O . GLU A 1 595 ? -34.883 0.959 18.474 1.00 53.66 595 GLU A O 1
ATOM 4735 N N . ILE A 1 596 ? -35.708 -0.555 19.909 1.00 52.31 596 ILE A N 1
ATOM 4736 C CA . ILE A 1 596 ? -35.099 0.030 21.110 1.00 52.31 596 ILE A CA 1
ATOM 4737 C C . ILE A 1 596 ? -33.817 -0.750 21.409 1.00 52.31 596 ILE A C 1
ATOM 4739 O O . ILE A 1 596 ? -33.860 -1.953 21.661 1.00 52.31 596 ILE A O 1
ATOM 4743 N N . VAL A 1 597 ? -32.670 -0.066 21.398 1.00 61.00 597 VAL A N 1
ATOM 4744 C CA . VAL A 1 597 ? -31.371 -0.667 21.736 1.00 61.00 597 VAL A CA 1
ATOM 4745 C C . VAL A 1 597 ? -31.096 -0.473 23.224 1.00 61.00 597 VAL A C 1
ATOM 4747 O O . VAL A 1 597 ? -30.993 0.658 23.697 1.00 61.00 597 VAL A O 1
ATOM 4750 N N . ILE A 1 598 ? -30.951 -1.579 23.955 1.00 65.50 598 ILE A N 1
ATOM 4751 C CA . ILE A 1 598 ? -30.699 -1.589 25.400 1.00 65.50 598 ILE A CA 1
ATOM 4752 C C . ILE A 1 598 ? -29.331 -2.230 25.650 1.00 65.50 598 ILE A C 1
ATOM 4754 O O . ILE A 1 598 ? -29.084 -3.362 25.235 1.00 65.50 598 ILE A O 1
ATOM 4758 N N . SER A 1 599 ? -28.441 -1.518 26.340 1.00 67.38 599 SER A N 1
ATOM 4759 C CA . SER A 1 599 ? -27.162 -2.073 26.798 1.00 67.38 599 SER A CA 1
ATOM 4760 C C . SER A 1 599 ? -27.387 -2.922 28.047 1.00 67.38 599 SER A C 1
ATOM 4762 O O . SER A 1 599 ? -27.895 -2.420 29.047 1.00 67.38 599 SER A O 1
ATOM 4764 N N . LEU A 1 600 ? -27.004 -4.198 27.991 1.00 78.12 600 LEU A N 1
ATOM 4765 C CA . LEU A 1 600 ? -27.206 -5.163 29.070 1.00 78.12 600 LEU A CA 1
ATOM 4766 C C . LEU A 1 600 ? -25.880 -5.815 29.461 1.00 78.12 600 LEU A C 1
ATOM 4768 O O . LEU A 1 600 ? -25.098 -6.228 28.605 1.00 78.12 600 LEU A O 1
ATOM 4772 N N . ASP A 1 601 ? -25.666 -5.952 30.762 1.00 77.00 601 ASP A N 1
ATOM 4773 C CA . ASP A 1 601 ? -24.629 -6.789 31.351 1.00 77.00 601 ASP A CA 1
ATOM 4774 C C . ASP A 1 601 ? -25.217 -7.601 32.517 1.00 77.00 601 ASP A C 1
ATOM 4776 O O . ASP A 1 601 ? -26.412 -7.527 32.817 1.00 77.00 601 ASP A O 1
ATOM 4780 N N . GLU A 1 602 ? -24.382 -8.420 33.156 1.00 82.62 602 GLU A N 1
ATOM 4781 C CA . GLU A 1 602 ? -24.778 -9.252 34.297 1.00 82.62 602 GLU A CA 1
ATOM 4782 C C . GLU A 1 602 ? -25.356 -8.427 35.461 1.00 82.62 602 GLU A C 1
ATOM 4784 O O . GLU A 1 602 ? -26.336 -8.844 36.074 1.00 82.62 602 GLU A O 1
ATOM 4789 N N . GLY A 1 603 ? -24.800 -7.242 35.734 1.00 69.88 603 GLY A N 1
ATOM 4790 C CA . GLY A 1 603 ? -25.239 -6.375 36.825 1.00 69.88 603 GLY A CA 1
ATOM 4791 C C . GLY A 1 603 ? -26.582 -5.708 36.536 1.00 69.88 603 GLY A C 1
ATOM 4792 O O . GLY A 1 603 ? -27.478 -5.749 37.376 1.00 69.88 603 GLY A O 1
ATOM 4793 N N . ILE A 1 604 ? -26.754 -5.153 35.333 1.00 75.56 604 ILE A N 1
ATOM 4794 C CA . ILE A 1 604 ? -28.006 -4.516 34.895 1.00 75.56 604 ILE A CA 1
ATOM 4795 C C . ILE A 1 604 ? -29.149 -5.534 34.904 1.00 75.56 604 ILE A C 1
ATOM 4797 O O . ILE A 1 604 ? -30.223 -5.258 35.441 1.00 75.56 604 ILE A O 1
ATOM 4801 N N . LEU A 1 605 ? -28.916 -6.735 34.365 1.00 84.94 605 LEU A N 1
ATOM 4802 C CA . LEU A 1 605 ? -29.905 -7.813 34.400 1.00 84.94 605 LEU A CA 1
ATOM 4803 C C . LEU A 1 605 ? -30.197 -8.263 35.836 1.00 84.94 605 LEU A C 1
ATOM 4805 O O . LEU A 1 605 ? -31.354 -8.507 36.166 1.00 84.94 605 LEU A O 1
ATOM 4809 N N . GLY A 1 606 ? -29.182 -8.320 36.704 1.00 82.12 606 GLY A N 1
ATOM 4810 C CA . GLY A 1 606 ? -29.360 -8.637 38.122 1.00 82.12 606 GLY A CA 1
ATOM 4811 C C . GLY A 1 606 ? -30.289 -7.644 38.818 1.00 82.12 606 GLY A C 1
ATOM 4812 O O . GLY A 1 606 ? -31.203 -8.056 39.531 1.00 82.12 606 GLY A O 1
ATOM 4813 N N . VAL A 1 607 ? -30.124 -6.345 38.557 1.00 77.88 607 VAL A N 1
ATOM 4814 C CA . VAL A 1 607 ? -30.996 -5.282 39.084 1.00 77.88 607 VAL A CA 1
ATOM 4815 C C . VAL A 1 607 ? -32.421 -5.404 38.544 1.00 77.88 607 VAL A C 1
ATOM 4817 O O . VAL A 1 607 ? -33.365 -5.387 39.330 1.00 77.88 607 VAL A O 1
ATOM 4820 N N . LEU A 1 608 ? -32.591 -5.580 37.228 1.00 84.88 608 LEU A N 1
ATOM 4821 C CA . LEU A 1 608 ? -33.912 -5.717 36.602 1.00 84.88 608 LEU A CA 1
ATOM 4822 C C . LEU A 1 608 ? -34.687 -6.922 37.155 1.00 84.88 608 LEU A C 1
ATOM 4824 O O . LEU A 1 608 ? -35.862 -6.797 37.497 1.00 84.88 608 LEU A O 1
ATOM 4828 N N . LEU A 1 609 ? -34.018 -8.069 37.304 1.00 89.38 609 LEU A N 1
ATOM 4829 C CA . LEU A 1 609 ? -34.613 -9.269 37.895 1.00 89.38 609 LEU A CA 1
ATOM 4830 C C . LEU A 1 609 ? -34.925 -9.078 39.384 1.00 89.38 609 LEU A C 1
ATOM 4832 O O . LEU A 1 609 ? -35.983 -9.497 39.844 1.00 89.38 609 LEU A O 1
ATOM 4836 N N . SER A 1 610 ? -34.042 -8.415 40.134 1.00 84.06 610 SER A N 1
ATOM 4837 C CA . SER A 1 610 ? -34.267 -8.113 41.555 1.00 84.06 610 SER A CA 1
ATOM 4838 C C . SER A 1 610 ? -35.485 -7.217 41.758 1.00 84.06 610 SER A C 1
ATOM 4840 O O . SER A 1 610 ? -36.296 -7.481 42.640 1.00 84.06 610 SER A O 1
ATOM 4842 N N . LEU A 1 611 ? -35.640 -6.188 40.921 1.00 82.06 611 LEU A N 1
ATOM 4843 C CA . LEU A 1 611 ? -36.778 -5.274 40.951 1.00 82.06 611 LEU A CA 1
ATOM 4844 C C . LEU A 1 611 ? -38.084 -5.991 40.594 1.00 82.06 611 LEU A C 1
ATOM 4846 O O . LEU A 1 611 ? -39.077 -5.829 41.300 1.00 82.06 611 LEU A O 1
ATOM 4850 N N . LYS A 1 612 ? -38.069 -6.816 39.540 1.00 91.00 612 LYS A N 1
ATOM 4851 C CA . LYS A 1 612 ? -39.211 -7.647 39.138 1.00 91.00 612 LYS A CA 1
ATOM 4852 C C . LYS A 1 612 ? -39.672 -8.545 40.292 1.00 91.00 612 LYS A C 1
ATOM 4854 O O . LYS A 1 612 ? -40.835 -8.497 40.678 1.00 91.00 612 LYS A O 1
ATOM 4859 N N . LEU A 1 613 ? -38.742 -9.287 40.898 1.00 90.00 613 LEU A N 1
ATOM 4860 C CA . LEU A 1 613 ? -39.012 -10.155 42.050 1.00 90.00 613 LEU A CA 1
ATOM 4861 C C . LEU A 1 613 ? -39.504 -9.362 43.272 1.00 90.00 613 LEU A C 1
ATOM 4863 O O . LEU A 1 613 ? -40.397 -9.808 43.987 1.00 90.00 613 LEU A O 1
ATOM 4867 N N . ALA A 1 614 ? -38.952 -8.172 43.521 1.00 84.19 614 ALA A N 1
ATOM 4868 C CA . ALA A 1 614 ? -39.393 -7.315 44.619 1.00 84.19 614 ALA A CA 1
ATOM 4869 C C . ALA A 1 614 ? -40.831 -6.805 44.410 1.00 84.19 614 ALA A C 1
ATOM 4871 O O . ALA A 1 614 ? -41.601 -6.739 45.367 1.00 84.19 614 ALA A O 1
ATOM 4872 N N . VAL A 1 615 ? -41.222 -6.505 43.168 1.00 87.88 615 VAL A N 1
ATOM 4873 C CA . VAL A 1 615 ? -42.601 -6.142 42.789 1.00 87.88 615 VAL A CA 1
ATOM 4874 C C . VAL A 1 615 ? -43.548 -7.329 42.945 1.00 87.88 615 VAL A C 1
ATOM 4876 O O . VAL A 1 615 ? -44.626 -7.169 43.516 1.00 87.88 615 VAL A O 1
ATOM 4879 N N . GLU A 1 616 ? -43.135 -8.525 42.522 1.00 90.06 616 GLU A N 1
ATOM 4880 C CA . GLU A 1 616 ? -43.893 -9.765 42.741 1.00 90.06 616 GLU A CA 1
ATOM 4881 C C . GLU A 1 616 ? -44.122 -10.031 44.242 1.00 90.06 616 GLU A C 1
ATOM 4883 O O . GLU A 1 616 ? -45.240 -10.349 44.649 1.00 90.06 616 GLU A O 1
ATOM 4888 N N . ASN A 1 617 ? -43.102 -9.809 45.081 1.00 90.44 617 ASN A N 1
ATOM 4889 C CA . ASN A 1 617 ? -43.193 -9.945 46.540 1.00 90.44 617 ASN A CA 1
ATOM 4890 C C . ASN A 1 617 ? -44.078 -8.868 47.196 1.00 90.44 617 ASN A C 1
ATOM 4892 O O . ASN A 1 617 ? -44.787 -9.136 48.171 1.00 90.44 617 ASN A O 1
ATOM 4896 N N . ALA A 1 618 ? -44.030 -7.631 46.695 1.00 86.25 618 ALA A N 1
ATOM 4897 C CA . ALA A 1 618 ? -44.837 -6.524 47.205 1.00 86.25 618 ALA A CA 1
ATOM 4898 C C . ALA A 1 618 ? -46.326 -6.679 46.850 1.00 86.25 618 ALA A C 1
ATOM 4900 O O . ALA A 1 618 ? -47.197 -6.291 47.644 1.00 86.25 618 ALA A O 1
ATOM 4901 N N . GLY A 1 619 ? -46.619 -7.280 45.691 1.00 84.81 619 GLY A N 1
ATOM 4902 C CA . GLY A 1 619 ? -47.969 -7.526 45.199 1.00 84.81 619 GLY A CA 1
ATOM 4903 C C . GLY A 1 619 ? -48.744 -6.215 44.984 1.00 84.81 619 GLY A C 1
ATOM 4904 O O . GLY A 1 619 ? -48.183 -5.255 44.459 1.00 84.81 619 GLY A O 1
ATOM 4905 N N . PRO A 1 620 ? -50.012 -6.109 45.434 1.00 82.88 620 PRO A N 1
ATOM 4906 C CA . PRO A 1 620 ? -50.829 -4.897 45.270 1.00 82.88 620 PRO A CA 1
ATOM 4907 C C . PRO A 1 620 ? -50.270 -3.635 45.945 1.00 82.88 620 PRO A C 1
ATOM 4909 O O . PRO A 1 620 ? -50.811 -2.552 45.747 1.00 82.88 620 PRO A O 1
ATOM 4912 N N . ARG A 1 621 ? -49.236 -3.771 46.785 1.00 80.75 621 ARG A N 1
ATOM 4913 C CA . ARG A 1 621 ? -48.583 -2.653 47.482 1.00 80.75 621 ARG A CA 1
ATOM 4914 C C . ARG A 1 621 ? -47.497 -1.978 46.645 1.00 80.75 621 ARG A C 1
ATOM 4916 O O . ARG A 1 621 ? -46.960 -0.969 47.084 1.00 80.75 621 ARG A O 1
ATOM 4923 N N . ALA A 1 622 ? -47.147 -2.533 45.486 1.00 79.62 622 ALA A N 1
ATOM 4924 C CA . ALA A 1 622 ? -46.140 -1.947 44.616 1.00 79.62 622 ALA A CA 1
ATOM 4925 C C . ALA A 1 622 ? -46.634 -0.624 44.007 1.00 79.62 622 ALA A C 1
ATOM 4927 O O . ALA A 1 622 ? -47.751 -0.538 43.493 1.00 79.62 622 ALA A O 1
ATOM 4928 N N . ALA A 1 623 ? -45.783 0.401 44.023 1.00 78.81 623 ALA A N 1
ATOM 4929 C CA . ALA A 1 623 ? -46.045 1.661 43.345 1.00 78.81 623 ALA A CA 1
ATOM 4930 C C . ALA A 1 623 ? -46.181 1.441 41.827 1.00 78.81 623 ALA A C 1
ATOM 4932 O O . ALA A 1 623 ? -45.482 0.610 41.244 1.00 78.81 623 ALA A O 1
ATOM 4933 N N . GLY A 1 624 ? -47.037 2.218 41.154 1.00 66.88 624 GLY A N 1
ATOM 4934 C CA . GLY A 1 624 ? -47.295 2.053 39.714 1.00 66.88 624 GLY A CA 1
ATOM 4935 C C . GLY A 1 624 ? -46.037 2.159 38.838 1.00 66.88 624 GLY A C 1
ATOM 4936 O O . GLY A 1 624 ? -45.903 1.448 37.846 1.00 66.88 624 GLY A O 1
ATOM 4937 N N . THR A 1 625 ? -45.063 2.974 39.247 1.00 64.31 625 THR A N 1
ATOM 4938 C CA . THR A 1 625 ? -43.746 3.064 38.598 1.00 64.31 625 THR A CA 1
ATOM 4939 C C . THR A 1 625 ? -42.928 1.781 38.752 1.00 64.31 625 THR A C 1
ATOM 4941 O O . THR A 1 625 ? -42.277 1.355 37.801 1.00 64.31 625 THR A O 1
ATOM 4944 N N . ALA A 1 626 ? -42.979 1.130 39.915 1.00 66.75 626 ALA A N 1
ATOM 4945 C CA . ALA A 1 626 ? -42.309 -0.145 40.150 1.00 66.75 626 ALA A CA 1
ATOM 4946 C C . ALA A 1 626 ? -42.950 -1.274 39.323 1.00 66.75 626 ALA A C 1
ATOM 4948 O O . ALA A 1 626 ? -42.238 -2.107 38.763 1.00 66.75 626 ALA A O 1
ATOM 4949 N N . VAL A 1 627 ? -44.280 -1.253 39.170 1.00 76.19 627 VAL A N 1
ATOM 4950 C CA . VAL A 1 627 ? -45.012 -2.183 38.294 1.00 76.19 627 VAL A CA 1
ATOM 4951 C C . VAL A 1 627 ? -44.585 -2.016 36.833 1.00 76.19 627 VAL A C 1
ATOM 4953 O O . VAL A 1 627 ? -44.232 -3.004 36.195 1.00 76.19 627 VAL A O 1
ATOM 4956 N N . TYR A 1 628 ? -44.504 -0.781 36.327 1.00 75.44 628 TYR A N 1
ATOM 4957 C CA . TYR A 1 628 ? -44.023 -0.508 34.966 1.00 75.44 628 TYR A CA 1
ATOM 4958 C C . TYR A 1 628 ? -42.618 -1.081 34.711 1.00 75.44 628 TYR A C 1
ATOM 4960 O O . TYR A 1 628 ? -42.382 -1.773 33.719 1.00 75.44 628 TYR A O 1
ATOM 4968 N N . TRP A 1 629 ? -41.674 -0.829 35.621 1.00 79.12 629 TRP A N 1
ATOM 4969 C CA . TRP A 1 629 ? -40.310 -1.337 35.472 1.00 79.12 629 TRP A CA 1
ATOM 4970 C C . TRP A 1 629 ? -40.221 -2.862 35.608 1.00 79.12 629 TRP A C 1
ATOM 4972 O O . TRP A 1 629 ? -39.381 -3.476 34.948 1.00 79.12 629 TRP A O 1
ATOM 4982 N N . SER A 1 630 ? -41.105 -3.480 36.397 1.00 82.56 630 SER A N 1
ATOM 4983 C CA . SER A 1 630 ? -41.254 -4.938 36.460 1.00 82.56 630 SER A CA 1
ATOM 4984 C C . SER A 1 630 ? -41.714 -5.522 35.119 1.00 82.56 630 SER A C 1
ATOM 4986 O O . SER A 1 630 ? -41.123 -6.481 34.621 1.00 82.56 630 SER A O 1
ATOM 4988 N N . GLU A 1 631 ? -42.704 -4.902 34.472 1.00 78.56 631 GLU A N 1
ATOM 4989 C CA . GLU A 1 631 ? -43.178 -5.321 33.147 1.00 78.56 631 GLU A CA 1
ATOM 4990 C C . GLU A 1 631 ? -42.112 -5.142 32.061 1.00 78.56 631 GLU A C 1
ATOM 4992 O O . GLU A 1 631 ? -41.941 -6.007 31.198 1.00 78.56 631 GLU A O 1
ATOM 4997 N N . PHE A 1 632 ? -41.360 -4.039 32.106 1.00 80.94 632 PHE A N 1
ATOM 4998 C CA . PHE A 1 632 ? -40.226 -3.820 31.212 1.00 80.94 632 PHE A CA 1
ATOM 4999 C C . PHE A 1 632 ? -39.148 -4.895 31.402 1.00 80.94 632 PHE A C 1
ATOM 5001 O O . PHE A 1 632 ? -38.715 -5.508 30.424 1.00 80.94 632 PHE A O 1
ATOM 5008 N N . ALA A 1 633 ? -38.761 -5.178 32.650 1.00 84.88 633 ALA A N 1
ATOM 5009 C CA . ALA A 1 633 ? -37.809 -6.237 32.975 1.00 84.88 633 ALA A CA 1
ATOM 5010 C C . ALA A 1 633 ? -38.284 -7.608 32.465 1.00 84.88 633 ALA A C 1
ATOM 5012 O O . ALA A 1 633 ? -37.498 -8.345 31.870 1.00 84.88 633 ALA A O 1
ATOM 5013 N N . ALA A 1 634 ? -39.575 -7.921 32.618 1.00 87.31 634 ALA A N 1
ATOM 5014 C CA . ALA A 1 634 ? -40.169 -9.157 32.115 1.00 87.31 634 ALA A CA 1
ATOM 5015 C C . ALA A 1 634 ? -40.118 -9.260 30.578 1.00 87.31 634 ALA A C 1
ATOM 5017 O O . ALA A 1 634 ? -39.815 -10.326 30.042 1.00 87.31 634 ALA A O 1
ATOM 5018 N N . LYS A 1 635 ? -40.360 -8.158 29.855 1.00 85.19 635 LYS A N 1
ATOM 5019 C CA . LYS A 1 635 ? -40.241 -8.119 28.385 1.00 85.19 635 LYS A CA 1
ATOM 5020 C C . LYS A 1 635 ? -38.798 -8.304 27.918 1.00 85.19 635 LYS A C 1
ATOM 5022 O O . LYS A 1 635 ? -38.568 -9.035 26.959 1.00 85.19 635 LYS A O 1
ATOM 5027 N N . VAL A 1 636 ? -37.833 -7.680 28.598 1.00 86.56 636 VAL A N 1
ATOM 5028 C CA . VAL A 1 636 ? -36.399 -7.849 28.303 1.00 86.56 636 VAL A CA 1
ATOM 5029 C C . VAL A 1 636 ? -35.965 -9.296 28.539 1.00 86.56 636 VAL A C 1
ATOM 5031 O O . VAL A 1 636 ? -35.327 -9.887 27.671 1.00 86.56 636 VAL A O 1
ATOM 5034 N N . GLU A 1 637 ? -36.351 -9.889 29.672 1.00 90.00 637 GLU A N 1
ATOM 5035 C CA . GLU A 1 637 ? -36.081 -11.297 29.985 1.00 90.00 637 GLU A CA 1
ATOM 5036 C C . GLU A 1 637 ? -36.666 -12.228 28.914 1.00 90.00 637 GLU A C 1
ATOM 5038 O O . GLU A 1 637 ? -35.932 -13.016 28.316 1.00 90.00 637 GLU A O 1
ATOM 5043 N N . SER A 1 638 ? -37.954 -12.072 28.597 1.00 89.00 638 SER A N 1
ATOM 5044 C CA . SER A 1 638 ? -38.637 -12.887 27.588 1.00 89.00 638 SER A CA 1
ATOM 5045 C C . SER A 1 638 ? -38.025 -12.737 26.192 1.00 89.00 638 SER A C 1
ATOM 5047 O O . SER A 1 638 ? -37.920 -13.721 25.460 1.00 89.00 638 SER A O 1
ATOM 5049 N N . HIS A 1 639 ? -37.569 -11.537 25.823 1.00 87.31 639 HIS A N 1
ATOM 5050 C CA . HIS A 1 639 ? -36.904 -11.318 24.542 1.00 87.31 639 HIS A CA 1
ATOM 5051 C C . HIS A 1 639 ? -35.554 -12.048 24.463 1.00 87.31 639 HIS A C 1
ATOM 5053 O O . HIS A 1 639 ? -35.286 -12.702 23.459 1.00 87.31 639 HIS A O 1
ATOM 5059 N N . ILE A 1 640 ? -34.733 -12.014 25.520 1.00 88.31 640 ILE A N 1
ATOM 5060 C CA . ILE A 1 640 ? -33.441 -12.730 25.570 1.00 88.31 640 ILE A CA 1
ATOM 5061 C C . ILE A 1 640 ? -33.640 -14.257 25.522 1.00 88.31 640 ILE A C 1
ATOM 5063 O O . ILE A 1 640 ? -32.817 -14.982 24.947 1.00 88.31 640 ILE A O 1
ATOM 5067 N N . GLU A 1 641 ? -34.724 -14.749 26.127 1.00 88.75 641 GLU A N 1
ATOM 5068 C CA . GLU A 1 641 ? -35.094 -16.169 26.127 1.00 88.75 641 GLU A CA 1
ATOM 5069 C C . GLU A 1 641 ? -35.741 -16.647 24.825 1.00 88.75 641 GLU A C 1
ATOM 5071 O O . GLU A 1 641 ? -35.752 -17.849 24.572 1.00 88.75 641 GLU A O 1
ATOM 5076 N N . SER A 1 642 ? -36.242 -15.737 23.987 1.00 88.38 642 SER A N 1
ATOM 5077 C CA . SER A 1 642 ? -36.863 -16.097 22.712 1.00 88.38 642 SER A CA 1
ATOM 5078 C C . SER A 1 642 ? -35.886 -16.818 21.780 1.00 88.38 642 SER A C 1
ATOM 5080 O O . SER A 1 642 ? -34.686 -16.518 21.759 1.00 88.38 642 SER A O 1
ATOM 5082 N N . ASP A 1 643 ? -36.401 -17.752 20.978 1.00 77.88 643 ASP A N 1
ATOM 5083 C CA . ASP A 1 643 ? -35.600 -18.535 20.027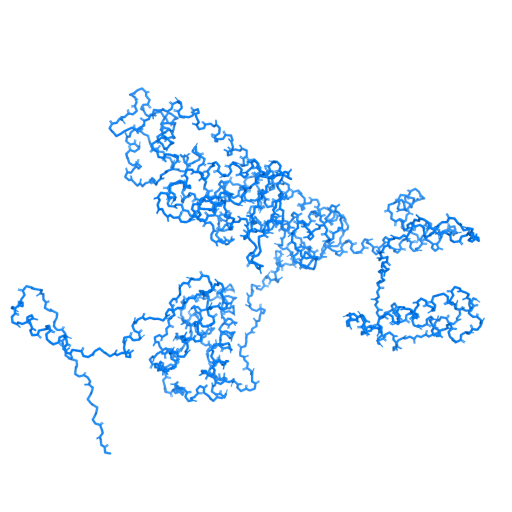 1.00 77.88 643 ASP A CA 1
ATOM 5084 C C . ASP A 1 643 ? -34.894 -17.652 18.983 1.00 77.88 643 ASP A C 1
ATOM 5086 O O . ASP A 1 643 ? -33.793 -17.982 18.536 1.00 77.88 643 ASP A O 1
ATOM 5090 N N . ASP A 1 644 ? -35.477 -16.491 18.676 1.00 76.44 644 ASP A N 1
ATOM 5091 C CA . ASP A 1 644 ? -34.971 -15.517 17.706 1.00 76.44 644 ASP A CA 1
ATOM 5092 C C . ASP A 1 644 ? -33.791 -14.674 18.234 1.00 76.44 644 ASP A C 1
ATOM 5094 O O . ASP A 1 644 ? -33.122 -13.979 17.464 1.00 76.44 644 ASP A O 1
ATOM 5098 N N . PHE A 1 645 ? -33.479 -14.739 19.534 1.00 79.94 645 PHE A N 1
ATOM 5099 C CA . PHE A 1 645 ? -32.383 -13.976 20.131 1.00 79.94 645 PHE A CA 1
ATOM 5100 C C . PHE A 1 645 ? -31.032 -14.704 20.013 1.00 79.94 645 PHE A C 1
ATOM 5102 O O . PHE A 1 645 ? -30.764 -15.708 20.672 1.00 79.94 645 PHE A O 1
ATOM 5109 N N . LEU A 1 646 ? -30.139 -14.183 19.167 1.00 76.75 646 LEU A N 1
ATOM 5110 C CA . LEU A 1 646 ? -28.936 -14.899 18.719 1.00 76.75 646 LEU A CA 1
ATOM 5111 C C . LEU A 1 646 ? -27.664 -14.670 19.560 1.00 76.75 646 LEU A C 1
ATOM 5113 O O . LEU A 1 646 ? -26.648 -15.290 19.248 1.00 76.75 646 LEU A O 1
ATOM 5117 N N . ASP A 1 647 ? -27.663 -13.804 20.584 1.00 77.00 647 ASP A N 1
ATOM 5118 C CA . ASP A 1 647 ? -26.445 -13.475 21.350 1.00 77.00 647 ASP A CA 1
ATOM 5119 C C . ASP A 1 647 ? -26.222 -14.428 22.554 1.00 77.00 647 ASP A C 1
ATOM 5121 O O . ASP A 1 647 ? -26.894 -14.308 23.588 1.00 77.00 647 ASP A O 1
ATOM 5125 N N . PRO A 1 648 ? -25.251 -15.367 22.479 1.00 76.94 648 PRO A N 1
ATOM 5126 C CA . PRO A 1 648 ? -24.994 -16.324 23.553 1.00 76.94 648 PRO A CA 1
ATOM 5127 C C . PRO A 1 648 ? -24.333 -15.694 24.788 1.00 76.94 648 PRO A C 1
ATOM 5129 O O . PRO A 1 648 ? -24.424 -16.264 25.876 1.00 76.94 648 PRO A O 1
ATOM 5132 N N . TYR A 1 649 ? -23.664 -14.542 24.652 1.00 76.56 649 TYR A N 1
ATOM 5133 C CA . TYR A 1 649 ? -23.053 -13.848 25.784 1.00 76.56 649 TYR A CA 1
ATOM 5134 C C . TYR A 1 649 ? -24.131 -13.225 26.668 1.00 76.56 649 TYR A C 1
ATOM 5136 O O . TYR A 1 649 ? -24.141 -13.475 27.871 1.00 76.56 649 TYR A O 1
ATOM 5144 N N . ILE A 1 650 ? -25.089 -12.508 26.076 1.00 81.88 650 ILE A N 1
ATOM 5145 C CA . ILE A 1 650 ? -26.193 -11.891 26.825 1.00 81.88 650 ILE A CA 1
ATOM 5146 C C . ILE A 1 650 ? -27.091 -12.954 27.473 1.00 81.88 650 ILE A C 1
ATOM 5148 O O . ILE A 1 650 ? -27.467 -12.804 28.635 1.00 81.88 650 ILE A O 1
ATOM 5152 N N . ARG A 1 651 ? -27.342 -14.088 26.800 1.00 87.25 651 ARG A N 1
ATOM 5153 C CA . ARG A 1 651 ? -28.008 -15.242 27.437 1.00 87.25 651 ARG A CA 1
ATOM 5154 C C . ARG A 1 651 ? -27.222 -15.769 28.640 1.00 87.25 651 ARG A C 1
ATOM 5156 O O . ARG A 1 651 ? -27.807 -16.049 29.683 1.00 87.25 651 ARG A O 1
ATOM 5163 N N . SER A 1 652 ? -25.893 -15.868 28.536 1.00 83.00 652 SER A N 1
ATOM 5164 C CA . SER A 1 652 ? -25.052 -16.241 29.680 1.00 83.00 652 SER A CA 1
ATOM 5165 C C . SER A 1 652 ? -25.114 -15.207 30.807 1.00 83.00 652 SER A C 1
ATOM 5167 O O . SER A 1 652 ? -25.094 -15.609 31.969 1.00 83.00 652 SER A O 1
ATOM 5169 N N . CYS A 1 653 ? -25.181 -13.911 30.494 1.00 81.81 653 CYS A N 1
ATOM 5170 C CA . CYS A 1 653 ? -25.371 -12.853 31.483 1.00 81.81 653 CYS A CA 1
ATOM 5171 C C . CYS A 1 653 ? -26.720 -12.987 32.192 1.00 81.81 653 CYS A C 1
ATOM 5173 O O . CYS A 1 653 ? -26.738 -12.884 33.410 1.00 81.81 653 CYS A O 1
ATOM 5175 N N . LEU A 1 654 ? -27.811 -13.305 31.482 1.00 90.31 654 LEU A N 1
ATOM 5176 C CA . LEU A 1 654 ? -29.124 -13.549 32.093 1.00 90.31 654 LEU A CA 1
ATOM 5177 C C . LEU A 1 654 ? -29.090 -14.732 33.075 1.00 90.31 654 LEU A C 1
ATOM 5179 O O . LEU A 1 654 ? -29.604 -14.632 34.188 1.00 90.31 654 LEU A O 1
ATOM 5183 N N . VAL A 1 655 ? -28.428 -15.835 32.705 1.00 89.75 655 VAL A N 1
ATOM 5184 C CA . VAL A 1 655 ? -28.266 -17.004 33.591 1.00 89.75 655 VAL A CA 1
ATOM 5185 C C . VAL A 1 655 ? -27.509 -16.639 34.869 1.00 89.75 655 VAL A C 1
ATOM 5187 O O . VAL A 1 655 ? -27.907 -17.046 35.957 1.00 89.75 655 VAL A O 1
ATOM 5190 N N . LYS A 1 656 ? -26.429 -15.860 34.755 1.00 87.69 656 LYS A N 1
ATOM 5191 C CA . LYS A 1 656 ? -25.657 -15.412 35.922 1.00 87.69 656 LYS A CA 1
ATOM 5192 C C . LYS A 1 656 ? -26.418 -14.386 36.761 1.00 87.69 656 LYS A C 1
ATOM 5194 O O . LYS A 1 656 ? -26.429 -14.501 37.981 1.00 87.69 656 LYS A O 1
ATOM 5199 N N . ALA A 1 657 ? -27.112 -13.456 36.107 1.00 87.88 657 ALA A N 1
ATOM 5200 C CA . ALA A 1 657 ? -27.948 -12.437 36.729 1.00 87.88 657 ALA A CA 1
ATOM 5201 C C . ALA A 1 657 ? -29.019 -13.049 37.643 1.00 87.88 657 ALA A C 1
ATOM 5203 O O . ALA A 1 657 ? -29.223 -12.572 38.756 1.00 87.88 657 ALA A O 1
ATOM 5204 N N . ARG A 1 658 ? -29.638 -14.165 37.230 1.00 90.50 658 ARG A N 1
ATOM 5205 C CA . ARG A 1 658 ? -30.570 -14.938 38.073 1.00 90.50 658 ARG A CA 1
ATOM 5206 C C . ARG A 1 658 ? -29.936 -15.438 39.373 1.00 90.50 658 ARG A C 1
ATOM 5208 O O . ARG A 1 658 ? -30.622 -15.516 40.384 1.00 90.50 658 ARG A O 1
ATOM 5215 N N . GLY A 1 659 ? -28.642 -15.762 39.357 1.00 84.25 659 GLY A N 1
ATOM 5216 C CA . GLY A 1 659 ? -27.898 -16.213 40.536 1.00 84.25 659 GLY A CA 1
ATOM 5217 C C . GLY A 1 659 ? -27.516 -15.098 41.513 1.00 84.25 659 GLY A C 1
ATOM 5218 O O . GLY A 1 659 ? -27.217 -15.394 42.666 1.00 84.25 659 GLY A O 1
ATOM 5219 N N . ILE A 1 660 ? -27.529 -13.836 41.072 1.00 84.69 660 ILE A N 1
ATOM 5220 C CA . ILE A 1 660 ? -27.182 -12.664 41.897 1.00 84.69 660 ILE A CA 1
ATOM 5221 C C . ILE A 1 660 ? -28.386 -11.767 42.218 1.00 84.69 660 ILE A C 1
ATOM 5223 O O . ILE A 1 660 ? -28.233 -10.790 42.950 1.00 84.69 660 ILE A O 1
ATOM 5227 N N . ALA A 1 661 ? -29.568 -12.075 41.677 1.00 86.31 661 ALA A N 1
ATOM 5228 C CA . ALA A 1 661 ? -30.777 -11.300 41.914 1.00 86.31 661 ALA A CA 1
ATOM 5229 C C . ALA A 1 661 ? -31.152 -11.317 43.408 1.00 86.31 661 ALA A C 1
ATOM 5231 O O . ALA A 1 661 ? -31.268 -12.374 44.027 1.00 86.31 661 ALA A O 1
ATOM 5232 N N . SER A 1 662 ? -31.345 -10.132 43.984 1.00 87.12 662 SER A N 1
ATOM 5233 C CA . SER A 1 662 ? -31.615 -9.915 45.403 1.00 87.12 662 SER A CA 1
ATOM 5234 C C . SER A 1 662 ? -32.793 -8.949 45.583 1.00 87.12 662 SER A C 1
ATOM 5236 O O . SER A 1 662 ? -32.594 -7.735 45.685 1.00 87.12 662 SER A O 1
ATOM 5238 N N . PRO A 1 663 ? -34.043 -9.453 45.624 1.00 85.19 663 PRO A N 1
ATOM 5239 C CA . PRO A 1 663 ? -35.231 -8.604 45.758 1.00 85.19 663 PRO A CA 1
ATOM 5240 C C . PRO A 1 663 ? -35.242 -7.768 47.044 1.00 85.19 663 PRO A C 1
ATOM 5242 O O . PRO A 1 663 ? -35.742 -6.647 47.044 1.00 85.19 663 PRO A O 1
ATOM 5245 N N . GLN A 1 664 ? -34.606 -8.258 48.112 1.00 80.62 664 GLN A N 1
ATOM 5246 C CA . GLN A 1 664 ? -34.506 -7.589 49.417 1.00 80.62 664 GLN A CA 1
ATOM 5247 C C . GLN A 1 664 ? -33.875 -6.191 49.330 1.00 80.62 664 GLN A C 1
ATOM 5249 O O . GLN A 1 664 ? -34.205 -5.313 50.121 1.00 80.62 664 GLN A O 1
ATOM 5254 N N . GLN A 1 665 ? -32.993 -5.959 48.351 1.00 75.50 665 GLN A N 1
ATOM 5255 C CA . GLN A 1 665 ? -32.364 -4.651 48.129 1.00 75.50 665 GLN A CA 1
ATOM 5256 C C . GLN A 1 665 ? -33.349 -3.591 47.609 1.00 75.50 665 GLN A C 1
ATOM 5258 O O . GLN A 1 665 ? -33.069 -2.400 47.714 1.00 75.50 665 GLN A O 1
ATOM 5263 N N . PHE A 1 666 ? -34.495 -4.013 47.067 1.00 73.25 666 PHE A N 1
ATOM 5264 C CA . PHE A 1 666 ? -35.468 -3.151 46.395 1.00 73.25 666 PHE A CA 1
ATOM 5265 C C . PHE A 1 666 ? -36.835 -3.115 47.092 1.00 73.25 666 PHE A C 1
ATOM 5267 O O . PHE A 1 666 ? -37.673 -2.302 46.718 1.00 73.25 666 PHE A O 1
ATOM 5274 N N . GLU A 1 667 ? -37.071 -3.922 48.132 1.00 74.19 667 GLU A N 1
ATOM 5275 C CA . GLU A 1 667 ? -38.364 -3.982 48.841 1.00 74.19 667 GLU A CA 1
ATOM 5276 C C . GLU A 1 667 ? -38.820 -2.617 49.385 1.00 74.19 667 GLU A C 1
ATOM 5278 O O . GLU A 1 667 ? -39.989 -2.256 49.238 1.00 74.19 667 GLU A O 1
ATOM 5283 N N . GLY A 1 668 ? -37.893 -1.826 49.939 1.00 64.88 668 GLY A N 1
ATOM 5284 C CA . GLY A 1 668 ? -38.176 -0.465 50.414 1.00 64.88 668 GLY A CA 1
ATOM 5285 C C . GLY A 1 668 ? -38.429 0.550 49.293 1.00 64.88 668 GLY A C 1
ATOM 5286 O O . GLY A 1 668 ? -39.108 1.540 49.516 1.00 64.88 668 GLY A O 1
ATOM 5287 N N . LEU A 1 669 ? -37.919 0.294 48.085 1.00 68.19 669 LEU A N 1
ATOM 5288 C CA . LEU A 1 669 ? -38.089 1.164 46.916 1.00 68.19 669 LEU A CA 1
ATOM 5289 C C . LEU A 1 669 ? -39.405 0.878 46.176 1.00 68.19 669 LEU A C 1
ATOM 5291 O O . LEU A 1 669 ? -40.010 1.775 45.599 1.00 68.19 669 LEU A O 1
ATOM 5295 N N . VAL A 1 670 ? -39.836 -0.385 46.172 1.00 71.69 670 VAL A N 1
ATOM 5296 C CA . VAL A 1 670 ? -40.990 -0.858 45.396 1.00 71.69 670 VAL A CA 1
ATOM 5297 C C . VAL A 1 670 ? -42.326 -0.407 45.983 1.00 71.69 670 VAL A C 1
ATOM 5299 O O . VAL A 1 670 ? -43.267 -0.186 45.224 1.00 71.69 670 VAL A O 1
ATOM 5302 N N . CYS A 1 671 ? -42.430 -0.273 47.307 1.00 70.88 671 CYS A N 1
ATOM 5303 C CA . CYS A 1 671 ? -43.689 0.096 47.965 1.00 70.88 671 CYS A CA 1
ATOM 5304 C C . CYS A 1 671 ? -43.878 1.615 48.142 1.00 70.88 671 CYS A C 1
ATOM 5306 O O . CYS A 1 671 ? -45.011 2.038 48.371 1.00 70.88 671 CYS A O 1
ATOM 5308 N N . GLY A 1 672 ? -42.809 2.409 47.982 1.00 53.47 672 GLY A N 1
ATOM 5309 C CA . GLY A 1 672 ? -42.795 3.849 48.269 1.00 53.47 672 GLY A CA 1
ATOM 5310 C C . GLY A 1 672 ? -42.574 4.157 49.741 1.00 53.47 672 GLY A C 1
ATOM 5311 O O . GLY A 1 672 ? -43.432 3.756 50.559 1.00 53.47 672 GLY A O 1
#